Protein AF-A0A5E3WQF9-F1 (afdb_monomer_lite)

Structure (mmCIF, N/CA/C/O backbone):
data_AF-A0A5E3WQF9-F1
#
_entry.id   AF-A0A5E3WQF9-F1
#
loop_
_atom_site.group_PDB
_atom_site.id
_atom_site.type_symbol
_atom_site.label_atom_id
_atom_site.label_alt_id
_atom_site.label_comp_id
_atom_site.label_asym_id
_atom_site.label_entity_id
_atom_site.label_seq_id
_atom_site.pdbx_PDB_ins_code
_atom_site.Cartn_x
_atom_site.Cartn_y
_atom_site.Cartn_z
_atom_site.occupancy
_atom_site.B_iso_or_equiv
_atom_site.auth_seq_id
_atom_site.auth_comp_id
_atom_site.auth_asym_id
_atom_site.auth_atom_id
_atom_site.pdbx_PDB_model_num
ATOM 1 N N . MET A 1 1 ? -38.379 -6.901 38.394 1.00 52.19 1 MET A N 1
ATOM 2 C CA . MET A 1 1 ? -38.326 -6.573 36.955 1.00 52.19 1 MET A CA 1
ATOM 3 C C . MET A 1 1 ? -39.159 -5.332 36.624 1.00 52.19 1 MET A C 1
ATOM 5 O O . MET A 1 1 ? -38.559 -4.317 36.303 1.00 52.19 1 MET A O 1
ATOM 9 N N . GLU A 1 2 ? -40.485 -5.310 36.839 1.00 59.50 2 GLU A N 1
ATOM 10 C CA . GLU A 1 2 ? -41.347 -4.126 36.574 1.00 59.50 2 GLU A CA 1
ATOM 11 C C . GLU A 1 2 ? -40.825 -2.812 37.202 1.00 59.50 2 GLU A C 1
ATOM 13 O O . GLU A 1 2 ? -40.710 -1.784 36.540 1.00 59.50 2 GLU A O 1
ATOM 18 N N . SER A 1 3 ? -40.409 -2.859 38.475 1.00 68.38 3 SER A N 1
ATOM 19 C CA . SER A 1 3 ? -39.876 -1.688 39.191 1.00 68.38 3 SER A CA 1
ATOM 20 C C . SER A 1 3 ? -38.555 -1.158 38.607 1.00 68.38 3 SER A C 1
ATOM 22 O O . SER A 1 3 ? -38.308 0.046 38.654 1.00 68.38 3 SER A O 1
ATOM 24 N N . GLN A 1 4 ? -37.710 -2.023 38.035 1.00 62.78 4 GLN A N 1
ATOM 25 C CA . GLN A 1 4 ? -36.460 -1.601 37.390 1.00 62.78 4 GLN A CA 1
ATOM 26 C C . GLN A 1 4 ? -36.728 -1.010 36.002 1.00 62.78 4 GLN A C 1
ATOM 28 O O . GLN A 1 4 ? -36.152 0.023 35.669 1.00 62.78 4 GLN A O 1
ATOM 33 N N . ARG A 1 5 ? -37.681 -1.577 35.251 1.00 65.69 5 ARG A N 1
ATOM 34 C CA . ARG A 1 5 ? -38.127 -1.050 33.953 1.00 65.69 5 ARG A CA 1
ATOM 35 C C . ARG A 1 5 ? -38.778 0.335 34.063 1.00 65.69 5 ARG A C 1
ATOM 37 O O . ARG A 1 5 ? -38.495 1.204 33.245 1.00 65.69 5 ARG A O 1
ATOM 44 N N . ILE A 1 6 ? -39.602 0.567 35.088 1.00 69.50 6 ILE A N 1
ATOM 45 C CA . ILE A 1 6 ? -40.222 1.881 35.346 1.00 69.50 6 ILE A CA 1
ATOM 46 C C . ILE A 1 6 ? -39.157 2.919 35.717 1.00 69.50 6 ILE A C 1
ATOM 48 O O . ILE A 1 6 ? -39.090 3.975 35.090 1.00 69.50 6 ILE A O 1
ATOM 52 N N . LYS A 1 7 ? -38.255 2.587 36.654 1.00 70.81 7 LYS A N 1
ATOM 53 C CA . LYS A 1 7 ? -37.113 3.453 37.000 1.00 70.81 7 LYS A CA 1
ATOM 54 C C . LYS A 1 7 ? -36.252 3.778 35.785 1.00 70.81 7 LYS A C 1
ATOM 56 O O . LYS A 1 7 ? -35.681 4.860 35.722 1.00 70.81 7 LYS A O 1
ATOM 61 N N . PHE A 1 8 ? -36.164 2.854 34.832 1.00 68.62 8 PHE A N 1
ATOM 62 C CA . PHE A 1 8 ? -35.401 3.013 33.607 1.00 68.62 8 PHE A CA 1
ATOM 63 C C . PHE A 1 8 ? -36.053 3.959 32.588 1.00 68.62 8 PHE A C 1
ATOM 65 O O . PHE A 1 8 ? -35.362 4.829 32.068 1.00 68.62 8 PHE A O 1
ATOM 72 N N . LEU A 1 9 ? -37.363 3.865 32.337 1.00 72.56 9 LEU A N 1
ATOM 73 C CA . LEU A 1 9 ? -38.059 4.831 31.470 1.00 72.56 9 LEU A CA 1
ATOM 74 C C . LEU A 1 9 ? -38.013 6.251 32.052 1.00 72.56 9 LEU A C 1
ATOM 76 O O . LEU A 1 9 ? -37.791 7.218 31.323 1.00 72.56 9 LEU A O 1
ATOM 80 N N . GLU A 1 10 ? -38.137 6.375 33.375 1.00 77.19 10 GLU A N 1
ATOM 81 C CA . GLU A 1 10 ? -37.924 7.646 34.074 1.00 77.19 10 GLU A CA 1
ATOM 82 C C . GLU A 1 10 ? -36.481 8.149 33.929 1.00 77.19 10 GLU A C 1
ATOM 84 O O . GLU A 1 10 ? -36.254 9.343 33.734 1.00 77.19 10 GLU A O 1
ATOM 89 N N . LEU A 1 11 ? -35.502 7.242 33.993 1.00 70.75 11 LEU A N 1
ATOM 90 C CA . LEU A 1 11 ? -34.086 7.522 33.745 1.00 70.75 11 LEU A CA 1
ATOM 91 C C . LEU A 1 11 ? -33.877 8.084 32.346 1.00 70.75 11 LEU A C 1
ATOM 93 O O . LEU A 1 11 ? -33.230 9.113 32.209 1.00 70.75 11 LEU A O 1
ATOM 97 N N . LEU A 1 12 ? -34.446 7.424 31.338 1.00 72.31 12 LEU A N 1
ATOM 98 C CA . LEU A 1 12 ? -34.365 7.801 29.933 1.00 72.31 12 LEU A CA 1
ATOM 99 C C . LEU A 1 12 ? -34.889 9.225 29.723 1.00 72.31 12 LEU A C 1
ATOM 101 O O . LEU A 1 12 ? -34.200 10.057 29.137 1.00 72.31 12 LEU A O 1
ATOM 105 N N . GLY A 1 13 ? -36.067 9.524 30.284 1.00 79.31 13 GLY A N 1
ATOM 106 C CA . GLY A 1 13 ? -36.662 10.858 30.230 1.00 79.31 13 GLY A CA 1
ATOM 107 C C . GLY A 1 13 ? -35.808 11.908 30.945 1.00 79.31 13 GLY A C 1
ATOM 108 O O . GLY A 1 13 ? -35.573 12.989 30.411 1.00 79.31 13 GLY A O 1
ATOM 109 N N . ARG A 1 14 ? -35.256 11.582 32.121 1.00 74.88 14 ARG A N 1
ATOM 110 C CA . ARG A 1 14 ? -34.312 12.472 32.823 1.00 74.88 14 ARG A CA 1
ATOM 111 C C . ARG A 1 14 ? -33.025 12.680 32.036 1.00 74.88 14 ARG A C 1
ATOM 113 O O . ARG A 1 14 ? -32.436 13.753 32.121 1.00 74.88 14 ARG A O 1
ATOM 120 N N . TRP A 1 15 ? -32.592 11.682 31.276 1.00 75.31 15 TRP A N 1
ATOM 121 C CA . TRP A 1 15 ? -31.349 11.747 30.526 1.00 75.31 15 TRP A CA 1
ATOM 122 C C . TRP A 1 15 ? -31.463 12.595 29.271 1.00 75.31 15 TRP A C 1
ATOM 124 O O . TRP A 1 15 ? -30.577 13.407 29.017 1.00 75.31 15 TRP A O 1
ATOM 134 N N . GLN A 1 16 ? -32.588 12.478 28.561 1.00 74.62 16 GLN A N 1
ATOM 135 C CA . GLN A 1 16 ? -32.954 13.388 27.475 1.00 74.62 16 GLN A CA 1
ATOM 136 C C . GLN A 1 16 ? -32.958 14.851 27.940 1.00 74.62 16 GLN A C 1
ATOM 138 O O . GLN A 1 16 ? -32.571 15.736 27.182 1.00 74.62 16 GLN A O 1
ATOM 143 N N . MET A 1 17 ? -33.354 15.108 29.192 1.00 81.38 17 MET A N 1
ATOM 144 C CA . MET A 1 17 ? -33.343 16.456 29.766 1.00 81.38 17 MET A CA 1
ATOM 145 C C . MET A 1 17 ? -31.965 16.890 30.288 1.00 81.38 17 MET A C 1
ATOM 147 O O . MET A 1 17 ? -31.638 18.074 30.218 1.00 81.38 17 MET A O 1
ATOM 151 N N . ASN A 1 18 ? -31.169 15.975 30.855 1.00 84.00 18 ASN A N 1
ATOM 152 C CA . ASN A 1 18 ? -29.871 16.294 31.450 1.00 84.00 18 ASN A CA 1
ATOM 153 C C . ASN A 1 18 ? -28.896 15.092 31.447 1.00 84.00 18 ASN A C 1
ATOM 155 O O . ASN A 1 18 ? -28.915 14.267 32.372 1.00 84.00 18 ASN A O 1
ATOM 159 N N . PRO A 1 19 ? -27.967 15.027 30.473 1.00 78.75 19 PRO A N 1
ATOM 160 C CA . PRO A 1 19 ? -26.936 13.988 30.378 1.00 78.75 19 PRO A CA 1
ATOM 161 C C . PRO A 1 19 ? -26.103 13.790 31.649 1.00 78.75 19 PRO A C 1
ATOM 163 O O . PRO A 1 19 ? -25.701 12.660 31.952 1.00 78.75 19 PRO A O 1
ATOM 166 N N . ARG A 1 20 ? -25.899 14.864 32.429 1.00 84.19 20 ARG A N 1
ATOM 167 C CA . ARG A 1 20 ? -25.084 14.864 33.655 1.00 84.19 20 ARG A CA 1
ATOM 168 C C . ARG A 1 20 ? -25.601 13.927 34.733 1.00 84.19 20 ARG A C 1
ATOM 170 O O . ARG A 1 20 ? -24.829 13.445 35.554 1.00 84.19 20 ARG A O 1
ATOM 177 N N . LEU A 1 21 ? -26.903 13.651 34.743 1.00 83.12 21 LEU A N 1
ATOM 178 C CA . LEU A 1 21 ? -27.499 12.800 35.770 1.00 83.12 21 LEU A CA 1
ATOM 179 C C . LEU A 1 21 ? -27.386 11.311 35.449 1.00 83.12 21 LEU A C 1
ATOM 181 O O . LEU A 1 21 ? -27.270 10.501 36.368 1.00 83.12 21 LEU A O 1
ATOM 185 N N . GLY A 1 22 ? -27.408 10.923 34.175 1.00 80.88 22 GLY A N 1
ATOM 186 C CA . GLY A 1 22 ? -27.486 9.499 33.849 1.00 80.88 22 GLY A CA 1
ATOM 187 C C . GLY A 1 22 ? -26.141 8.811 33.619 1.00 80.88 22 GLY A C 1
ATOM 188 O O . GLY A 1 22 ? -26.082 7.606 33.836 1.00 80.88 22 GLY A O 1
ATOM 189 N N . VAL A 1 23 ? -25.038 9.505 33.289 1.00 86.12 23 VAL A N 1
ATOM 190 C CA . VAL A 1 23 ? -23.716 8.832 33.215 1.00 86.12 23 VAL A CA 1
ATOM 191 C C . VAL A 1 23 ? -23.281 8.284 34.587 1.00 86.12 23 VAL A C 1
ATOM 193 O O . VAL A 1 23 ? -22.883 7.116 34.655 1.00 86.12 23 VAL A O 1
ATOM 196 N N . PRO A 1 24 ? -23.414 9.031 35.706 1.00 87.62 24 PRO A N 1
ATOM 197 C CA . PRO A 1 24 ? -23.173 8.485 37.045 1.00 87.62 24 PRO A CA 1
ATOM 198 C C . PRO A 1 24 ? -24.073 7.291 37.385 1.00 87.62 24 PRO A C 1
ATOM 200 O O . PRO A 1 24 ? -23.620 6.319 37.989 1.00 87.62 24 PRO A O 1
ATOM 203 N N . LEU A 1 25 ? -25.336 7.336 36.963 1.00 81.94 25 LEU A N 1
ATOM 204 C CA . LEU A 1 25 ? -26.304 6.278 37.236 1.00 81.94 25 LEU A CA 1
ATOM 205 C C . LEU A 1 25 ? -26.014 5.013 36.423 1.00 81.94 25 LEU A C 1
ATOM 207 O O . LEU A 1 25 ? -26.030 3.911 36.967 1.00 81.94 25 LEU A O 1
ATOM 211 N N . LEU A 1 26 ? -25.635 5.163 35.153 1.00 83.25 26 LEU A N 1
ATOM 212 C CA . LEU A 1 26 ? -25.138 4.061 34.337 1.00 83.25 26 LEU A CA 1
ATOM 213 C C . LEU A 1 26 ? -23.897 3.426 34.965 1.00 83.25 26 LEU A C 1
ATOM 215 O O . LEU A 1 26 ? -23.774 2.205 34.994 1.00 83.25 26 LEU A O 1
ATOM 219 N N . ARG A 1 27 ? -22.988 4.242 35.509 1.00 88.69 27 ARG A N 1
ATOM 220 C CA . ARG A 1 27 ? -21.800 3.746 36.211 1.00 88.69 27 ARG A CA 1
ATOM 221 C C . ARG A 1 27 ? -22.180 2.919 37.437 1.00 88.69 27 ARG A C 1
ATOM 223 O O . ARG A 1 27 ? -21.577 1.872 37.666 1.00 88.69 27 ARG A O 1
ATOM 230 N N . GLN A 1 28 ? -23.183 3.355 38.199 1.00 88.25 28 GLN A N 1
ATOM 231 C CA . GLN A 1 28 ? -23.715 2.590 39.327 1.00 88.25 28 GLN A CA 1
ATOM 232 C C . GLN A 1 28 ? -24.306 1.252 38.865 1.00 88.25 28 GLN A C 1
ATOM 234 O O . GLN A 1 28 ? -23.988 0.223 39.454 1.00 88.25 28 GLN A O 1
ATOM 239 N N . LEU A 1 29 ? -25.096 1.247 37.788 1.00 83.19 29 LEU A N 1
ATOM 240 C CA . LEU A 1 29 ? -25.691 0.027 37.234 1.00 83.19 29 LEU A CA 1
ATOM 241 C C . LEU A 1 29 ? -24.633 -0.946 36.700 1.00 83.19 29 LEU A C 1
ATOM 243 O O . LEU A 1 29 ? -24.679 -2.132 37.017 1.00 83.19 29 LEU A O 1
ATOM 247 N N . ALA A 1 30 ? -23.641 -0.451 35.955 1.00 86.69 30 ALA A N 1
ATOM 248 C CA . ALA A 1 30 ? -22.523 -1.254 35.467 1.00 86.69 30 ALA A CA 1
ATOM 249 C C . ALA A 1 30 ? -21.711 -1.859 36.623 1.00 86.69 30 ALA A C 1
ATOM 251 O O . ALA A 1 30 ? -21.303 -3.018 36.554 1.00 86.69 30 ALA A O 1
ATOM 252 N N . LYS A 1 31 ? -21.517 -1.100 37.711 1.00 89.06 31 LYS A N 1
ATOM 253 C CA . LYS A 1 31 ? -20.885 -1.601 38.935 1.00 89.06 31 LYS A CA 1
ATOM 254 C C . LYS A 1 31 ? -21.727 -2.698 39.591 1.00 89.06 31 LYS A C 1
ATOM 256 O O . LYS A 1 31 ? -21.193 -3.762 39.867 1.00 89.06 31 LYS A O 1
ATOM 261 N N . SER A 1 32 ? -23.030 -2.485 39.775 1.00 86.69 32 SER A N 1
ATOM 262 C CA . SER A 1 32 ? -23.925 -3.499 40.347 1.00 86.69 32 SER A CA 1
ATOM 263 C C . SER A 1 32 ? -23.969 -4.780 39.512 1.00 86.69 32 SER A C 1
ATOM 265 O O . SER A 1 32 ? -23.942 -5.869 40.076 1.00 86.69 32 SER A O 1
ATOM 267 N N . HIS A 1 33 ? -23.981 -4.667 38.179 1.00 84.19 33 HIS A N 1
ATOM 268 C CA . HIS A 1 33 ? -23.903 -5.822 37.284 1.00 84.19 33 HIS A CA 1
ATOM 269 C C . HIS A 1 33 ? -22.576 -6.573 37.458 1.00 84.19 33 HIS A C 1
ATOM 271 O O . HIS A 1 33 ? -22.575 -7.791 37.618 1.00 84.19 33 HIS A O 1
ATOM 277 N N . LYS A 1 34 ? -21.448 -5.850 37.495 1.00 86.38 34 LYS A N 1
ATOM 278 C CA . LYS A 1 34 ? -20.120 -6.429 37.742 1.00 86.38 34 LYS A CA 1
ATOM 279 C C . LYS A 1 34 ? -20.054 -7.166 39.081 1.00 86.38 34 LYS A C 1
ATOM 281 O O . LYS A 1 34 ? -19.549 -8.285 39.126 1.00 86.38 34 LYS A O 1
ATOM 286 N N . ASP A 1 35 ? -20.553 -6.547 40.147 1.00 89.19 35 ASP A N 1
ATOM 287 C CA . ASP A 1 35 ? -20.533 -7.112 41.498 1.00 89.19 35 ASP A CA 1
ATOM 288 C C . ASP A 1 35 ? -21.383 -8.394 41.566 1.00 89.19 35 ASP A C 1
ATOM 290 O O . ASP A 1 35 ? -20.948 -9.390 42.139 1.00 89.19 35 ASP A O 1
ATOM 294 N N . ALA A 1 36 ? -22.543 -8.408 40.903 1.00 86.50 36 ALA A N 1
ATOM 295 C CA . ALA A 1 36 ? -23.420 -9.574 40.856 1.00 86.50 36 ALA A CA 1
ATOM 296 C C . ALA A 1 36 ? -22.849 -10.732 40.010 1.00 86.50 36 ALA A C 1
ATOM 298 O O . ALA A 1 36 ? -22.935 -11.890 40.416 1.00 86.50 36 ALA A O 1
ATOM 299 N N . VAL A 1 37 ? -22.188 -10.436 38.882 1.00 84.00 37 VAL A N 1
ATOM 300 C CA . VAL A 1 37 ? -21.449 -11.450 38.104 1.00 84.00 37 VAL A CA 1
ATOM 301 C C . VAL A 1 37 ? -20.299 -12.034 38.930 1.00 84.00 37 VAL A C 1
ATOM 303 O O . VAL A 1 37 ? -20.079 -13.244 38.912 1.00 84.00 37 VAL A O 1
ATOM 306 N N . ALA A 1 38 ? -19.579 -11.199 39.686 1.00 87.81 38 ALA A N 1
ATOM 307 C CA . ALA A 1 38 ? -18.484 -11.649 40.542 1.00 87.81 38 ALA A CA 1
ATOM 308 C C . ALA A 1 38 ? -18.957 -12.532 41.711 1.00 87.81 38 ALA A C 1
ATOM 310 O O . ALA A 1 38 ? -18.225 -13.433 42.116 1.00 87.81 38 ALA A O 1
ATOM 311 N N . SER A 1 39 ? -20.171 -12.315 42.230 1.00 91.31 39 SER A N 1
ATOM 312 C CA . SER A 1 39 ? -20.764 -13.151 43.283 1.00 91.31 39 SER A CA 1
ATOM 313 C C . SER A 1 39 ? -21.442 -14.424 42.766 1.00 91.31 39 SER A C 1
ATOM 315 O O . SER A 1 39 ? -21.980 -15.183 43.569 1.00 91.31 39 SER A O 1
ATOM 317 N N . GLY A 1 40 ? -21.447 -14.665 41.449 1.00 88.31 40 GLY A N 1
ATOM 318 C CA . GLY A 1 40 ? -22.170 -15.786 40.840 1.00 88.31 40 GLY A CA 1
ATOM 319 C C . GLY A 1 40 ? -23.694 -15.644 40.909 1.00 88.31 40 GLY A C 1
ATOM 320 O O . GLY A 1 40 ? -24.408 -16.620 40.692 1.00 88.31 40 GLY A O 1
ATOM 321 N N . THR A 1 41 ? -24.198 -14.445 41.214 1.00 89.56 41 THR A N 1
ATOM 322 C CA . THR A 1 41 ? -25.633 -14.165 41.201 1.00 89.56 41 THR A CA 1
ATOM 323 C C . THR A 1 41 ? -26.098 -14.140 39.753 1.00 89.56 41 THR A C 1
ATOM 325 O O . THR A 1 41 ? -25.509 -13.445 38.924 1.00 89.56 41 THR A O 1
ATOM 328 N N . GLU A 1 42 ? -27.157 -14.883 39.437 1.00 81.75 42 GLU A N 1
ATOM 329 C CA . GLU A 1 42 ? -27.756 -14.849 38.107 1.00 81.75 42 GLU A CA 1
ATOM 330 C C . GLU A 1 42 ? -28.327 -13.448 37.858 1.00 81.75 42 GLU A C 1
ATOM 332 O O . GLU A 1 42 ? -29.316 -13.033 38.462 1.00 81.75 42 GLU A O 1
ATOM 337 N N . VAL A 1 43 ? -27.638 -12.675 37.018 1.00 76.19 43 VAL A N 1
ATOM 338 C CA . VAL A 1 43 ? -28.110 -11.358 36.595 1.00 76.19 43 VAL A CA 1
ATOM 339 C C . VAL A 1 43 ? -28.905 -11.536 35.320 1.00 76.19 43 VAL A C 1
ATOM 341 O O . VAL A 1 43 ? -28.393 -12.107 34.354 1.00 76.19 43 VAL A O 1
ATOM 344 N N . ASP A 1 44 ? -30.124 -11.004 35.297 1.00 78.56 44 ASP A N 1
ATOM 345 C CA . ASP A 1 44 ? -30.909 -10.947 34.072 1.00 78.56 44 ASP A CA 1
ATOM 346 C C . ASP A 1 44 ? -30.144 -10.128 33.016 1.00 78.56 44 ASP A C 1
ATOM 348 O O . ASP A 1 44 ? -29.974 -8.909 33.120 1.00 78.56 44 ASP A O 1
ATOM 352 N N . LYS A 1 45 ? -29.624 -10.823 31.999 1.00 76.44 45 LYS A N 1
ATOM 353 C CA . LYS A 1 45 ? -28.866 -10.217 30.897 1.00 76.44 45 LYS A CA 1
ATOM 354 C C . LYS A 1 45 ? -29.741 -9.284 30.057 1.00 76.44 45 LYS A C 1
ATOM 356 O O . LYS A 1 45 ? -29.205 -8.381 29.411 1.00 76.44 45 LYS A O 1
ATOM 361 N N . SER A 1 46 ? -31.062 -9.487 30.063 1.00 79.50 46 SER A N 1
ATOM 362 C CA . SER A 1 46 ? -32.000 -8.731 29.234 1.00 79.50 46 SER A CA 1
ATOM 363 C C . SER A 1 46 ? -32.080 -7.261 29.654 1.00 79.50 46 SER A C 1
ATOM 365 O O . SER A 1 46 ? -32.055 -6.389 28.785 1.00 79.50 46 SER A O 1
ATOM 367 N N . ASP A 1 47 ? -32.035 -6.970 30.958 1.00 76.56 47 ASP A N 1
ATOM 368 C CA . ASP A 1 47 ? -32.087 -5.602 31.484 1.00 76.56 47 ASP A CA 1
ATOM 369 C C . ASP A 1 47 ? -30.831 -4.798 31.120 1.00 76.56 47 ASP A C 1
ATOM 371 O O . ASP A 1 47 ? -30.926 -3.670 30.628 1.00 76.56 47 ASP A O 1
ATOM 375 N N . PHE A 1 48 ? -29.640 -5.384 31.295 1.00 81.00 48 PHE A N 1
ATOM 376 C CA . PHE A 1 48 ? -28.389 -4.728 30.903 1.00 81.00 48 PHE A CA 1
ATOM 377 C C . PHE A 1 48 ? -28.314 -4.534 29.382 1.00 81.00 48 PHE A C 1
ATOM 379 O O . PHE A 1 48 ? -27.970 -3.448 28.917 1.00 81.00 48 PHE A O 1
ATOM 386 N N . SER A 1 49 ? -28.698 -5.553 28.603 1.00 82.38 49 SER A N 1
ATOM 387 C CA . SER A 1 49 ? -28.745 -5.469 27.140 1.00 82.38 49 SER A CA 1
ATOM 388 C C . SER A 1 49 ? -29.673 -4.363 26.655 1.00 82.38 49 SER A C 1
ATOM 390 O O . SER A 1 49 ? -29.289 -3.577 25.789 1.00 82.38 49 SER A O 1
ATOM 392 N N . LEU A 1 50 ? -30.897 -4.306 27.186 1.00 83.44 50 LEU A N 1
ATOM 393 C CA . LEU A 1 50 ? -31.898 -3.311 26.812 1.00 83.44 50 LEU A CA 1
ATOM 394 C C . LEU A 1 50 ? -31.380 -1.901 27.091 1.00 83.44 50 LEU A C 1
ATOM 396 O O . LEU A 1 50 ? -31.507 -1.013 26.251 1.00 83.44 50 LEU A O 1
ATOM 400 N N . LEU A 1 51 ? -30.750 -1.716 28.247 1.00 79.44 51 LEU A N 1
ATOM 401 C CA . LEU A 1 51 ? -30.220 -0.434 28.676 1.00 79.44 51 LEU A CA 1
ATOM 402 C C . LEU A 1 51 ? -29.054 0.045 27.807 1.00 79.44 51 LEU A C 1
ATOM 404 O O . LEU A 1 51 ? -29.054 1.198 27.376 1.00 79.44 51 LEU A O 1
ATOM 408 N N . VAL A 1 52 ? -28.105 -0.836 27.485 1.00 83.44 52 VAL A N 1
ATOM 409 C CA . VAL A 1 52 ? -27.028 -0.507 26.543 1.00 83.44 52 VAL A CA 1
ATOM 410 C C . VAL A 1 52 ? -27.604 -0.200 25.156 1.00 83.44 52 VAL A C 1
ATOM 412 O O . VAL A 1 52 ? -27.223 0.805 24.562 1.00 83.44 52 VAL A O 1
ATOM 415 N N . THR A 1 53 ? -28.553 -1.006 24.670 1.00 85.12 53 THR A N 1
ATOM 416 C CA . THR A 1 53 ? -29.180 -0.823 23.346 1.00 85.12 53 THR A CA 1
ATOM 417 C C . THR A 1 53 ? -29.873 0.533 23.240 1.00 85.12 53 THR A C 1
ATOM 419 O O . THR A 1 53 ? -29.656 1.270 22.285 1.00 85.12 53 THR A O 1
ATOM 422 N N . GLN A 1 54 ? -30.696 0.902 24.225 1.00 82.94 54 GLN A N 1
ATOM 423 C CA . GLN A 1 54 ? -31.409 2.179 24.182 1.00 82.94 54 GLN A CA 1
ATOM 424 C C . GLN A 1 54 ? -30.459 3.368 24.257 1.00 82.94 54 GLN A C 1
ATOM 426 O O . GLN A 1 54 ? -30.648 4.349 23.546 1.00 82.94 54 GLN A O 1
ATOM 431 N N . LEU A 1 55 ? -29.418 3.275 25.082 1.00 79.50 55 LEU A N 1
ATOM 432 C CA . LEU A 1 55 ? -28.410 4.319 25.183 1.00 79.50 55 LEU A CA 1
ATOM 433 C C . LEU A 1 55 ? -27.669 4.511 23.856 1.00 79.50 55 LEU A C 1
ATOM 435 O O . LEU A 1 55 ? -27.503 5.643 23.407 1.00 79.50 55 LEU A O 1
ATOM 439 N N . CYS A 1 56 ? -27.256 3.419 23.212 1.00 84.25 56 CYS A N 1
ATOM 440 C CA . CYS A 1 56 ? -26.619 3.496 21.901 1.00 84.25 56 CYS A CA 1
ATOM 441 C C . CYS A 1 56 ? -27.592 4.073 20.873 1.00 84.25 56 CYS A C 1
ATOM 443 O O . CYS A 1 56 ? -27.214 4.973 20.132 1.00 84.25 56 CYS A O 1
ATOM 445 N N . GLY A 1 57 ? -28.865 3.669 20.930 1.00 84.38 57 GLY A N 1
ATOM 446 C CA . GLY A 1 57 ? -29.952 4.285 20.173 1.00 84.38 57 GLY A CA 1
ATOM 447 C C . GLY A 1 57 ? -29.989 5.808 20.318 1.00 84.38 57 GLY A C 1
ATOM 448 O O . GLY A 1 57 ? -30.022 6.493 19.307 1.00 84.38 57 GLY A O 1
ATOM 449 N N . PHE A 1 58 ? -29.880 6.354 21.534 1.00 80.50 58 PHE A N 1
ATOM 450 C CA . PHE A 1 58 ? -29.845 7.811 21.747 1.00 80.50 58 PHE A CA 1
ATOM 451 C C . PHE A 1 58 ? -28.602 8.505 21.205 1.00 80.50 58 PHE A C 1
ATOM 453 O O . PHE A 1 58 ? -28.696 9.642 20.755 1.00 80.50 58 PHE A O 1
ATOM 460 N N . LEU A 1 59 ? -27.438 7.858 21.271 1.00 81.12 59 LEU A N 1
ATOM 461 C CA . LEU A 1 59 ? -26.211 8.420 20.700 1.00 81.12 59 LEU A CA 1
ATOM 462 C C . LEU A 1 59 ? -26.237 8.428 19.166 1.00 81.12 59 LEU A C 1
ATOM 464 O O . LEU A 1 59 ? -25.545 9.240 18.554 1.00 81.12 59 LEU A O 1
ATOM 468 N N . ILE A 1 60 ? -26.994 7.508 18.566 1.00 81.56 60 ILE A N 1
ATOM 469 C CA . ILE A 1 60 ? -27.115 7.333 17.115 1.00 81.56 60 ILE A CA 1
ATOM 470 C C . ILE A 1 60 ? -28.268 8.169 16.544 1.00 81.56 60 ILE A C 1
ATOM 472 O O . ILE A 1 60 ? -28.190 8.607 15.396 1.00 81.56 60 ILE A O 1
ATOM 476 N N . ASP A 1 61 ? -29.338 8.377 17.315 1.00 81.00 61 ASP A N 1
ATOM 477 C CA . ASP A 1 61 ? -30.558 9.029 16.848 1.00 81.00 61 ASP A CA 1
ATOM 478 C C . ASP A 1 61 ? -30.282 10.457 16.352 1.00 81.00 61 ASP A C 1
ATOM 480 O O . ASP A 1 61 ? -29.834 11.335 17.093 1.00 81.00 61 ASP A O 1
ATOM 484 N N . ALA A 1 62 ? -30.610 10.698 15.081 1.00 61.06 62 ALA A N 1
ATOM 485 C CA . ALA A 1 62 ? -30.495 11.998 14.432 1.00 61.06 62 ALA A CA 1
ATOM 486 C C . ALA A 1 62 ? -31.393 13.072 15.077 1.00 61.06 62 ALA A C 1
ATOM 488 O O . ALA A 1 62 ? -31.191 14.261 14.830 1.00 61.06 62 ALA A O 1
ATOM 489 N N . GLY A 1 63 ? -32.378 12.668 15.888 1.00 72.38 63 GLY A N 1
ATOM 490 C CA . GLY A 1 63 ? -33.218 13.565 16.678 1.00 72.38 63 GLY A CA 1
ATOM 491 C C . GLY A 1 63 ? -32.565 14.110 17.955 1.00 72.38 63 GLY A C 1
ATOM 492 O O . GLY A 1 63 ? -33.122 15.023 18.569 1.00 72.38 63 GLY A O 1
ATOM 493 N N . ALA A 1 64 ? -31.406 13.589 18.378 1.00 74.31 64 ALA A N 1
ATOM 494 C CA . ALA A 1 64 ? -30.721 14.090 19.565 1.00 74.31 64 ALA A CA 1
ATOM 495 C C . ALA A 1 64 ? -30.203 15.531 19.351 1.00 74.31 64 ALA A C 1
ATOM 497 O O . ALA A 1 64 ? -29.720 15.867 18.265 1.00 74.31 64 ALA A O 1
ATOM 498 N N . PRO A 1 65 ? -30.243 16.407 20.377 1.00 79.62 65 PRO A N 1
ATOM 499 C CA . PRO A 1 65 ? -29.644 17.734 20.280 1.00 79.62 65 PRO A CA 1
ATOM 500 C C . PRO A 1 65 ? -28.157 17.635 19.891 1.00 79.62 65 PRO A C 1
ATOM 502 O O . PRO A 1 65 ? -27.445 16.826 20.486 1.00 79.62 65 PRO A O 1
ATOM 505 N N . PRO A 1 66 ? -27.630 18.486 18.988 1.00 81.38 66 PRO A N 1
ATOM 506 C CA . PRO A 1 66 ? -26.236 18.397 18.536 1.00 81.38 66 PRO A CA 1
ATOM 507 C C . PRO A 1 66 ? -25.185 18.428 19.659 1.00 81.38 66 PRO A C 1
ATOM 509 O O . PRO A 1 66 ? -24.108 17.866 19.510 1.00 81.38 66 PRO A O 1
ATOM 512 N N . ALA A 1 67 ? -25.498 19.060 20.797 1.00 85.75 67 ALA A N 1
ATOM 513 C CA . ALA A 1 67 ? -24.616 19.144 21.964 1.00 85.75 67 ALA A CA 1
ATOM 514 C C . ALA A 1 67 ? -24.681 17.916 22.896 1.00 85.75 67 ALA A C 1
ATOM 516 O O . ALA A 1 67 ? -23.899 17.822 23.842 1.00 85.75 67 ALA A O 1
ATOM 517 N N . PHE A 1 68 ? -25.625 16.996 22.683 1.00 85.31 68 PHE A N 1
ATOM 518 C CA . PHE A 1 68 ? -25.856 15.861 23.575 1.00 85.31 68 PHE A CA 1
ATOM 519 C C . PHE A 1 68 ? -24.651 14.902 23.640 1.00 85.31 68 PHE A C 1
ATOM 521 O O . PHE A 1 68 ? -24.197 14.623 24.755 1.00 85.31 68 PHE A O 1
ATOM 528 N N . PRO A 1 69 ? -24.048 14.465 22.511 1.00 86.31 69 PRO A N 1
ATOM 529 C CA . PRO A 1 69 ? -22.855 13.618 22.553 1.00 86.31 69 PRO A CA 1
ATOM 530 C C . PRO A 1 69 ? -21.686 14.274 23.300 1.00 86.31 69 PRO A C 1
ATOM 532 O O . PRO A 1 69 ? -21.030 13.618 24.112 1.00 86.31 69 PRO A O 1
ATOM 535 N N . ASP A 1 70 ? -21.475 15.579 23.102 1.00 87.50 70 ASP A N 1
ATOM 536 C CA . ASP A 1 70 ? -20.417 16.339 23.776 1.00 87.50 70 ASP A CA 1
ATOM 537 C C . ASP A 1 70 ? -20.614 16.355 25.296 1.00 87.50 70 ASP A C 1
ATOM 539 O O . ASP A 1 70 ? -19.660 16.152 26.050 1.00 87.50 70 ASP A O 1
ATOM 543 N N . GLN A 1 71 ? -21.851 16.547 25.764 1.00 89.88 71 GLN A N 1
ATOM 544 C CA . GLN A 1 71 ? -22.173 16.507 27.191 1.00 89.88 71 GLN A CA 1
ATOM 545 C C . GLN A 1 71 ? -21.943 15.110 27.777 1.00 89.88 71 GLN A C 1
ATOM 547 O O . GLN A 1 71 ? -21.294 14.979 28.811 1.00 89.88 71 GLN A O 1
ATOM 552 N N . CYS A 1 72 ? -22.392 14.047 27.104 1.00 89.81 72 CYS A N 1
ATOM 553 C CA . CYS A 1 72 ? -22.125 12.672 27.535 1.00 89.81 72 CYS A CA 1
ATOM 554 C C . CYS A 1 72 ? -20.619 12.369 27.627 1.00 89.81 72 CYS A C 1
ATOM 556 O O . CYS A 1 72 ? -20.161 11.711 28.566 1.00 89.81 72 CYS A O 1
ATOM 558 N N . VAL A 1 73 ? -19.832 12.863 26.668 1.00 92.56 73 VAL A N 1
ATOM 559 C CA . VAL A 1 73 ? -18.372 12.736 26.667 1.00 92.56 73 VAL A CA 1
ATOM 560 C C . VAL A 1 73 ? -17.746 13.490 27.840 1.00 92.56 73 VAL A C 1
ATOM 562 O O . VAL A 1 73 ? -16.884 12.920 28.511 1.00 92.56 73 VAL A O 1
ATOM 565 N N . GLN A 1 74 ? -18.181 14.723 28.118 1.00 90.94 74 GLN A N 1
ATOM 566 C CA . GLN A 1 74 ? -17.700 15.528 29.251 1.00 90.94 74 GLN A CA 1
ATOM 567 C C . GLN A 1 74 ? -17.939 14.837 30.599 1.00 90.94 74 GLN A C 1
ATOM 569 O O . GLN A 1 74 ? -17.089 14.906 31.485 1.00 90.94 74 GLN A O 1
ATOM 574 N N . GLU A 1 75 ? -19.048 14.113 30.718 1.00 92.94 75 GLU A N 1
ATOM 575 C CA . GLU A 1 75 ? -19.422 13.351 31.915 1.00 92.94 75 GLU A CA 1
ATOM 576 C C . GLU A 1 75 ? -18.727 11.974 31.999 1.00 92.94 75 GLU A C 1
ATOM 578 O O . GLU A 1 75 ? -18.915 11.219 32.955 1.00 92.94 75 GLU A O 1
ATOM 583 N N . GLY A 1 76 ? -17.880 11.630 31.021 1.00 94.00 76 GLY A N 1
ATOM 584 C CA . GLY A 1 76 ? -17.062 10.416 31.042 1.00 94.00 76 GLY A CA 1
ATOM 585 C C . GLY A 1 76 ? -17.793 9.154 30.579 1.00 94.00 76 GLY A C 1
ATOM 586 O O . GLY A 1 76 ? -17.487 8.059 31.055 1.00 94.00 76 GLY A O 1
ATOM 587 N N . LEU A 1 77 ? -18.758 9.270 29.659 1.00 93.75 77 LEU A N 1
ATOM 588 C CA . LEU A 1 77 ? -19.440 8.099 29.095 1.00 93.75 77 LEU A CA 1
ATOM 589 C C . LEU A 1 77 ? -18.472 7.171 28.336 1.00 93.75 77 LEU A C 1
ATOM 591 O O . LEU A 1 77 ? -18.519 5.954 28.496 1.00 93.75 77 LEU A O 1
ATOM 595 N N . HIS A 1 78 ? -17.531 7.737 27.576 1.00 95.56 78 HIS A N 1
ATOM 596 C CA . HIS A 1 78 ? -16.480 6.978 26.888 1.00 95.56 78 HIS A CA 1
ATOM 597 C C . HIS A 1 78 ? -15.615 6.158 27.860 1.00 95.56 78 HIS A C 1
ATOM 599 O O . HIS A 1 78 ? -15.345 4.981 27.624 1.00 95.56 78 HIS A O 1
ATOM 605 N N . THR A 1 79 ? -15.232 6.765 28.987 1.00 96.06 79 THR A N 1
ATOM 606 C CA . THR A 1 79 ? -14.482 6.130 30.076 1.00 96.06 79 THR A CA 1
ATOM 607 C C . THR A 1 79 ? -15.229 4.900 30.598 1.00 96.06 79 THR A C 1
ATOM 609 O O . THR A 1 79 ? -14.611 3.854 30.796 1.00 96.06 79 THR A O 1
ATOM 612 N N . LEU A 1 80 ? -16.550 5.012 30.760 1.00 94.56 80 LEU A N 1
ATOM 613 C CA . LEU A 1 80 ? -17.416 3.944 31.248 1.00 94.56 80 LEU A CA 1
ATOM 614 C C . LEU A 1 80 ? -17.570 2.797 30.241 1.00 94.56 80 LEU A C 1
ATOM 616 O O . LEU A 1 80 ? -17.485 1.637 30.634 1.00 94.56 80 LEU A O 1
ATOM 620 N N . TYR A 1 81 ? -17.726 3.090 28.948 1.00 95.12 81 TYR A N 1
ATOM 621 C CA . TYR A 1 81 ? -17.705 2.052 27.913 1.00 95.12 81 TYR A CA 1
ATOM 622 C C . TYR A 1 81 ? -16.398 1.258 27.924 1.00 95.12 81 TYR A C 1
ATOM 624 O O . TYR A 1 81 ? -16.423 0.028 27.906 1.00 95.12 81 TYR A O 1
ATOM 632 N N . ILE A 1 82 ? -15.257 1.951 28.008 1.00 96.06 82 ILE A N 1
ATOM 633 C CA . ILE A 1 82 ? -13.943 1.305 28.107 1.00 96.06 82 ILE A CA 1
ATOM 634 C C . ILE A 1 82 ? -13.863 0.449 29.381 1.00 96.06 82 ILE A C 1
ATOM 636 O O . ILE A 1 82 ? -13.419 -0.694 29.311 1.00 96.06 82 ILE A O 1
ATOM 640 N N . ASP A 1 83 ? -14.337 0.952 30.527 1.00 94.88 83 ASP A N 1
ATOM 641 C CA . ASP A 1 83 ? -14.372 0.201 31.792 1.00 94.88 83 ASP A CA 1
ATOM 642 C C . ASP A 1 83 ? -15.204 -1.079 31.710 1.00 94.88 83 ASP A C 1
ATOM 644 O O . ASP A 1 83 ? -14.826 -2.091 32.299 1.00 94.88 83 ASP A O 1
ATOM 648 N N . ILE A 1 84 ? -16.338 -1.046 31.009 1.00 92.44 84 ILE A N 1
ATOM 649 C CA . ILE A 1 84 ? -17.186 -2.224 30.799 1.00 92.44 84 ILE A CA 1
ATOM 650 C C . ILE A 1 84 ? -16.460 -3.225 29.895 1.00 92.44 84 ILE A C 1
ATOM 652 O O . ILE A 1 84 ? -16.329 -4.393 30.256 1.00 92.44 84 ILE A O 1
ATOM 656 N N . LEU A 1 85 ? -15.922 -2.769 28.760 1.00 93.19 85 LEU A N 1
ATOM 657 C CA . LEU A 1 85 ? -15.248 -3.629 27.782 1.00 93.19 85 LEU A CA 1
ATOM 658 C C . LEU A 1 85 ? -13.944 -4.252 28.310 1.00 93.19 85 LEU A C 1
ATOM 660 O O . LEU A 1 85 ? -13.562 -5.334 27.863 1.00 93.19 85 LEU A O 1
ATOM 664 N N . LEU A 1 86 ? -13.264 -3.597 29.256 1.00 94.25 86 LEU A N 1
ATOM 665 C CA . LEU A 1 86 ? -12.052 -4.108 29.906 1.00 94.25 86 LEU A CA 1
ATOM 666 C C . LEU A 1 86 ? -12.319 -5.209 30.942 1.00 94.25 86 LEU A C 1
ATOM 668 O O . LEU A 1 86 ? -11.375 -5.840 31.422 1.00 94.25 86 LEU A O 1
ATOM 672 N N . GLN A 1 87 ? -13.573 -5.466 31.312 1.00 90.62 87 GLN A N 1
ATOM 673 C CA . GLN A 1 87 ? -13.890 -6.550 32.238 1.00 90.62 87 GLN A CA 1
ATOM 674 C C . GLN A 1 87 ? -13.721 -7.896 31.525 1.00 90.62 87 GLN A C 1
ATOM 676 O O . GLN A 1 87 ? -14.471 -8.232 30.616 1.00 90.62 87 GLN A O 1
ATOM 681 N N . ASN A 1 88 ? -12.739 -8.700 31.947 1.00 73.25 88 ASN A N 1
ATOM 682 C CA . ASN A 1 88 ? -12.438 -9.997 31.318 1.00 73.25 88 ASN A CA 1
ATOM 683 C C . ASN A 1 88 ? -13.646 -10.954 31.284 1.00 73.25 88 ASN A C 1
ATOM 685 O O . ASN A 1 88 ? -13.796 -11.713 30.328 1.00 73.25 88 ASN A O 1
ATOM 689 N N . THR A 1 89 ? -14.517 -10.896 32.298 1.00 78.50 89 THR A N 1
ATOM 690 C CA . THR A 1 89 ? -15.765 -11.678 32.370 1.00 78.50 89 THR A CA 1
ATOM 691 C C . THR A 1 89 ? -16.734 -11.340 31.243 1.00 78.50 89 THR A C 1
ATOM 693 O O . THR A 1 89 ? -17.512 -12.193 30.823 1.00 78.50 89 THR A O 1
ATOM 696 N N . PHE A 1 90 ? -16.660 -10.118 30.710 1.00 78.38 90 PHE A N 1
ATOM 697 C CA . PHE A 1 90 ? -17.512 -9.680 29.618 1.00 78.38 90 PHE A CA 1
ATOM 698 C C . PHE A 1 90 ? -17.244 -10.496 28.352 1.00 78.38 90 PHE A C 1
ATOM 700 O O . PHE A 1 90 ? -18.166 -10.912 27.663 1.00 78.38 90 PHE A O 1
ATOM 707 N N . TRP A 1 91 ? -15.983 -10.820 28.076 1.00 81.38 91 TRP A N 1
ATOM 708 C CA . TRP A 1 91 ? -15.642 -11.587 26.887 1.00 81.38 91 TRP A CA 1
ATOM 709 C C . TRP A 1 91 ? -16.117 -13.034 27.017 1.00 81.38 91 TRP A C 1
ATOM 711 O O . TRP A 1 91 ? -16.734 -13.546 26.090 1.00 81.38 91 TRP A O 1
ATOM 721 N N . SER A 1 92 ? -15.890 -13.718 28.131 1.00 79.88 92 SER A N 1
ATOM 722 C CA . SER A 1 92 ? -16.157 -15.161 28.219 1.00 79.88 92 SER A CA 1
ATOM 723 C C . SER A 1 92 ? -17.641 -15.562 28.224 1.00 79.88 92 SER A C 1
ATOM 725 O O . SER A 1 92 ? -17.926 -16.723 27.941 1.00 79.88 92 SER A O 1
ATOM 727 N N . GLN A 1 93 ? -18.580 -14.657 28.535 1.00 69.38 93 GLN A N 1
ATOM 728 C CA . GLN A 1 93 ? -19.960 -15.040 28.895 1.00 69.38 93 GLN A CA 1
ATOM 729 C C . GLN A 1 93 ? -21.094 -14.266 28.190 1.00 69.38 93 GLN A C 1
ATOM 731 O O . GLN A 1 93 ? -22.273 -14.548 28.450 1.00 69.38 93 GLN A O 1
ATOM 736 N N . GLN A 1 94 ? -20.784 -13.277 27.348 1.00 65.50 94 GLN A N 1
ATOM 737 C CA . GLN A 1 94 ? -21.783 -12.319 26.851 1.00 65.50 94 GLN A CA 1
ATOM 738 C C . GLN A 1 94 ? -22.295 -12.607 25.438 1.00 65.50 94 GLN A C 1
ATOM 740 O O . GLN A 1 94 ? -21.607 -13.188 24.599 1.00 65.50 94 GLN A O 1
ATOM 745 N N . ASP A 1 95 ? -23.522 -12.134 25.212 1.00 79.81 95 ASP A N 1
ATOM 746 C CA . ASP A 1 95 ? -24.185 -12.031 23.916 1.00 79.81 95 ASP A CA 1
ATOM 747 C C . ASP A 1 95 ? -23.422 -11.032 23.026 1.00 79.81 95 ASP A C 1
ATOM 749 O O . ASP A 1 95 ? -23.172 -9.888 23.425 1.00 79.81 95 ASP A O 1
ATOM 753 N N . ASN A 1 96 ? -23.059 -11.454 21.809 1.00 83.94 96 ASN A N 1
ATOM 754 C CA . ASN A 1 96 ? -22.389 -10.605 20.820 1.00 83.94 96 ASN A CA 1
ATOM 755 C C . ASN A 1 96 ? -23.176 -9.320 20.539 1.00 83.94 96 ASN A C 1
ATOM 757 O O . ASN A 1 96 ? -22.575 -8.299 20.212 1.00 83.94 96 ASN A O 1
ATOM 761 N N . ARG A 1 97 ? -24.504 -9.341 20.703 1.00 83.25 97 ARG A N 1
ATOM 762 C CA . ARG A 1 97 ? -25.349 -8.160 20.550 1.00 83.25 97 ARG A CA 1
ATOM 763 C C . ARG A 1 97 ? -24.951 -7.049 21.516 1.00 83.25 97 ARG A C 1
ATOM 765 O O . ARG A 1 97 ? -24.746 -5.924 21.081 1.00 83.25 97 ARG A O 1
ATOM 772 N N . ILE A 1 98 ? -24.779 -7.354 22.802 1.00 86.12 98 ILE A N 1
ATOM 773 C CA . ILE A 1 98 ? -24.414 -6.344 23.810 1.00 86.12 98 ILE A CA 1
ATOM 774 C C . ILE A 1 98 ? -23.028 -5.780 23.498 1.00 86.12 98 ILE A C 1
ATOM 776 O O . ILE A 1 98 ? -22.814 -4.574 23.599 1.00 86.12 98 ILE A O 1
ATOM 780 N N . LEU A 1 99 ? -22.094 -6.636 23.073 1.00 88.31 99 LEU A N 1
ATOM 781 C CA . LEU A 1 99 ? -20.771 -6.191 22.645 1.00 88.31 99 LEU A CA 1
ATOM 782 C C . LEU A 1 99 ? -20.861 -5.237 21.442 1.00 88.31 99 LEU A C 1
ATOM 784 O O . LEU A 1 99 ? -20.223 -4.190 21.475 1.00 88.31 99 LEU A O 1
ATOM 788 N N . CYS A 1 100 ? -21.676 -5.542 20.427 1.00 87.12 100 CYS A N 1
ATOM 789 C CA . CYS A 1 100 ? -21.930 -4.635 19.302 1.00 87.12 100 CYS A CA 1
ATOM 790 C C . CYS A 1 100 ? -22.437 -3.271 19.759 1.00 87.12 100 CYS A C 1
ATOM 792 O O . CYS A 1 100 ? -21.882 -2.256 19.348 1.00 87.12 100 CYS A O 1
ATOM 794 N N . GLU A 1 101 ? -23.451 -3.246 20.623 1.00 88.81 101 GLU A N 1
ATOM 795 C CA . GLU A 1 101 ? -24.016 -1.992 21.120 1.00 88.81 101 GLU A CA 1
ATOM 796 C C . GLU A 1 101 ? -22.950 -1.189 21.882 1.00 88.81 101 GLU A C 1
ATOM 798 O O . GLU A 1 101 ? -22.717 -0.025 21.572 1.00 88.81 101 GLU A O 1
ATOM 803 N N . LEU A 1 102 ? -22.197 -1.813 22.799 1.00 91.94 102 LEU A N 1
ATOM 804 C CA . LEU A 1 102 ? -21.112 -1.131 23.521 1.00 91.94 102 LEU A CA 1
ATOM 805 C C . LEU A 1 102 ? -20.044 -0.552 22.580 1.00 91.94 102 LEU A C 1
ATOM 807 O O . LEU A 1 102 ? -19.588 0.572 22.792 1.00 91.94 102 LEU A O 1
ATOM 811 N N . LEU A 1 103 ? -19.633 -1.307 21.555 1.00 93.19 103 LEU A N 1
ATOM 812 C CA . LEU A 1 103 ? -18.663 -0.842 20.561 1.00 93.19 103 LEU A CA 1
ATOM 813 C C . LEU A 1 103 ? -19.224 0.321 19.738 1.00 93.19 103 LEU A C 1
ATOM 815 O O . LEU A 1 103 ? -18.514 1.305 19.518 1.00 93.19 103 LEU A O 1
ATOM 819 N N . SER A 1 104 ? -20.491 0.243 19.331 1.00 91.44 104 SER A N 1
ATOM 820 C CA . SER A 1 104 ? -21.154 1.302 18.573 1.00 91.44 104 SER A CA 1
ATOM 821 C C . SER A 1 104 ? -21.279 2.574 19.405 1.00 91.44 104 SER A C 1
ATOM 823 O O . SER A 1 104 ? -20.852 3.647 18.980 1.00 91.44 104 SER A O 1
ATOM 825 N N . GLY A 1 105 ? -21.759 2.463 20.642 1.00 92.88 105 GLY A N 1
ATOM 826 C CA . GLY A 1 105 ? -21.865 3.586 21.566 1.00 92.88 105 GLY A CA 1
ATOM 827 C C . GLY A 1 105 ? -20.517 4.245 21.870 1.00 92.88 105 GLY A C 1
ATOM 828 O O . GLY A 1 105 ? -20.399 5.473 21.824 1.00 92.88 105 GLY A O 1
ATOM 829 N N . LEU A 1 106 ? -19.464 3.444 22.085 1.00 95.62 106 LEU A N 1
ATOM 830 C CA . LEU A 1 106 ? -18.102 3.959 22.242 1.00 95.62 106 LEU A CA 1
ATOM 831 C C . LEU A 1 106 ? -17.611 4.676 20.976 1.00 95.62 106 LEU A C 1
ATOM 833 O O . LEU A 1 106 ? -17.025 5.753 21.078 1.00 95.62 106 LEU A O 1
ATOM 837 N N . THR A 1 107 ? -17.877 4.122 19.792 1.00 94.81 107 THR A N 1
ATOM 838 C CA . THR A 1 107 ? -17.533 4.746 18.504 1.00 94.81 107 THR A CA 1
ATOM 839 C C . THR A 1 107 ? -18.182 6.124 18.365 1.00 94.81 107 THR A C 1
ATOM 841 O O . THR A 1 107 ? -17.505 7.089 18.010 1.00 94.81 107 THR A O 1
ATOM 844 N N . HIS A 1 108 ? -19.466 6.250 18.715 1.00 92.88 108 HIS A N 1
ATOM 845 C CA . HIS A 1 108 ? -20.191 7.524 18.670 1.00 92.88 108 HIS A CA 1
ATOM 846 C C . HIS A 1 108 ? -19.649 8.536 19.685 1.00 92.88 108 HIS A C 1
ATOM 848 O O . HIS A 1 108 ? -19.459 9.703 19.344 1.00 92.88 108 HIS A O 1
ATOM 854 N N . CYS A 1 109 ? -19.310 8.089 20.899 1.00 94.06 109 CYS A N 1
ATOM 855 C CA . CYS A 1 109 ? -18.623 8.935 21.875 1.00 94.06 109 CYS A CA 1
ATOM 856 C C . CYS A 1 109 ? -17.286 9.456 21.335 1.00 94.06 109 CYS A C 1
ATOM 858 O O . CYS A 1 109 ? -16.994 10.639 21.459 1.00 94.06 109 CYS A O 1
ATOM 860 N N . ILE A 1 110 ? -16.476 8.594 20.720 1.00 95.38 110 ILE A N 1
ATOM 861 C CA . ILE A 1 110 ? -15.168 8.971 20.172 1.00 95.38 110 ILE A CA 1
ATOM 862 C C . ILE A 1 110 ? -15.328 9.968 19.024 1.00 95.38 110 ILE A C 1
ATOM 864 O O . ILE A 1 110 ? -14.630 10.976 18.998 1.00 95.38 110 ILE A O 1
ATOM 868 N N . ARG A 1 111 ? -16.299 9.775 18.132 1.00 93.81 111 ARG A N 1
ATOM 869 C CA . ARG A 1 111 ? -16.569 10.725 17.044 1.00 93.81 111 ARG A CA 1
ATOM 870 C C . ARG A 1 111 ? -16.918 12.136 17.538 1.00 93.81 111 ARG A C 1
ATOM 872 O O . ARG A 1 111 ? -16.577 13.108 16.867 1.00 93.81 111 ARG A O 1
ATOM 879 N N . ALA A 1 112 ? -17.567 12.251 18.697 1.00 92.56 112 ALA A N 1
ATOM 880 C CA . ALA A 1 112 ? -17.893 13.534 19.322 1.00 92.56 112 ALA A CA 1
ATOM 881 C C . ALA A 1 112 ? -16.690 14.201 20.023 1.00 92.56 112 ALA A C 1
ATOM 883 O O . ALA A 1 112 ? -16.687 15.404 20.271 1.00 92.56 112 ALA A O 1
ATOM 884 N N . ILE A 1 113 ? -15.627 13.453 20.336 1.00 93.75 113 ILE A N 1
ATOM 885 C CA . ILE A 1 113 ? -14.462 14.009 21.029 1.00 93.75 113 ILE A CA 1
ATOM 886 C C . ILE A 1 113 ? -13.671 14.938 20.102 1.00 93.75 113 ILE A C 1
ATOM 888 O O . ILE A 1 113 ? -13.101 14.529 19.089 1.00 93.75 113 ILE A O 1
ATOM 892 N N . GLN A 1 114 ? -13.534 16.196 20.523 1.00 91.62 114 GLN A N 1
ATOM 893 C CA . GLN A 1 114 ? -12.642 17.149 19.869 1.00 91.62 114 GLN A CA 1
ATOM 894 C C . GLN A 1 114 ? -11.161 16.809 20.143 1.00 91.62 114 GLN A C 1
ATOM 896 O O . GLN A 1 114 ? -10.810 16.467 21.282 1.00 91.62 114 GLN A O 1
ATOM 901 N N . PRO A 1 115 ? -10.261 16.935 19.147 1.00 92.00 115 PRO A N 1
ATOM 902 C CA . PRO A 1 115 ? -8.826 16.725 19.341 1.00 92.00 115 PRO A CA 1
ATOM 903 C C . PRO A 1 115 ? -8.231 17.643 20.414 1.00 92.00 115 PRO A C 1
ATOM 905 O O . PRO A 1 115 ? -8.706 18.759 20.614 1.00 92.00 115 PRO A O 1
ATOM 908 N N . LYS A 1 116 ? -7.146 17.200 21.066 1.00 88.25 116 LYS A N 1
ATOM 909 C CA . LYS A 1 116 ? -6.404 17.982 22.084 1.00 88.25 116 LYS A CA 1
ATOM 910 C C . LYS A 1 116 ? -7.226 18.379 23.322 1.00 88.25 116 LYS A C 1
ATOM 912 O O . LYS A 1 116 ? -6.841 19.278 24.066 1.00 88.25 116 LYS A O 1
ATOM 917 N N . THR A 1 117 ? -8.337 17.694 23.574 1.00 94.31 117 THR A N 1
ATOM 918 C CA . THR A 1 117 ? -9.123 17.833 24.806 1.00 94.31 117 THR A CA 1
ATOM 919 C C . THR A 1 117 ? -8.700 16.812 25.866 1.00 94.31 117 THR A C 1
ATOM 921 O O . THR A 1 117 ? -8.013 15.830 25.577 1.00 94.31 117 THR A O 1
ATOM 924 N N . LYS A 1 118 ? -9.157 17.001 27.113 1.00 95.44 118 LYS A N 1
ATOM 925 C CA . LYS A 1 118 ? -8.966 16.017 28.193 1.00 95.44 118 LYS A CA 1
ATOM 926 C C . LYS A 1 118 ? -9.532 14.638 27.823 1.00 95.44 118 LYS A C 1
ATOM 928 O O . LYS A 1 118 ? -8.886 13.637 28.108 1.00 95.44 118 LYS A O 1
ATOM 933 N N . ALA A 1 119 ? -10.692 14.592 27.165 1.00 95.19 119 ALA A N 1
ATOM 934 C CA . ALA A 1 119 ? -11.314 13.344 26.723 1.00 95.19 119 ALA A CA 1
ATOM 935 C C . ALA A 1 119 ? -10.484 12.636 25.638 1.00 95.19 119 ALA A C 1
ATOM 937 O O . ALA A 1 119 ? -10.290 11.427 25.712 1.00 95.19 119 ALA A O 1
ATOM 938 N N . ALA A 1 120 ? -9.916 13.378 24.678 1.00 96.06 120 ALA A N 1
ATOM 939 C CA . ALA A 1 120 ? -9.006 12.803 23.683 1.00 96.06 120 ALA A CA 1
ATOM 940 C C . ALA A 1 120 ? -7.775 12.154 24.339 1.00 96.06 120 ALA A C 1
ATOM 942 O O . ALA A 1 120 ? -7.402 11.034 23.987 1.00 96.06 120 ALA A O 1
ATOM 943 N N . ASN A 1 121 ? -7.183 12.824 25.332 1.00 96.19 121 ASN A N 1
ATOM 944 C CA . ASN A 1 121 ? -6.060 12.274 26.091 1.00 96.19 121 ASN A CA 1
ATOM 945 C C . ASN A 1 121 ? -6.463 11.032 26.905 1.00 96.19 121 ASN A C 1
ATOM 947 O O . ASN A 1 121 ? -5.691 10.076 26.954 1.00 96.19 121 ASN A O 1
ATOM 951 N N . ASP A 1 122 ? -7.667 11.014 27.493 1.00 96.56 122 ASP A N 1
ATOM 952 C CA . ASP A 1 122 ? -8.198 9.836 28.198 1.00 96.56 122 ASP A CA 1
ATOM 953 C C . ASP A 1 122 ? -8.341 8.639 27.247 1.00 96.56 122 ASP A C 1
ATOM 955 O O . ASP A 1 122 ? -7.832 7.558 27.533 1.00 96.56 122 ASP A O 1
ATOM 959 N N . ILE A 1 123 ? -8.931 8.836 26.062 1.00 96.81 123 ILE A N 1
ATOM 960 C CA . ILE A 1 123 ? -9.028 7.793 25.028 1.00 96.81 123 ILE A CA 1
ATOM 961 C C . ILE A 1 123 ? -7.645 7.251 24.661 1.00 96.81 123 ILE A C 1
ATOM 963 O O . ILE A 1 123 ? -7.440 6.037 24.660 1.00 96.81 123 ILE A O 1
ATOM 967 N N . ILE A 1 124 ? -6.676 8.120 24.375 1.00 97.19 124 ILE A N 1
ATOM 968 C CA . ILE A 1 124 ? -5.331 7.696 23.957 1.00 97.19 124 ILE A CA 1
ATOM 969 C C . ILE A 1 124 ? -4.622 6.911 25.065 1.00 97.19 124 ILE A C 1
ATOM 971 O O . ILE A 1 124 ? -3.956 5.917 24.778 1.00 97.19 124 ILE A O 1
ATOM 975 N N . LEU A 1 125 ? -4.791 7.314 26.326 1.00 97.19 125 LEU A N 1
ATOM 976 C CA . LEU A 1 125 ? -4.183 6.634 27.468 1.00 97.19 125 LEU A CA 1
ATOM 977 C C . LEU A 1 125 ? -4.836 5.275 27.756 1.00 97.19 125 LEU A C 1
ATOM 979 O O . LEU A 1 125 ? -4.156 4.334 28.165 1.00 97.19 125 LEU A O 1
ATOM 983 N N . ARG A 1 126 ? -6.153 5.166 27.563 1.00 96.94 126 ARG A N 1
ATOM 984 C CA . ARG A 1 126 ? -6.946 4.020 28.032 1.00 96.94 126 ARG A CA 1
ATOM 985 C C . ARG A 1 126 ? -7.291 2.996 26.958 1.00 96.94 126 ARG A C 1
ATOM 987 O O . ARG A 1 126 ? -7.646 1.867 27.293 1.00 96.94 126 ARG A O 1
ATOM 994 N N . THR A 1 127 ? -7.175 3.348 25.682 1.00 96.81 127 THR A N 1
ATOM 995 C CA . THR A 1 127 ? -7.427 2.412 24.577 1.00 96.81 127 THR A CA 1
ATOM 996 C C . THR A 1 127 ? -6.378 1.309 24.412 1.00 96.81 127 THR A C 1
ATOM 998 O O . THR A 1 127 ? -6.796 0.218 24.039 1.00 96.81 127 THR A O 1
ATOM 1001 N N . PRO A 1 128 ? -5.071 1.459 24.718 1.00 97.94 128 PRO A N 1
ATOM 1002 C CA . PRO A 1 128 ? -4.112 0.378 24.474 1.00 97.94 128 PRO A CA 1
ATOM 1003 C C . PRO A 1 128 ? -4.439 -0.946 25.195 1.00 97.94 128 PRO A C 1
ATOM 1005 O O . PRO A 1 128 ? -4.438 -1.979 24.524 1.00 97.94 128 PRO A O 1
ATOM 1008 N N . PRO A 1 129 ? -4.808 -0.972 26.497 1.00 97.69 129 PRO A N 1
ATOM 1009 C CA . PRO A 1 129 ? -5.269 -2.204 27.146 1.00 97.69 129 PRO A CA 1
ATOM 1010 C C . PRO A 1 129 ? -6.527 -2.802 26.495 1.00 97.69 129 PRO A C 1
ATOM 1012 O O . PRO A 1 129 ? -6.645 -4.022 26.382 1.00 97.69 129 PRO A O 1
ATOM 1015 N N . LEU A 1 130 ? -7.448 -1.952 26.028 1.00 96.75 130 LEU A N 1
ATOM 1016 C CA . LEU A 1 130 ? -8.676 -2.381 25.355 1.00 96.75 130 LEU A CA 1
ATOM 1017 C C . LEU A 1 130 ? -8.372 -3.007 23.987 1.00 96.75 130 LEU A C 1
ATOM 1019 O O . LEU A 1 130 ? -8.841 -4.100 23.678 1.00 96.75 130 LEU A O 1
ATOM 1023 N N . LEU A 1 131 ? -7.532 -2.357 23.186 1.00 97.38 131 LEU A N 1
ATOM 1024 C CA . LEU A 1 131 ? -7.109 -2.846 21.875 1.00 97.38 131 LEU A CA 1
ATOM 1025 C C . LEU A 1 131 ? -6.257 -4.119 21.998 1.00 97.38 131 LEU A C 1
ATOM 1027 O O . LEU A 1 131 ? -6.384 -5.029 21.179 1.00 97.38 131 LEU A O 1
ATOM 1031 N N . GLN A 1 132 ? -5.450 -4.243 23.055 1.00 97.31 132 GLN A N 1
ATOM 1032 C CA . GLN A 1 132 ? -4.768 -5.494 23.388 1.00 97.31 132 GLN A CA 1
ATOM 1033 C C . GLN A 1 132 ? -5.768 -6.617 23.690 1.00 97.31 132 GLN A C 1
ATOM 1035 O O . GLN A 1 132 ? -5.568 -7.756 23.261 1.00 97.31 132 GLN A O 1
ATOM 1040 N N . LEU A 1 133 ? -6.841 -6.319 24.425 1.00 95.69 133 LEU A N 1
ATOM 1041 C CA . LEU A 1 133 ? -7.892 -7.286 24.731 1.00 95.69 133 LEU A CA 1
ATOM 1042 C C . LEU A 1 133 ? -8.646 -7.720 23.465 1.00 95.69 133 LEU A C 1
ATOM 1044 O O . LEU A 1 133 ? -8.868 -8.920 23.283 1.00 95.69 133 LEU A O 1
ATOM 1048 N N . PHE A 1 134 ? -8.945 -6.788 22.554 1.00 95.25 134 PHE A N 1
ATOM 1049 C CA . PHE A 1 134 ? -9.490 -7.104 21.230 1.00 95.25 134 PHE A CA 1
ATOM 1050 C C . PHE A 1 134 ? -8.542 -8.004 20.437 1.00 95.25 134 PHE A C 1
ATOM 1052 O O . PHE A 1 134 ? -8.966 -9.023 19.901 1.00 95.25 134 PHE A O 1
ATOM 1059 N N . TRP A 1 135 ? -7.245 -7.691 20.416 1.00 96.00 135 TRP A N 1
ATOM 1060 C CA . TRP A 1 135 ? -6.248 -8.514 19.733 1.00 96.00 135 TRP A CA 1
ATOM 1061 C C . TRP A 1 135 ? -6.176 -9.938 20.305 1.00 96.00 135 TRP A C 1
ATOM 1063 O O . TRP A 1 135 ? -6.114 -10.910 19.548 1.00 96.00 135 TRP A O 1
ATOM 1073 N N . LYS A 1 136 ? -6.229 -10.096 21.634 1.00 95.38 136 LYS A N 1
ATOM 1074 C CA . LYS A 1 136 ? -6.263 -11.416 22.293 1.00 95.38 136 LYS A CA 1
ATOM 1075 C C . LYS A 1 136 ? -7.505 -12.227 21.918 1.00 95.38 136 LYS A C 1
ATOM 1077 O O . LYS A 1 136 ? -7.405 -13.439 21.777 1.00 95.38 136 LYS A O 1
ATOM 1082 N N . ASN A 1 137 ? -8.641 -11.562 21.720 1.00 92.81 137 ASN A N 1
ATOM 1083 C CA . ASN A 1 137 ? -9.919 -12.185 21.368 1.00 92.81 137 ASN A CA 1
ATOM 1084 C C . ASN A 1 137 ? -10.214 -12.175 19.858 1.00 92.81 137 ASN A C 1
ATOM 1086 O O . ASN A 1 137 ? -11.328 -12.506 19.463 1.00 92.81 137 ASN A O 1
ATOM 1090 N N . ARG A 1 138 ? -9.241 -11.815 19.009 1.00 92.50 138 ARG A N 1
ATOM 1091 C CA . ARG A 1 138 ? -9.476 -11.506 17.589 1.00 92.50 138 ARG A CA 1
ATOM 1092 C C . ARG A 1 138 ? -10.189 -12.605 16.802 1.00 92.50 138 ARG A C 1
ATOM 1094 O O . ARG A 1 138 ? -11.048 -12.302 15.993 1.00 92.50 138 ARG A O 1
ATOM 1101 N N . THR A 1 139 ? -9.905 -13.873 17.093 1.00 88.19 139 THR A N 1
ATOM 1102 C CA . THR A 1 139 ? -10.512 -15.034 16.418 1.00 88.19 139 THR A CA 1
ATOM 1103 C C . THR A 1 139 ? -12.013 -15.184 16.664 1.00 88.19 139 THR A C 1
ATOM 1105 O O . THR A 1 139 ? -12.666 -15.965 15.981 1.00 88.19 139 THR A O 1
ATOM 1108 N N . ARG A 1 140 ? -12.570 -14.458 17.639 1.00 85.25 140 ARG A N 1
ATOM 1109 C CA . ARG A 1 140 ? -14.012 -14.420 17.902 1.00 85.25 140 ARG A CA 1
ATOM 1110 C C . ARG A 1 140 ? -14.754 -13.475 16.972 1.00 85.25 140 ARG A C 1
ATOM 1112 O O . ARG A 1 140 ? -15.967 -13.601 16.835 1.00 85.25 140 ARG A O 1
ATOM 1119 N N . PHE A 1 141 ? -14.041 -12.546 16.342 1.00 83.00 141 PHE A N 1
ATOM 1120 C CA . PHE A 1 141 ? -14.577 -11.769 15.240 1.00 83.00 141 PHE A CA 1
ATOM 1121 C C . PHE A 1 141 ? -14.575 -12.701 14.026 1.00 83.00 141 PHE A C 1
ATOM 1123 O O . PHE A 1 141 ? -13.523 -13.013 13.472 1.00 83.00 141 PHE A O 1
ATOM 1130 N N . ARG A 1 142 ? -15.742 -13.243 13.673 1.00 68.81 142 ARG A N 1
ATOM 1131 C CA . ARG A 1 142 ? -15.900 -13.992 12.426 1.00 68.81 142 ARG A CA 1
ATOM 1132 C C . ARG A 1 142 ? -15.909 -12.984 11.289 1.00 68.81 142 ARG A C 1
ATOM 1134 O O . ARG A 1 142 ? -16.808 -12.160 11.249 1.00 68.81 142 ARG A O 1
ATOM 1141 N N . LEU A 1 143 ? -14.865 -13.027 10.459 1.00 69.19 143 LEU A N 1
ATOM 1142 C CA . LEU A 1 143 ? -14.610 -12.056 9.386 1.00 69.19 143 LEU A CA 1
ATOM 1143 C C . LEU A 1 143 ? -15.077 -12.523 7.998 1.00 69.19 143 LEU A C 1
ATOM 1145 O O . LEU A 1 143 ? -14.739 -11.938 6.970 1.00 69.19 143 LEU A O 1
ATOM 1149 N N . ASP A 1 144 ? -15.793 -13.645 7.972 1.00 64.19 144 ASP A N 1
ATOM 1150 C CA . ASP A 1 144 ? -16.314 -14.305 6.782 1.00 64.19 144 ASP A CA 1
ATOM 1151 C C . ASP A 1 144 ? -17.772 -13.930 6.476 1.00 64.19 144 ASP A C 1
ATOM 1153 O O . ASP A 1 144 ? -18.340 -14.437 5.511 1.00 64.19 144 ASP A O 1
ATOM 1157 N N . THR A 1 145 ? -18.380 -13.043 7.273 1.00 58.66 145 THR A N 1
ATOM 1158 C CA . THR A 1 145 ? -19.818 -12.724 7.188 1.00 58.66 145 THR A CA 1
ATOM 1159 C C . THR A 1 145 ? -20.157 -11.588 6.226 1.00 58.66 145 THR A C 1
ATOM 1161 O O . THR A 1 145 ? -21.322 -11.417 5.864 1.00 58.66 145 THR A O 1
ATOM 1164 N N . ILE A 1 146 ? -19.149 -10.837 5.777 1.00 55.72 146 ILE A N 1
ATOM 1165 C CA . ILE A 1 146 ? -19.304 -9.783 4.776 1.00 55.72 146 ILE A CA 1
ATOM 1166 C C . ILE A 1 146 ? -18.986 -10.372 3.402 1.00 55.72 146 ILE A C 1
ATOM 1168 O O . ILE A 1 146 ? -17.824 -10.627 3.068 1.00 55.72 146 ILE A O 1
ATOM 1172 N N . ASP A 1 147 ? -20.021 -10.598 2.594 1.00 57.06 147 ASP A N 1
ATOM 1173 C CA . ASP A 1 147 ? -19.821 -11.041 1.221 1.00 57.06 147 ASP A CA 1
ATOM 1174 C C . ASP A 1 147 ? -19.142 -9.946 0.367 1.00 57.06 147 ASP A C 1
ATOM 1176 O O . ASP A 1 147 ? -19.015 -8.780 0.753 1.00 57.06 147 ASP A O 1
ATOM 1180 N N . VAL A 1 148 ? -18.688 -10.307 -0.836 1.00 53.34 148 VAL A N 1
ATOM 1181 C CA . VAL A 1 148 ? -17.990 -9.376 -1.749 1.00 53.34 148 VAL A CA 1
ATOM 1182 C C . VAL A 1 148 ? -18.880 -8.188 -2.165 1.00 53.34 148 VAL A C 1
ATOM 1184 O O . VAL A 1 148 ? -18.362 -7.182 -2.655 1.00 53.34 148 VAL A O 1
ATOM 1187 N N . SER A 1 149 ? -20.201 -8.293 -1.977 1.00 53.69 149 SER A N 1
ATOM 1188 C CA . SER A 1 149 ? -21.183 -7.243 -2.255 1.00 53.69 149 SER A CA 1
ATOM 1189 C C . SER A 1 149 ? -21.436 -6.310 -1.063 1.00 53.69 149 SER A C 1
ATOM 1191 O O . SER A 1 149 ? -22.093 -5.283 -1.227 1.00 53.69 149 SER A O 1
ATOM 1193 N N . GLY A 1 150 ? -20.860 -6.607 0.108 1.00 55.28 150 GLY A N 1
ATOM 1194 C CA . GLY A 1 150 ? -21.071 -5.842 1.334 1.00 55.28 150 GLY A CA 1
ATOM 1195 C C . GLY A 1 150 ? -22.453 -6.058 1.951 1.00 55.28 150 GLY A C 1
ATOM 1196 O O . GLY A 1 150 ? -22.842 -5.285 2.827 1.00 55.28 150 GLY A O 1
ATOM 1197 N N . LEU A 1 151 ? -23.196 -7.072 1.496 1.00 52.62 151 LEU A N 1
ATOM 1198 C CA . LEU A 1 151 ? -24.470 -7.456 2.085 1.00 52.62 151 LEU A CA 1
ATOM 1199 C C . LEU A 1 151 ? -24.194 -8.440 3.222 1.00 52.62 151 LEU A C 1
ATOM 1201 O O . LEU A 1 151 ? -23.564 -9.481 3.038 1.00 52.62 151 LEU A O 1
ATOM 1205 N N . GLU A 1 152 ? -24.633 -8.067 4.422 1.00 53.69 152 GLU A N 1
ATOM 1206 C CA . GLU A 1 152 ? -24.554 -8.932 5.594 1.00 53.69 152 GLU A CA 1
ATOM 1207 C C . GLU A 1 152 ? -25.439 -10.160 5.357 1.00 53.69 152 GLU A C 1
ATOM 1209 O O . GLU A 1 152 ? -26.610 -10.027 4.986 1.00 53.69 152 GLU A O 1
ATOM 1214 N N . SER A 1 153 ? -24.903 -11.361 5.594 1.00 54.00 153 SER A N 1
ATOM 1215 C CA . SER A 1 153 ? -25.773 -12.520 5.798 1.00 54.00 153 SER A CA 1
ATOM 1216 C C . SER A 1 153 ? -26.692 -12.207 6.990 1.00 54.00 153 SER A C 1
ATOM 1218 O O . SER A 1 153 ? -26.179 -11.893 8.067 1.00 54.00 153 SER A O 1
ATOM 1220 N N . PRO A 1 154 ? -28.028 -12.266 6.847 1.00 51.53 154 PRO A N 1
ATOM 1221 C CA . PRO A 1 154 ? -28.984 -11.838 7.872 1.00 51.53 154 PRO A CA 1
ATOM 1222 C C . PRO A 1 154 ? -29.059 -12.768 9.099 1.00 51.53 154 PRO A C 1
ATOM 1224 O O . PRO A 1 154 ? -30.035 -12.718 9.849 1.00 51.53 154 PRO A O 1
ATOM 1227 N N . GLU A 1 155 ? -28.062 -13.623 9.339 1.00 57.84 155 GLU A N 1
ATOM 1228 C CA . GLU A 1 155 ? -28.034 -14.497 10.511 1.00 57.84 155 GLU A CA 1
ATOM 1229 C C . GLU A 1 155 ? -27.855 -13.670 11.800 1.00 57.84 155 GLU A C 1
ATOM 1231 O O . GLU A 1 155 ? -26.770 -13.219 12.174 1.00 57.84 155 GLU A O 1
ATOM 1236 N N . SER A 1 156 ? -28.985 -13.438 12.475 1.00 52.50 156 SER A N 1
ATOM 1237 C CA . SER A 1 156 ? -29.123 -12.595 13.659 1.00 52.50 156 SER A CA 1
ATOM 1238 C C . SER A 1 156 ? -28.372 -13.183 14.858 1.00 52.50 156 SER A C 1
ATOM 1240 O O . SER A 1 156 ? -28.798 -14.183 15.434 1.00 52.50 156 SER A O 1
ATOM 1242 N N . GLY A 1 157 ? -27.274 -12.547 15.266 1.00 55.31 157 GLY A N 1
ATOM 1243 C CA . GLY A 1 157 ? -26.557 -12.893 16.504 1.00 55.31 157 GLY A CA 1
ATOM 1244 C C . GLY A 1 157 ? -25.035 -12.767 16.441 1.00 55.31 157 GLY A C 1
ATOM 1245 O O . GLY A 1 157 ? -24.359 -13.001 17.444 1.00 55.31 157 GLY A O 1
ATOM 1246 N N . MET A 1 158 ? -24.464 -12.410 15.290 1.00 60.03 158 MET A N 1
ATOM 1247 C CA . MET A 1 158 ? -23.016 -12.235 15.148 1.00 60.03 158 MET A CA 1
ATOM 1248 C C . MET A 1 158 ? -22.569 -10.793 15.397 1.00 60.03 158 MET A C 1
ATOM 1250 O O . MET A 1 158 ? -23.313 -9.840 15.158 1.00 60.03 158 MET A O 1
ATOM 1254 N N . LEU A 1 159 ? -21.340 -10.639 15.904 1.00 63.12 159 LEU A N 1
ATOM 1255 C CA . LEU A 1 159 ? -20.744 -9.322 16.080 1.00 63.12 159 LEU A CA 1
ATOM 1256 C C . LEU A 1 159 ? -20.490 -8.701 14.703 1.00 63.12 159 LEU A C 1
ATOM 1258 O O . LEU A 1 159 ? -19.689 -9.233 13.938 1.00 63.12 159 LEU A O 1
ATOM 1262 N N . ARG A 1 160 ? -21.119 -7.563 14.409 1.00 73.44 160 ARG A N 1
ATOM 1263 C CA . ARG A 1 160 ? -20.867 -6.824 13.170 1.00 73.44 160 ARG A CA 1
ATOM 1264 C C . ARG A 1 160 ? -19.430 -6.318 13.170 1.00 73.44 160 ARG A C 1
ATOM 1266 O O . ARG A 1 160 ? -19.068 -5.430 13.942 1.00 73.44 160 ARG A O 1
ATOM 1273 N N . GLU A 1 161 ? -18.623 -6.872 12.275 1.00 77.19 161 GLU A N 1
ATOM 1274 C CA . GLU A 1 161 ? -17.214 -6.516 12.060 1.00 77.19 161 GLU A CA 1
ATOM 1275 C C . GLU A 1 161 ? -17.041 -5.004 11.841 1.00 77.19 161 GLU A C 1
ATOM 1277 O O . GLU A 1 161 ? -16.038 -4.407 12.238 1.00 77.19 161 GLU A O 1
ATOM 1282 N N . GLN A 1 162 ? -18.070 -4.385 11.253 1.00 82.19 162 GLN A N 1
ATOM 1283 C CA . GLN A 1 162 ? -18.158 -2.957 10.996 1.00 82.19 162 GLN A CA 1
ATOM 1284 C C . GLN A 1 162 ? -17.982 -2.132 12.276 1.00 82.19 162 GLN A C 1
ATOM 1286 O O . GLN A 1 162 ? -17.185 -1.205 12.269 1.00 82.19 162 GLN A O 1
ATOM 1291 N N . GLU A 1 163 ? -18.623 -2.481 13.393 1.00 87.19 163 GLU A N 1
ATOM 1292 C CA . GLU A 1 163 ? -18.562 -1.649 14.606 1.00 87.19 163 GLU A CA 1
ATOM 1293 C C . GLU A 1 163 ? -17.141 -1.574 15.173 1.00 87.19 163 GLU A C 1
ATOM 1295 O O . GLU A 1 163 ? -16.651 -0.503 15.531 1.00 87.19 163 GLU A O 1
ATOM 1300 N N . LEU A 1 164 ? -16.435 -2.707 15.196 1.00 91.06 164 LEU A N 1
ATOM 1301 C CA . LEU A 1 164 ? -15.057 -2.744 15.674 1.00 91.06 164 LEU A CA 1
ATOM 1302 C C . LEU A 1 164 ? -14.100 -2.042 14.701 1.00 91.06 164 LEU A C 1
ATOM 1304 O O . LEU A 1 164 ? -13.215 -1.299 15.129 1.00 91.06 164 LEU A O 1
ATOM 1308 N N . LEU A 1 165 ? -14.291 -2.242 13.397 1.00 91.75 165 LEU A N 1
ATOM 1309 C CA . LEU A 1 165 ? -13.534 -1.537 12.369 1.00 91.75 165 LEU A CA 1
ATOM 1310 C C . LEU A 1 165 ? -13.689 -0.016 12.513 1.00 91.75 165 LEU A C 1
ATOM 1312 O O . LEU A 1 165 ? -12.697 0.713 12.485 1.00 91.75 165 LEU A O 1
ATOM 1316 N N . TRP A 1 166 ? -14.918 0.463 12.698 1.00 92.19 166 TRP A N 1
ATOM 1317 C CA . TRP A 1 166 ? -15.205 1.883 12.867 1.00 92.19 166 TRP A CA 1
ATOM 1318 C C . TRP A 1 166 ? -14.559 2.414 14.135 1.00 92.19 166 TRP A C 1
ATOM 1320 O O . TRP A 1 166 ? -13.840 3.408 14.067 1.00 92.19 166 TRP A O 1
ATOM 1330 N N . LEU A 1 167 ? -14.719 1.708 15.254 1.00 95.25 167 LEU A N 1
ATOM 1331 C CA . LEU A 1 167 ? -14.088 2.070 16.514 1.00 95.25 167 LEU A CA 1
ATOM 1332 C C . LEU A 1 167 ? -12.576 2.282 16.354 1.00 95.25 167 LEU A C 1
ATOM 1334 O O . LEU A 1 167 ? -12.040 3.306 16.770 1.00 95.25 167 LEU A O 1
ATOM 1338 N N . ILE A 1 168 ? -11.881 1.334 15.722 1.00 96.25 168 ILE A N 1
ATOM 1339 C CA . ILE A 1 168 ? -10.427 1.399 15.522 1.00 96.25 168 ILE A CA 1
ATOM 1340 C C . ILE A 1 168 ? -10.037 2.593 14.647 1.00 96.25 168 ILE A C 1
ATOM 1342 O O . ILE A 1 168 ? -9.057 3.278 14.948 1.00 96.25 168 ILE A O 1
ATOM 1346 N N . LEU A 1 169 ? -10.792 2.860 13.578 1.00 95.31 169 LEU A N 1
ATOM 1347 C CA . LEU A 1 169 ? -10.530 3.995 12.694 1.00 95.31 169 LEU A CA 1
ATOM 1348 C C . LEU A 1 169 ? -10.780 5.336 13.395 1.00 95.31 169 LEU A C 1
ATOM 1350 O O . LEU A 1 169 ? -9.991 6.261 13.205 1.00 95.31 169 LEU A O 1
ATOM 1354 N N . GLU A 1 170 ? -11.810 5.445 14.234 1.00 96.12 170 GLU A N 1
ATOM 1355 C CA . GLU A 1 170 ? -12.076 6.656 15.019 1.00 96.12 170 GLU A CA 1
ATOM 1356 C C . GLU A 1 170 ? -10.993 6.876 16.093 1.00 96.12 170 GLU A C 1
ATOM 1358 O O . GLU A 1 170 ? -10.469 7.986 16.225 1.00 96.12 170 GLU A O 1
ATOM 1363 N N . ILE A 1 171 ? -10.556 5.817 16.793 1.00 97.38 171 ILE A N 1
ATOM 1364 C CA . ILE A 1 171 ? -9.425 5.897 17.739 1.00 97.38 171 ILE A CA 1
ATOM 1365 C C . ILE A 1 171 ? -8.155 6.353 17.009 1.00 97.38 171 ILE A C 1
ATOM 1367 O O . ILE A 1 171 ? -7.442 7.231 17.498 1.00 97.38 171 ILE A O 1
ATOM 1371 N N . TYR A 1 172 ? -7.877 5.805 15.823 1.00 96.75 172 TYR A N 1
ATOM 1372 C CA . TYR A 1 172 ? -6.739 6.223 15.004 1.00 96.75 172 TYR A CA 1
ATOM 1373 C C . TYR A 1 172 ? -6.814 7.697 14.600 1.00 96.75 172 TYR A C 1
ATOM 1375 O O . TYR A 1 172 ? -5.819 8.416 14.710 1.00 96.75 172 TYR A O 1
ATOM 1383 N N . GLN A 1 173 ? -7.986 8.174 14.174 1.00 95.69 173 GLN A N 1
ATOM 1384 C CA . GLN A 1 173 ? -8.170 9.579 13.818 1.00 95.69 173 GLN A CA 1
ATOM 1385 C C . GLN A 1 173 ? -7.929 10.509 15.012 1.00 95.69 173 GLN A C 1
ATOM 1387 O O . GLN A 1 173 ? -7.222 11.509 14.858 1.00 95.69 173 GLN A O 1
ATOM 1392 N N . ILE A 1 174 ? -8.466 10.183 16.195 1.00 96.50 174 ILE A N 1
ATOM 1393 C CA . ILE A 1 174 ? -8.191 10.944 17.423 1.00 96.50 174 ILE A CA 1
ATOM 1394 C C . ILE A 1 174 ? -6.701 10.937 17.743 1.00 96.50 174 ILE A C 1
ATOM 1396 O O . ILE A 1 174 ? -6.143 11.998 18.040 1.00 96.50 174 ILE A O 1
ATOM 1400 N N . TYR A 1 175 ? -6.062 9.766 17.672 1.00 97.19 175 TYR A N 1
ATOM 1401 C CA . TYR A 1 175 ? -4.643 9.612 17.965 1.00 97.19 175 TYR A CA 1
ATOM 1402 C C . TYR A 1 175 ? -3.806 10.528 17.071 1.00 97.19 175 TYR A C 1
ATOM 1404 O O . TYR A 1 175 ? -3.051 11.358 17.575 1.00 97.19 175 TYR A O 1
ATOM 1412 N N . CYS A 1 176 ? -3.987 10.458 15.749 1.00 94.94 176 CYS A N 1
ATOM 1413 C CA . CYS A 1 176 ? -3.225 11.286 14.816 1.00 94.94 176 CYS A CA 1
ATOM 1414 C C . CYS A 1 176 ? -3.472 12.784 15.017 1.00 94.94 176 CYS A C 1
ATOM 1416 O O . CYS A 1 176 ? -2.516 13.551 15.017 1.00 94.94 176 CYS A O 1
ATOM 1418 N N . LYS A 1 177 ? -4.722 13.217 15.228 1.00 95.69 177 LYS A N 1
ATOM 1419 C CA . LYS A 1 177 ? -5.035 14.645 15.429 1.00 95.69 177 LYS A CA 1
ATOM 1420 C C . LYS A 1 177 ? -4.497 15.195 16.757 1.00 95.69 177 LYS A C 1
ATOM 1422 O O . LYS A 1 177 ? -4.222 16.391 16.857 1.00 95.69 177 LYS A O 1
ATOM 1427 N N . THR A 1 178 ? -4.376 14.348 17.778 1.00 96.06 178 THR A N 1
ATOM 1428 C CA . THR A 1 178 ? -3.950 14.761 19.124 1.00 96.06 178 THR A CA 1
ATOM 1429 C C . THR A 1 178 ? -2.437 14.670 19.300 1.00 96.06 178 THR A C 1
ATOM 1431 O O . THR A 1 178 ? -1.840 15.594 19.844 1.00 96.06 178 THR A O 1
ATOM 1434 N N . CYS A 1 179 ? -1.813 13.593 18.816 1.00 95.56 179 CYS A N 1
ATOM 1435 C CA . CYS A 1 179 ? -0.380 13.336 18.969 1.00 95.56 179 CYS A CA 1
ATOM 1436 C C . CYS A 1 179 ? 0.474 13.831 17.793 1.00 95.56 179 CYS A C 1
ATOM 1438 O O . CYS A 1 179 ? 1.694 13.821 17.917 1.00 95.56 179 CYS A O 1
ATOM 1440 N N . ASP A 1 180 ? -0.136 14.205 16.661 1.00 94.69 180 ASP A N 1
ATOM 1441 C CA . ASP A 1 180 ? 0.561 14.554 15.408 1.00 94.69 180 ASP A CA 1
ATOM 1442 C C . ASP A 1 180 ? 1.582 13.479 14.970 1.00 94.69 180 ASP A C 1
ATOM 1444 O O . ASP A 1 180 ? 2.669 13.744 14.457 1.00 94.69 180 ASP A O 1
ATOM 1448 N N . ALA A 1 181 ? 1.241 12.215 15.235 1.00 93.75 181 ALA A N 1
ATOM 1449 C CA . ALA A 1 181 ? 2.114 11.067 15.035 1.00 93.75 181 ALA A CA 1
ATOM 1450 C C . ALA A 1 181 ? 1.325 9.823 14.610 1.00 93.75 181 ALA A C 1
ATOM 1452 O O . ALA A 1 181 ? 0.109 9.725 14.797 1.00 93.75 181 ALA A O 1
ATOM 1453 N N . GLN A 1 182 ? 2.038 8.851 14.037 1.00 93.00 182 GLN A N 1
ATOM 1454 C CA . GLN A 1 182 ? 1.497 7.515 13.801 1.00 93.00 182 GLN A CA 1
ATOM 1455 C C . GLN A 1 182 ? 1.478 6.720 15.114 1.00 93.00 182 GLN A C 1
ATOM 1457 O O . GLN A 1 182 ? 2.421 6.835 15.904 1.00 93.00 182 GLN A O 1
ATOM 1462 N N . PRO A 1 183 ? 0.434 5.912 15.363 1.00 94.56 183 PRO A N 1
ATOM 1463 C CA . PRO A 1 183 ? 0.369 5.106 16.569 1.00 94.56 183 PRO A CA 1
ATOM 1464 C C . PRO A 1 183 ? 1.480 4.044 16.566 1.00 94.56 183 PRO A C 1
ATOM 1466 O O . PRO A 1 183 ? 1.575 3.264 15.616 1.00 94.56 183 PRO A O 1
ATOM 1469 N N . PRO A 1 184 ? 2.329 3.979 17.607 1.00 94.88 184 PRO A N 1
ATOM 1470 C CA . PRO A 1 184 ? 3.340 2.937 17.713 1.00 94.88 184 PRO A CA 1
ATOM 1471 C C . PRO A 1 184 ? 2.690 1.563 17.956 1.00 94.88 184 PRO A C 1
ATOM 1473 O O . PRO A 1 184 ? 1.543 1.491 18.420 1.00 94.88 184 PRO A O 1
ATOM 1476 N N . PRO A 1 185 ? 3.424 0.456 17.734 1.00 95.62 185 PRO A N 1
ATOM 1477 C CA . PRO A 1 185 ? 2.947 -0.904 18.002 1.00 95.62 185 PRO A CA 1
ATOM 1478 C C . PRO A 1 185 ? 2.340 -1.114 19.393 1.00 95.62 185 PRO A C 1
ATOM 1480 O O . PRO A 1 185 ? 1.377 -1.866 19.529 1.00 95.62 185 PRO A O 1
ATOM 1483 N N . THR A 1 186 ? 2.851 -0.421 20.414 1.00 95.44 186 THR A N 1
ATOM 1484 C CA . THR A 1 186 ? 2.384 -0.514 21.809 1.00 95.44 186 THR A CA 1
ATOM 1485 C C . THR A 1 186 ? 0.925 -0.096 22.005 1.00 95.44 186 THR A C 1
ATOM 1487 O O . THR A 1 186 ? 0.310 -0.495 22.990 1.00 95.44 186 THR A O 1
ATOM 1490 N N . THR A 1 187 ? 0.342 0.650 21.063 1.00 96.88 187 THR A N 1
ATOM 1491 C CA . THR A 1 187 ? -1.084 1.017 21.083 1.00 96.88 187 THR A CA 1
ATOM 1492 C C . THR A 1 187 ? -2.015 -0.121 20.668 1.00 96.88 187 THR A C 1
ATOM 1494 O O . THR A 1 187 ? -3.220 0.006 20.836 1.00 96.88 187 THR A O 1
ATOM 1497 N N . TYR A 1 188 ? -1.497 -1.205 20.078 1.00 97.81 188 TYR A N 1
ATOM 1498 C CA . TYR A 1 188 ? -2.274 -2.275 19.434 1.00 97.81 188 TYR A CA 1
ATOM 1499 C C . TYR A 1 188 ? -3.154 -1.849 18.240 1.00 97.81 188 TYR A C 1
ATOM 1501 O O . TYR A 1 188 ? -3.678 -2.722 17.546 1.00 97.81 188 TYR A O 1
ATOM 1509 N N . LEU A 1 189 ? -3.227 -0.556 17.893 1.00 97.25 189 LEU A N 1
ATOM 1510 C CA . LEU A 1 189 ? -3.869 -0.091 16.657 1.00 97.25 189 LEU A CA 1
ATOM 1511 C C . LEU A 1 189 ? -3.252 -0.747 15.409 1.00 97.25 189 LEU A C 1
ATOM 1513 O O . LEU A 1 189 ? -4.011 -1.293 14.605 1.00 97.25 189 LEU A O 1
ATOM 1517 N N . PRO A 1 190 ? -1.911 -0.808 15.245 1.00 97.25 190 PRO A N 1
ATOM 1518 C CA . PRO A 1 190 ? -1.337 -1.476 14.082 1.00 97.25 190 PRO A CA 1
ATOM 1519 C C . PRO A 1 190 ? -1.613 -2.982 14.041 1.00 97.25 190 PRO A C 1
ATOM 1521 O O . PRO A 1 190 ? -1.752 -3.542 12.959 1.00 97.25 190 PRO A O 1
ATOM 1524 N N . HIS A 1 191 ? -1.736 -3.636 15.203 1.00 97.69 191 HIS A N 1
ATOM 1525 C CA . HIS A 1 191 ? -2.008 -5.075 15.288 1.00 97.69 191 HIS A CA 1
ATOM 1526 C C . HIS A 1 191 ? -3.372 -5.398 14.675 1.00 97.69 191 HIS A C 1
ATOM 1528 O O . HIS A 1 191 ? -3.491 -6.238 13.783 1.00 97.69 191 HIS A O 1
ATOM 1534 N N . LEU A 1 192 ? -4.400 -4.674 15.122 1.00 96.62 192 LEU A N 1
ATOM 1535 C CA . LEU A 1 192 ? -5.753 -4.827 14.603 1.00 96.62 192 LEU A CA 1
ATOM 1536 C C . LEU A 1 192 ? -5.856 -4.330 13.155 1.00 96.62 192 LEU A C 1
ATOM 1538 O O . LEU A 1 192 ? -6.562 -4.939 12.362 1.00 96.62 192 LEU A O 1
ATOM 1542 N N . GLY A 1 193 ? -5.103 -3.294 12.773 1.00 96.00 193 GLY A N 1
ATOM 1543 C CA . GLY A 1 193 ? -5.015 -2.845 11.383 1.00 96.00 193 GLY A CA 1
ATOM 1544 C C . GLY A 1 193 ? -4.534 -3.933 10.420 1.00 96.00 193 GLY A C 1
ATOM 1545 O O . GLY A 1 193 ? -5.186 -4.162 9.401 1.00 96.00 193 GLY A O 1
ATOM 1546 N N . VAL A 1 194 ? -3.448 -4.645 10.763 1.00 96.06 194 VAL A N 1
ATOM 1547 C CA . VAL A 1 194 ? -2.979 -5.812 9.987 1.00 96.06 194 VAL A CA 1
ATOM 1548 C C . VAL A 1 194 ? -4.052 -6.893 9.950 1.00 96.06 194 VAL A C 1
ATOM 1550 O O . VAL A 1 194 ? -4.293 -7.442 8.876 1.00 96.06 194 VAL A O 1
ATOM 1553 N N . TYR A 1 195 ? -4.683 -7.186 11.095 1.00 95.69 195 TYR A N 1
ATOM 1554 C CA . TYR A 1 195 ? -5.757 -8.176 11.194 1.00 95.69 195 TYR A CA 1
ATOM 1555 C C . TYR A 1 195 ? -6.852 -7.874 10.180 1.00 95.69 195 TYR A C 1
ATOM 1557 O O . TYR A 1 195 ? -6.930 -8.564 9.171 1.00 95.69 195 TYR A O 1
ATOM 1565 N N . PHE A 1 196 ? -7.590 -6.778 10.370 1.00 93.69 196 PHE A N 1
ATOM 1566 C CA . PHE A 1 196 ? -8.734 -6.421 9.531 1.00 93.69 196 PHE A CA 1
ATOM 1567 C C . PHE A 1 196 ? -8.379 -6.303 8.049 1.00 93.69 196 PHE A C 1
ATOM 1569 O O . PHE A 1 196 ? -9.128 -6.787 7.207 1.00 93.69 196 PHE A O 1
ATOM 1576 N N . TRP A 1 197 ? -7.229 -5.717 7.709 1.00 94.62 197 TRP A N 1
ATOM 1577 C CA . TRP A 1 197 ? -6.824 -5.601 6.307 1.00 94.62 197 TRP A CA 1
ATOM 1578 C C . TRP A 1 197 ? -6.554 -6.958 5.636 1.00 94.62 197 TRP A C 1
ATOM 1580 O O . TRP A 1 197 ? -6.823 -7.116 4.441 1.00 94.62 197 TRP A O 1
ATOM 1590 N N . THR A 1 198 ? -6.023 -7.922 6.394 1.00 93.38 198 THR A N 1
ATOM 1591 C CA . THR A 1 198 ? -5.662 -9.251 5.882 1.00 93.38 198 THR A CA 1
ATOM 1592 C C . THR A 1 198 ? -6.872 -10.173 5.797 1.00 93.38 198 THR A C 1
ATOM 1594 O O . THR A 1 198 ? -6.998 -10.931 4.839 1.00 93.38 198 THR A O 1
ATOM 1597 N N . THR A 1 199 ? -7.753 -10.124 6.794 1.00 90.75 199 THR A N 1
ATOM 1598 C CA . THR A 1 199 ? -8.815 -11.118 6.981 1.00 90.75 199 THR A CA 1
ATOM 1599 C C . THR A 1 199 ? -10.181 -10.673 6.468 1.00 90.75 199 THR A C 1
ATOM 1601 O O . THR A 1 199 ? -10.983 -11.536 6.131 1.00 90.75 199 THR A O 1
ATOM 1604 N N . VAL A 1 200 ? -10.459 -9.367 6.359 1.00 88.19 200 VAL A N 1
ATOM 1605 C CA . VAL A 1 200 ? -11.741 -8.881 5.825 1.00 88.19 200 VAL A CA 1
ATOM 1606 C C . VAL A 1 200 ? -11.669 -8.768 4.306 1.00 88.19 200 VAL A C 1
ATOM 1608 O O . VAL A 1 200 ? -10.920 -7.962 3.747 1.00 88.19 200 VAL A O 1
ATOM 1611 N N . ASN A 1 201 ? -12.510 -9.537 3.612 1.00 82.12 201 ASN A N 1
ATOM 1612 C CA . ASN A 1 201 ? -12.603 -9.521 2.149 1.00 82.12 201 ASN A CA 1
ATOM 1613 C C . ASN A 1 201 ? -13.547 -8.426 1.608 1.00 82.12 201 ASN A C 1
ATOM 1615 O O . ASN A 1 201 ? -14.126 -8.556 0.528 1.00 82.12 201 ASN A O 1
ATOM 1619 N N . LEU A 1 202 ? -13.697 -7.325 2.342 1.00 80.75 202 LEU A N 1
ATOM 1620 C CA . LEU A 1 202 ? -14.509 -6.186 1.931 1.00 80.75 202 LEU A CA 1
ATOM 1621 C C . LEU A 1 202 ? -13.664 -5.196 1.117 1.00 80.75 202 LEU A C 1
ATOM 1623 O O . LEU A 1 202 ? -12.527 -4.864 1.462 1.00 80.75 202 LEU A O 1
ATOM 1627 N N . ARG A 1 203 ? -14.241 -4.706 0.018 1.00 79.56 203 ARG A N 1
ATOM 1628 C CA . ARG A 1 203 ? -13.620 -3.755 -0.921 1.00 79.56 203 ARG A CA 1
ATOM 1629 C C . ARG A 1 203 ? -13.967 -2.313 -0.570 1.00 79.56 203 ARG A C 1
ATOM 1631 O O . ARG A 1 203 ? -14.440 -1.551 -1.406 1.00 79.56 203 ARG A O 1
ATOM 1638 N N . ASP A 1 204 ? -13.764 -1.960 0.689 1.00 84.50 204 ASP A N 1
ATOM 1639 C CA . ASP A 1 204 ? -14.164 -0.667 1.224 1.00 84.50 204 ASP A CA 1
ATOM 1640 C C . ASP A 1 204 ? -12.946 0.207 1.549 1.00 84.50 204 ASP A C 1
ATOM 1642 O O . ASP A 1 204 ? -11.909 -0.281 2.007 1.00 84.50 204 ASP A O 1
ATOM 1646 N N . LEU A 1 205 ? -13.074 1.522 1.341 1.00 86.31 205 LEU A N 1
ATOM 1647 C CA . LEU A 1 205 ? -12.035 2.502 1.676 1.00 86.31 205 LEU A CA 1
ATOM 1648 C C . LEU A 1 205 ? -11.637 2.460 3.161 1.00 86.31 205 LEU A C 1
ATOM 1650 O O . LEU A 1 205 ? -10.510 2.810 3.499 1.00 86.31 205 LEU A O 1
ATOM 1654 N N . ARG A 1 206 ? -12.520 1.991 4.044 1.00 88.00 206 ARG A N 1
ATOM 1655 C CA . ARG A 1 206 ? -12.263 1.730 5.466 1.00 88.00 206 ARG A CA 1
ATOM 1656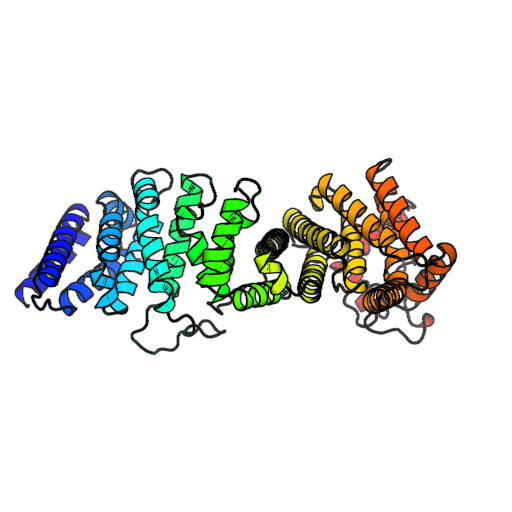 C C . ARG A 1 206 ? -11.257 0.592 5.660 1.00 88.00 206 ARG A C 1
ATOM 1658 O O . ARG A 1 206 ? -10.354 0.723 6.479 1.00 88.00 206 ARG A O 1
ATOM 1665 N N . ILE A 1 207 ? -11.336 -0.478 4.864 1.00 89.44 207 ILE A N 1
ATOM 1666 C CA . ILE A 1 207 ? -10.344 -1.568 4.892 1.00 89.44 207 ILE A CA 1
ATOM 1667 C C . ILE A 1 207 ? -9.004 -1.087 4.337 1.00 89.44 207 ILE A C 1
ATOM 1669 O O . ILE A 1 207 ? -7.953 -1.381 4.905 1.00 89.44 207 ILE A O 1
ATOM 1673 N N . ALA A 1 208 ? -9.022 -0.269 3.282 1.00 88.56 208 ALA A N 1
ATOM 1674 C CA . ALA A 1 208 ? -7.817 0.421 2.826 1.00 88.56 208 ALA A CA 1
ATOM 1675 C C . ALA A 1 208 ? -7.226 1.313 3.937 1.00 88.56 208 ALA A C 1
ATOM 1677 O O . ALA A 1 208 ? -6.011 1.324 4.140 1.00 88.56 208 ALA A O 1
ATOM 1678 N N . ALA A 1 209 ? -8.076 2.004 4.705 1.00 90.94 209 ALA A N 1
ATOM 1679 C CA . ALA A 1 209 ? -7.669 2.834 5.833 1.00 90.94 209 ALA A CA 1
ATOM 1680 C C . ALA A 1 209 ? -7.030 2.025 6.975 1.00 90.94 209 ALA A C 1
ATOM 1682 O O . ALA A 1 209 ? -6.116 2.538 7.617 1.00 90.94 209 ALA A O 1
ATOM 1683 N N . CYS A 1 210 ? -7.393 0.753 7.186 1.00 92.88 210 CYS A N 1
ATOM 1684 C CA . CYS A 1 210 ? -6.684 -0.119 8.135 1.00 92.88 210 CYS A CA 1
ATOM 1685 C C . CYS A 1 210 ? -5.198 -0.250 7.808 1.00 92.88 210 CYS A C 1
ATOM 1687 O O . CYS A 1 210 ? -4.370 -0.295 8.716 1.00 92.88 210 CYS A O 1
ATOM 1689 N N . TYR A 1 211 ? -4.834 -0.232 6.524 1.00 91.44 211 TYR A N 1
ATOM 1690 C CA . TYR A 1 211 ? -3.430 -0.260 6.129 1.00 91.44 211 TYR A CA 1
ATOM 1691 C C . TYR A 1 211 ? -2.682 1.023 6.528 1.00 91.44 211 TYR A C 1
ATOM 1693 O O . TYR A 1 211 ? -1.459 1.034 6.668 1.00 91.44 211 TYR A O 1
ATOM 1701 N N . HIS A 1 212 ? -3.387 2.133 6.773 1.00 90.19 212 HIS A N 1
ATOM 1702 C CA . HIS A 1 212 ? -2.737 3.341 7.277 1.00 90.19 212 HIS A CA 1
ATOM 1703 C C . HIS A 1 212 ? -2.098 3.094 8.652 1.00 90.19 212 HIS A C 1
ATOM 1705 O O . HIS A 1 212 ? -1.023 3.630 8.917 1.00 90.19 212 HIS A O 1
ATOM 1711 N N . LEU A 1 213 ? -2.684 2.200 9.453 1.00 90.75 213 LEU A N 1
ATOM 1712 C CA . LEU A 1 213 ? -2.210 1.824 10.786 1.00 90.75 213 LEU A CA 1
ATOM 1713 C C . LEU A 1 213 ? -0.864 1.097 10.766 1.00 90.75 213 LEU A C 1
ATOM 1715 O O . LEU A 1 213 ? -0.186 1.057 11.786 1.00 90.75 213 LEU A O 1
ATOM 1719 N N . VAL A 1 214 ? -0.454 0.539 9.623 1.00 89.81 214 VAL A N 1
ATOM 1720 C CA . VAL A 1 214 ? 0.796 -0.230 9.502 1.00 89.81 214 VAL A CA 1
ATOM 1721 C C . VAL A 1 214 ? 1.910 0.558 8.828 1.00 89.81 214 VAL A C 1
ATOM 1723 O O . VAL A 1 214 ? 3.011 0.048 8.644 1.00 89.81 214 VAL A O 1
ATOM 1726 N N . THR A 1 215 ? 1.666 1.829 8.496 1.00 87.94 215 THR A N 1
ATOM 1727 C CA . THR A 1 215 ? 2.670 2.673 7.831 1.00 87.94 215 THR A CA 1
ATOM 1728 C C . THR A 1 215 ? 3.912 2.943 8.664 1.00 87.94 215 THR A C 1
ATOM 1730 O O . THR A 1 215 ? 4.949 3.299 8.105 1.00 87.94 215 THR A O 1
ATOM 1733 N N . PHE A 1 216 ? 3.851 2.704 9.974 1.00 89.38 216 PHE A N 1
ATOM 1734 C CA . PHE A 1 216 ? 5.024 2.726 10.835 1.00 89.38 216 PHE A CA 1
ATOM 1735 C C . PHE A 1 216 ? 6.109 1.728 10.363 1.00 89.38 216 PHE A C 1
ATOM 1737 O O . PHE A 1 216 ? 7.286 2.054 10.470 1.00 89.38 216 PHE A O 1
ATOM 1744 N N . LEU A 1 217 ? 5.740 0.597 9.734 1.00 87.75 217 LEU A N 1
ATOM 1745 C CA . LEU A 1 217 ? 6.683 -0.371 9.140 1.00 87.75 217 LEU A CA 1
ATOM 1746 C C . LEU A 1 217 ? 7.526 0.219 8.004 1.00 87.75 217 LEU A C 1
ATOM 1748 O O . LEU A 1 217 ? 8.606 -0.278 7.697 1.00 87.75 217 LEU A O 1
ATOM 1752 N N . SER A 1 218 ? 7.021 1.263 7.354 1.00 84.81 218 SER A N 1
ATOM 1753 C CA . SER A 1 218 ? 7.715 1.968 6.276 1.00 84.81 218 SER A CA 1
ATOM 1754 C C . SER A 1 218 ? 8.445 3.217 6.769 1.00 84.81 218 SER A C 1
ATOM 1756 O O . SER A 1 218 ? 9.201 3.824 6.011 1.00 84.81 218 SER A O 1
ATOM 1758 N N . SER A 1 219 ? 8.213 3.628 8.017 1.00 86.12 219 SER A N 1
ATOM 1759 C CA . SER A 1 219 ? 8.772 4.852 8.573 1.00 86.12 219 SER A CA 1
ATOM 1760 C C . SER A 1 219 ? 10.182 4.599 9.113 1.00 86.12 219 SER A C 1
ATOM 1762 O O . SER A 1 219 ? 10.351 3.758 9.994 1.00 86.12 219 SER A O 1
ATOM 1764 N N . PRO A 1 220 ? 11.192 5.380 8.687 1.00 81.81 220 PRO A N 1
ATOM 1765 C CA . PRO A 1 220 ? 12.555 5.258 9.204 1.00 81.81 220 PRO A CA 1
ATOM 1766 C C . PRO A 1 220 ? 12.681 5.681 10.677 1.00 81.81 220 PRO A C 1
ATOM 1768 O O . PRO A 1 220 ? 13.740 5.508 11.267 1.00 81.81 220 PRO A O 1
ATOM 1771 N N . LYS A 1 221 ? 11.629 6.272 11.270 1.00 85.19 221 LYS A N 1
ATOM 1772 C CA . LYS A 1 221 ? 11.628 6.708 12.675 1.00 85.19 221 LYS A CA 1
ATOM 1773 C C . LYS A 1 221 ? 11.532 5.550 13.671 1.00 85.19 221 LYS A C 1
ATOM 1775 O O . LYS A 1 221 ? 11.862 5.752 14.834 1.00 85.19 221 LYS A O 1
ATOM 1780 N N . TYR A 1 222 ? 11.038 4.388 13.250 1.00 82.94 222 TYR A N 1
ATOM 1781 C CA . TYR A 1 222 ? 10.907 3.230 14.132 1.00 82.94 222 TYR A CA 1
ATOM 1782 C C . TYR A 1 222 ? 12.164 2.379 14.050 1.00 82.94 222 TYR A C 1
ATOM 1784 O O . TYR A 1 222 ? 12.734 2.208 12.971 1.00 82.94 222 TYR A O 1
ATOM 1792 N N . GLN A 1 223 ? 12.608 1.865 15.196 1.00 80.00 223 GLN A N 1
ATOM 1793 C CA . GLN A 1 223 ? 13.798 1.026 15.234 1.00 80.00 223 GLN A CA 1
ATOM 1794 C C . GLN A 1 223 ? 13.533 -0.264 14.457 1.00 80.00 223 GLN A C 1
ATOM 1796 O O . GLN A 1 223 ? 12.473 -0.876 14.595 1.00 80.00 223 GLN A O 1
ATOM 1801 N N . GLU A 1 224 ? 14.516 -0.702 13.672 1.00 85.25 224 GLU A N 1
ATOM 1802 C CA . GLU A 1 224 ? 14.431 -1.932 12.877 1.00 85.25 224 GLU A CA 1
ATOM 1803 C C . GLU A 1 224 ? 14.025 -3.139 13.741 1.00 85.25 224 GLU A C 1
ATOM 1805 O O . GLU A 1 224 ? 13.143 -3.905 13.360 1.00 85.25 224 GLU A O 1
ATOM 1810 N N . ALA A 1 225 ? 14.551 -3.215 14.969 1.00 88.56 225 ALA A N 1
ATOM 1811 C CA . ALA A 1 225 ? 14.208 -4.244 15.949 1.00 88.56 225 ALA A CA 1
ATOM 1812 C C . ALA A 1 225 ? 12.724 -4.233 16.376 1.00 88.56 225 ALA A C 1
ATOM 1814 O O . ALA A 1 225 ? 12.132 -5.293 16.584 1.00 88.56 225 ALA A O 1
ATOM 1815 N N . GLU A 1 226 ? 12.093 -3.059 16.497 1.00 91.25 226 GLU A N 1
ATOM 1816 C CA . GLU A 1 226 ? 10.661 -2.960 16.820 1.00 91.25 226 GLU A CA 1
ATOM 1817 C C . GLU A 1 226 ? 9.796 -3.421 15.645 1.00 91.25 226 GLU A C 1
ATOM 1819 O O . GLU A 1 226 ? 8.808 -4.133 15.843 1.00 91.25 226 GLU A O 1
ATOM 1824 N N . GLY A 1 227 ? 10.186 -3.046 14.421 1.00 91.50 227 GLY A N 1
ATOM 1825 C CA . GLY A 1 227 ? 9.529 -3.492 13.195 1.00 91.50 227 GLY A CA 1
ATOM 1826 C C . GLY A 1 227 ? 9.624 -5.006 13.012 1.00 91.50 227 GLY A C 1
ATOM 1827 O O . GLY A 1 227 ? 8.618 -5.652 12.719 1.00 91.50 227 GLY A O 1
ATOM 1828 N N . GLU A 1 228 ? 10.805 -5.582 13.246 1.00 93.75 228 GLU A N 1
ATOM 1829 C CA . GLU A 1 228 ? 11.039 -7.026 13.163 1.00 93.75 228 GLU A CA 1
ATOM 1830 C C . GLU A 1 228 ? 10.215 -7.790 14.204 1.00 93.75 228 GLU A C 1
ATOM 1832 O O . GLU A 1 228 ? 9.508 -8.745 13.865 1.00 93.75 228 GLU A O 1
ATOM 1837 N N . LYS A 1 229 ? 10.234 -7.328 15.463 1.00 95.31 229 LYS A N 1
ATOM 1838 C CA . LYS A 1 229 ? 9.421 -7.908 16.537 1.00 95.31 229 LYS A CA 1
ATOM 1839 C C . LYS A 1 229 ? 7.935 -7.874 16.185 1.00 95.31 229 LYS A C 1
ATOM 1841 O O . LYS A 1 229 ? 7.261 -8.895 16.292 1.00 95.31 229 LYS A O 1
ATOM 1846 N N . PHE A 1 230 ? 7.430 -6.732 15.717 1.00 96.44 230 PHE A N 1
ATOM 1847 C CA . PHE A 1 230 ? 6.036 -6.616 15.300 1.00 96.44 230 PHE A CA 1
ATOM 1848 C C . PHE A 1 230 ? 5.700 -7.568 14.151 1.00 96.44 230 PHE A C 1
ATOM 1850 O O . PHE A 1 230 ? 4.694 -8.269 14.208 1.00 96.44 230 PHE A O 1
ATOM 1857 N N . ALA A 1 231 ? 6.526 -7.620 13.105 1.00 95.81 231 ALA A N 1
ATOM 1858 C CA . ALA A 1 231 ? 6.277 -8.497 11.969 1.00 95.81 231 ALA A CA 1
ATOM 1859 C C . ALA A 1 231 ? 6.266 -9.976 12.396 1.00 95.81 231 ALA A C 1
ATOM 1861 O O . ALA A 1 231 ? 5.423 -10.745 11.935 1.00 95.81 231 ALA A O 1
ATOM 1862 N N . LYS A 1 232 ? 7.123 -10.375 13.339 1.00 96.00 232 LYS A N 1
ATOM 1863 C CA . LYS A 1 232 ? 7.113 -11.728 13.902 1.00 96.00 232 LYS A CA 1
ATOM 1864 C C . LYS A 1 232 ? 5.846 -12.007 14.719 1.00 96.00 232 LYS A C 1
ATOM 1866 O O . LYS A 1 232 ? 5.171 -13.009 14.491 1.00 96.00 232 LYS A O 1
ATOM 1871 N N . ASP A 1 233 ? 5.492 -11.117 15.639 1.00 96.50 233 ASP A N 1
ATOM 1872 C CA . ASP A 1 233 ? 4.373 -11.328 16.564 1.00 96.50 233 ASP A CA 1
ATOM 1873 C C . ASP A 1 233 ? 3.007 -11.219 15.868 1.00 96.50 233 ASP A C 1
ATOM 1875 O O . ASP A 1 233 ? 2.076 -11.961 16.185 1.00 96.50 233 ASP A O 1
ATOM 1879 N N . VAL A 1 234 ? 2.883 -10.315 14.895 1.00 97.19 234 VAL A N 1
ATOM 1880 C CA . VAL A 1 234 ? 1.607 -9.954 14.265 1.00 97.19 234 VAL A CA 1
ATOM 1881 C C . VAL A 1 234 ? 1.455 -10.568 12.885 1.00 97.19 234 VAL A C 1
ATOM 1883 O O . VAL A 1 234 ? 0.429 -11.187 12.621 1.00 97.19 234 VAL A O 1
ATOM 1886 N N . ILE A 1 235 ? 2.444 -10.422 11.999 1.00 96.31 235 ILE A N 1
ATOM 1887 C CA . ILE A 1 235 ? 2.327 -10.915 10.618 1.00 96.31 235 ILE A CA 1
ATOM 1888 C C . ILE A 1 235 ? 2.533 -12.429 10.590 1.00 96.31 235 ILE A C 1
ATOM 1890 O O . ILE A 1 235 ? 1.667 -13.154 10.110 1.00 96.31 235 ILE A O 1
ATOM 1894 N N . LEU A 1 236 ? 3.642 -12.919 11.150 1.00 95.75 236 LEU A N 1
ATOM 1895 C CA . LEU A 1 236 ? 3.956 -14.348 11.137 1.00 95.75 236 LEU A CA 1
ATOM 1896 C C . LEU A 1 236 ? 3.044 -15.146 12.080 1.00 95.75 236 LEU A C 1
ATOM 1898 O O . LEU A 1 236 ? 2.379 -16.074 11.629 1.00 95.75 236 LEU A O 1
ATOM 1902 N N . ASN A 1 237 ? 3.001 -14.780 13.364 1.00 95.94 237 ASN A N 1
ATOM 1903 C CA . ASN A 1 237 ? 2.275 -15.547 14.386 1.00 95.94 237 ASN A CA 1
ATOM 1904 C C . ASN A 1 237 ? 0.801 -15.132 14.546 1.00 95.94 237 ASN A C 1
ATOM 1906 O O . ASN A 1 237 ? 0.004 -15.878 15.114 1.00 95.94 237 ASN A O 1
ATOM 1910 N N . GLY A 1 238 ? 0.441 -13.922 14.111 1.00 95.88 238 GLY A N 1
ATOM 1911 C CA . GLY A 1 238 ? -0.865 -13.325 14.381 1.00 95.88 238 GLY A CA 1
ATOM 1912 C C . GLY A 1 238 ? -1.903 -13.583 13.291 1.00 95.88 238 GLY A C 1
ATOM 1913 O O . GLY A 1 238 ? -2.927 -14.201 13.583 1.00 95.88 238 GLY A O 1
ATOM 1914 N N . VAL A 1 239 ? -1.659 -13.068 12.078 1.00 95.88 239 VAL A N 1
ATOM 1915 C CA . VAL A 1 239 ? -2.548 -13.216 10.904 1.00 95.88 239 VAL A CA 1
ATOM 1916 C C . VAL A 1 239 ? -2.152 -14.344 9.964 1.00 95.88 239 VAL A C 1
ATOM 1918 O O . VAL A 1 239 ? -3.003 -14.840 9.236 1.00 95.88 239 VAL A O 1
ATOM 1921 N N . GLY A 1 240 ? -0.882 -14.740 9.981 1.00 96.12 240 GLY A N 1
ATOM 1922 C CA . GLY A 1 240 ? -0.321 -15.651 8.998 1.00 96.12 240 GLY A CA 1
ATOM 1923 C C . GLY A 1 240 ? 0.360 -14.898 7.854 1.00 96.12 240 GLY A C 1
ATOM 1924 O O . GLY A 1 240 ? -0.195 -14.023 7.184 1.00 96.12 240 GLY A O 1
ATOM 1925 N N . ILE A 1 241 ? 1.626 -15.244 7.636 1.00 95.56 241 ILE A N 1
ATOM 1926 C CA . ILE A 1 241 ? 2.480 -14.600 6.639 1.00 95.56 241 ILE A CA 1
ATOM 1927 C C . ILE A 1 241 ? 1.989 -14.808 5.206 1.00 95.56 241 ILE A C 1
ATOM 1929 O O . ILE A 1 241 ? 2.113 -13.911 4.375 1.00 95.56 241 ILE A O 1
ATOM 1933 N N . LYS A 1 242 ? 1.428 -15.983 4.902 1.00 95.00 242 LYS A N 1
ATOM 1934 C CA . LYS A 1 242 ? 0.954 -16.305 3.552 1.00 95.00 242 LYS A CA 1
ATOM 1935 C C . LYS A 1 242 ? -0.273 -15.470 3.219 1.00 95.00 242 LYS A C 1
ATOM 1937 O O . LYS A 1 242 ? -0.353 -14.914 2.132 1.00 95.00 242 LYS A O 1
ATOM 1942 N N . GLU A 1 243 ? -1.190 -15.354 4.167 1.00 94.81 243 GLU A N 1
ATOM 1943 C CA . GLU A 1 243 ? -2.417 -14.575 4.092 1.00 94.81 243 GLU A CA 1
ATOM 1944 C C . GLU A 1 243 ? -2.080 -13.099 3.861 1.00 94.81 243 GLU A C 1
ATOM 1946 O O . GLU A 1 243 ? -2.570 -12.496 2.904 1.00 94.81 243 GLU A O 1
ATOM 1951 N N . PHE A 1 244 ? -1.148 -12.555 4.651 1.00 95.75 244 PHE A N 1
ATOM 1952 C CA . PHE A 1 244 ? -0.666 -11.183 4.499 1.00 95.75 244 PHE A CA 1
ATOM 1953 C C . PHE A 1 244 ? -0.036 -10.928 3.119 1.00 95.75 244 PHE A C 1
ATOM 1955 O O . PHE A 1 244 ? -0.412 -9.979 2.429 1.00 95.75 244 PHE A O 1
ATOM 1962 N N . ILE A 1 245 ? 0.902 -11.779 2.685 1.00 95.19 245 ILE A N 1
ATOM 1963 C CA . ILE A 1 245 ? 1.600 -11.612 1.399 1.00 95.19 245 ILE A CA 1
ATOM 1964 C C . ILE A 1 245 ? 0.642 -11.783 0.216 1.00 95.19 245 ILE A C 1
ATOM 1966 O O . ILE A 1 245 ? 0.670 -10.980 -0.719 1.00 95.19 245 ILE A O 1
ATOM 1970 N N . ASN A 1 246 ? -0.245 -12.778 0.261 1.00 94.69 246 ASN A N 1
ATOM 1971 C CA . ASN A 1 246 ? -1.234 -13.007 -0.789 1.00 94.69 246 ASN A CA 1
ATOM 1972 C C . ASN A 1 246 ? -2.189 -11.819 -0.920 1.00 94.69 246 ASN A C 1
ATOM 1974 O O . ASN A 1 246 ? -2.452 -11.370 -2.039 1.00 94.69 246 ASN A O 1
ATOM 1978 N N . ARG A 1 247 ? -2.658 -11.269 0.209 1.00 94.94 247 ARG A N 1
ATOM 1979 C CA . ARG A 1 247 ? -3.462 -10.045 0.218 1.00 94.94 247 ARG A CA 1
ATOM 1980 C C . ARG A 1 247 ? -2.681 -8.880 -0.383 1.00 94.94 247 ARG A C 1
ATOM 1982 O O . ARG A 1 247 ? -3.187 -8.230 -1.290 1.00 94.94 247 ARG A O 1
ATOM 1989 N N . ALA A 1 248 ? -1.431 -8.668 0.029 1.00 95.56 248 ALA A N 1
ATOM 1990 C CA . ALA A 1 248 ? -0.587 -7.598 -0.501 1.00 95.56 248 ALA A CA 1
ATOM 1991 C C . ALA A 1 248 ? -0.416 -7.688 -2.027 1.00 95.56 248 ALA A C 1
ATOM 1993 O O . ALA A 1 248 ? -0.555 -6.692 -2.736 1.00 95.56 248 ALA A O 1
ATOM 1994 N N . TYR A 1 249 ? -0.168 -8.891 -2.550 1.00 95.69 249 TYR A N 1
ATOM 1995 C CA . TYR A 1 249 ? -0.039 -9.121 -3.989 1.00 95.69 249 TYR A CA 1
ATOM 1996 C C . TYR A 1 249 ? -1.345 -8.877 -4.738 1.00 95.69 249 TYR A C 1
ATOM 1998 O O . TYR A 1 249 ? -1.319 -8.298 -5.826 1.00 95.69 249 TYR A O 1
ATOM 2006 N N . ALA A 1 250 ? -2.474 -9.315 -4.176 1.00 94.00 250 ALA A N 1
ATOM 2007 C CA . ALA A 1 250 ? -3.781 -9.040 -4.751 1.00 94.00 250 ALA A CA 1
ATOM 2008 C C . ALA A 1 250 ? -3.997 -7.525 -4.856 1.00 94.00 250 ALA A C 1
ATOM 2010 O O . ALA A 1 250 ? -4.249 -7.022 -5.947 1.00 94.00 250 ALA A O 1
ATOM 2011 N N . GLU A 1 251 ? -3.784 -6.785 -3.769 1.00 94.75 251 GLU A N 1
ATOM 2012 C CA . GLU A 1 251 ? -3.975 -5.334 -3.723 1.00 94.75 251 GLU A CA 1
ATOM 2013 C C . GLU A 1 251 ? -3.026 -4.560 -4.667 1.00 94.75 251 GLU A C 1
ATOM 2015 O O . GLU A 1 251 ? -3.432 -3.582 -5.294 1.00 94.75 251 GLU A O 1
ATOM 2020 N N . LEU A 1 252 ? -1.777 -4.996 -4.860 1.00 96.31 252 LEU A N 1
ATOM 2021 C CA . LEU A 1 252 ? -0.875 -4.363 -5.838 1.00 96.31 252 LEU A CA 1
ATOM 2022 C C . LEU A 1 252 ? -1.362 -4.529 -7.290 1.00 96.31 252 LEU A C 1
ATOM 2024 O O . LEU A 1 252 ? -1.239 -3.609 -8.112 1.00 96.31 252 LEU A O 1
ATOM 2028 N N . ARG A 1 253 ? -1.944 -5.691 -7.610 1.00 95.19 253 ARG A N 1
ATOM 2029 C CA . ARG A 1 253 ? -2.430 -6.026 -8.959 1.00 95.19 253 ARG A CA 1
ATOM 2030 C C . ARG A 1 253 ? -3.762 -5.366 -9.307 1.00 95.19 253 ARG A C 1
ATOM 2032 O O . ARG A 1 253 ? -4.071 -5.232 -10.486 1.00 95.19 253 ARG A O 1
ATOM 2039 N N . ARG A 1 254 ? -4.532 -4.935 -8.311 1.00 93.00 254 ARG A N 1
ATOM 2040 C CA . ARG A 1 254 ? -5.841 -4.305 -8.511 1.00 93.00 254 ARG A CA 1
ATOM 2041 C C . ARG A 1 254 ? -5.742 -2.912 -9.119 1.00 93.00 254 ARG A C 1
ATOM 2043 O O . ARG A 1 254 ? -4.942 -2.082 -8.689 1.00 93.00 254 ARG A O 1
ATOM 2050 N N . GLU A 1 255 ? -6.598 -2.643 -10.099 1.00 93.12 255 GLU A N 1
ATOM 2051 C CA . GLU A 1 255 ? -6.617 -1.366 -10.821 1.00 93.12 255 GLU A CA 1
ATOM 2052 C C . GLU A 1 255 ? -7.410 -0.267 -10.108 1.00 93.12 255 GLU A C 1
ATOM 2054 O O . GLU A 1 255 ? -7.078 0.914 -10.232 1.00 93.12 255 GLU A O 1
ATOM 2059 N N . ASP A 1 256 ? -8.432 -0.661 -9.348 1.00 92.44 256 ASP A N 1
ATOM 2060 C CA . ASP A 1 256 ? -9.373 0.213 -8.643 1.00 92.44 256 ASP A CA 1
ATOM 2061 C C . ASP A 1 256 ? -8.846 0.732 -7.300 1.00 92.44 256 ASP A C 1
ATOM 2063 O O . ASP A 1 256 ? -9.469 1.592 -6.676 1.00 92.44 256 ASP A O 1
ATOM 2067 N N . ASN A 1 257 ? -7.682 0.251 -6.867 1.00 92.12 257 ASN A N 1
ATOM 2068 C CA . ASN A 1 257 ? -7.138 0.609 -5.571 1.00 92.12 257 ASN A CA 1
ATOM 2069 C C . ASN A 1 257 ? -6.702 2.079 -5.480 1.00 92.12 257 ASN A C 1
ATOM 2071 O O . ASN A 1 257 ? -6.132 2.619 -6.437 1.00 92.12 257 ASN A O 1
ATOM 2075 N N . PRO A 1 258 ? -6.893 2.723 -4.308 1.00 94.06 258 PRO A N 1
ATOM 2076 C CA . PRO A 1 258 ? -6.338 4.042 -4.044 1.00 94.06 258 PRO A CA 1
ATOM 2077 C C . PRO A 1 258 ? -4.820 4.049 -4.236 1.00 94.06 258 PRO A C 1
ATOM 2079 O O . PRO A 1 258 ? -4.109 3.228 -3.658 1.00 94.06 258 PRO A O 1
ATOM 2082 N N . ASP A 1 259 ? -4.315 5.019 -4.998 1.00 94.38 259 ASP A N 1
ATOM 2083 C CA . ASP A 1 259 ? -2.890 5.110 -5.348 1.00 94.38 259 ASP A CA 1
ATOM 2084 C C . ASP A 1 259 ? -2.008 5.170 -4.086 1.00 94.38 259 ASP A C 1
ATOM 2086 O O . ASP A 1 259 ? -0.972 4.512 -3.998 1.00 94.38 259 ASP A O 1
ATOM 2090 N N . VAL A 1 260 ? -2.490 5.870 -3.052 1.00 93.38 260 VAL A N 1
ATOM 2091 C CA . VAL A 1 260 ? -1.836 5.964 -1.740 1.00 93.38 260 VAL A CA 1
ATOM 2092 C C . VAL A 1 260 ? -1.716 4.618 -1.020 1.00 93.38 260 VAL A C 1
ATOM 2094 O O . VAL A 1 260 ? -0.727 4.385 -0.326 1.00 93.38 260 VAL A O 1
ATOM 2097 N N . LEU A 1 261 ? -2.699 3.724 -1.174 1.00 94.00 261 LEU A N 1
ATOM 2098 C CA . LEU A 1 261 ? -2.667 2.388 -0.581 1.00 94.00 261 LEU A CA 1
ATOM 2099 C C . LEU A 1 261 ? -1.605 1.538 -1.282 1.00 94.00 261 LEU A C 1
ATOM 2101 O O . LEU A 1 261 ? -0.762 0.945 -0.616 1.00 94.00 261 LEU A O 1
ATOM 2105 N N . VAL A 1 262 ? -1.614 1.537 -2.618 1.00 95.94 262 VAL A N 1
ATOM 2106 C CA . VAL A 1 262 ? -0.645 0.809 -3.453 1.00 95.94 262 VAL A CA 1
ATOM 2107 C C . VAL A 1 262 ? 0.785 1.212 -3.094 1.00 95.94 262 VAL A C 1
ATOM 2109 O O . VAL A 1 262 ? 1.622 0.350 -2.825 1.00 95.94 262 VAL A O 1
ATOM 2112 N N . MET A 1 263 ? 1.038 2.520 -3.007 1.00 95.50 263 MET A N 1
ATOM 2113 C CA . MET A 1 263 ? 2.332 3.069 -2.607 1.00 95.50 263 MET A CA 1
ATOM 2114 C C . MET A 1 263 ? 2.761 2.580 -1.216 1.00 95.50 263 MET A C 1
ATOM 2116 O O . MET A 1 263 ? 3.906 2.170 -1.025 1.00 95.50 263 MET A O 1
ATOM 2120 N N . ARG A 1 264 ? 1.856 2.598 -0.231 1.00 94.56 264 ARG A N 1
ATOM 2121 C CA . ARG A 1 264 ? 2.156 2.156 1.141 1.00 94.56 264 ARG A CA 1
ATOM 2122 C C . ARG A 1 264 ? 2.451 0.662 1.206 1.00 94.56 264 ARG A C 1
ATOM 2124 O O . ARG A 1 264 ? 3.414 0.277 1.862 1.00 94.56 264 ARG A O 1
ATOM 2131 N N . ILE A 1 265 ? 1.669 -0.160 0.506 1.00 95.75 265 ILE A N 1
ATOM 2132 C CA . ILE A 1 265 ? 1.904 -1.606 0.418 1.00 95.75 265 ILE A CA 1
ATOM 2133 C C . ILE A 1 265 ? 3.286 -1.876 -0.173 1.00 95.75 265 ILE A C 1
ATOM 2135 O O . ILE A 1 265 ? 4.059 -2.641 0.403 1.00 95.75 265 ILE A O 1
ATOM 2139 N N . ALA A 1 266 ? 3.631 -1.198 -1.271 1.00 96.25 266 ALA A N 1
ATOM 2140 C CA . ALA A 1 266 ? 4.935 -1.341 -1.904 1.00 96.25 266 ALA A CA 1
ATOM 2141 C C . ALA A 1 266 ? 6.085 -1.043 -0.928 1.00 96.25 266 ALA A C 1
ATOM 2143 O O . ALA A 1 266 ? 7.001 -1.854 -0.795 1.00 96.25 266 ALA A O 1
ATOM 2144 N N . TRP A 1 267 ? 6.011 0.070 -0.191 1.00 95.44 267 TRP A N 1
ATOM 2145 C CA . TRP A 1 267 ? 7.032 0.441 0.794 1.00 95.44 267 TRP A CA 1
ATOM 2146 C C . TRP A 1 267 ? 7.124 -0.516 1.977 1.00 95.44 267 TRP A C 1
ATOM 2148 O O . TRP A 1 267 ? 8.224 -0.801 2.448 1.00 95.44 267 TRP A O 1
ATOM 2158 N N . SER A 1 268 ? 5.999 -1.012 2.493 1.00 94.31 268 SER A N 1
ATOM 2159 C CA . SER A 1 268 ? 6.049 -1.980 3.589 1.00 94.31 268 SER A CA 1
ATOM 2160 C C . SER A 1 268 ? 6.680 -3.284 3.119 1.00 94.31 268 SER A C 1
ATOM 2162 O O . SER A 1 268 ? 7.564 -3.792 3.795 1.00 94.31 268 SER A O 1
ATOM 2164 N N . LEU A 1 269 ? 6.315 -3.788 1.935 1.00 94.94 269 LEU A N 1
ATOM 2165 C CA . LEU A 1 269 ? 6.940 -4.988 1.375 1.00 94.94 269 LEU A CA 1
ATOM 2166 C C . LEU A 1 269 ? 8.439 -4.783 1.134 1.00 94.94 269 LEU A C 1
ATOM 2168 O O . LEU A 1 269 ? 9.221 -5.661 1.484 1.00 94.94 269 LEU A O 1
ATOM 2172 N N . ALA A 1 270 ? 8.850 -3.618 0.621 1.00 94.38 270 ALA A N 1
ATOM 2173 C CA . ALA A 1 270 ? 10.260 -3.286 0.419 1.00 94.38 270 ALA A CA 1
ATOM 2174 C C . ALA A 1 270 ? 11.086 -3.346 1.714 1.00 94.38 270 ALA A C 1
ATOM 2176 O O . ALA A 1 270 ? 12.248 -3.744 1.666 1.00 94.38 270 ALA A O 1
ATOM 2177 N N . ARG A 1 271 ? 10.494 -3.000 2.863 1.00 92.88 271 ARG A N 1
ATOM 2178 C CA . ARG A 1 271 ? 11.131 -3.123 4.186 1.00 92.88 271 ARG A CA 1
ATOM 2179 C C . ARG A 1 271 ? 11.076 -4.541 4.737 1.00 92.88 271 ARG A C 1
ATOM 2181 O O . ARG A 1 271 ? 12.074 -5.058 5.221 1.00 92.88 271 ARG A O 1
ATOM 2188 N N . LEU A 1 272 ? 9.922 -5.189 4.627 1.00 92.25 272 LEU A N 1
ATOM 2189 C CA . LEU A 1 272 ? 9.704 -6.531 5.156 1.00 92.25 272 LEU A CA 1
ATOM 2190 C C . LEU A 1 272 ? 10.644 -7.570 4.516 1.00 92.25 272 LEU A C 1
ATOM 2192 O O . LEU A 1 272 ? 11.093 -8.483 5.197 1.00 92.25 272 LEU A O 1
ATOM 2196 N N . ILE A 1 273 ? 11.029 -7.419 3.245 1.00 92.94 273 ILE A N 1
ATOM 2197 C CA . ILE A 1 273 ? 11.964 -8.360 2.597 1.00 92.94 273 ILE A CA 1
ATOM 2198 C C . ILE A 1 273 ? 13.397 -8.353 3.160 1.00 92.94 273 ILE A C 1
ATOM 2200 O O . ILE A 1 273 ? 14.184 -9.248 2.826 1.00 92.94 273 ILE A O 1
ATOM 2204 N N . ASP A 1 274 ? 13.760 -7.371 3.987 1.00 91.81 274 ASP A N 1
ATOM 2205 C CA . ASP A 1 274 ? 15.043 -7.381 4.697 1.00 91.81 274 ASP A CA 1
ATOM 2206 C C . ASP A 1 274 ? 15.026 -8.345 5.885 1.00 91.81 274 ASP A C 1
ATOM 2208 O O . ASP A 1 274 ? 16.060 -8.918 6.224 1.00 91.81 274 ASP A O 1
ATOM 2212 N N . MET A 1 275 ? 13.848 -8.625 6.444 1.00 93.38 275 MET A N 1
ATOM 2213 C CA . MET A 1 275 ? 13.696 -9.499 7.603 1.00 93.38 275 MET A CA 1
ATOM 2214 C C . MET A 1 275 ? 13.933 -10.956 7.209 1.00 93.38 275 MET A C 1
ATOM 2216 O O . MET A 1 275 ? 13.186 -11.528 6.413 1.00 93.38 275 MET A O 1
ATOM 2220 N N . SER A 1 276 ? 14.961 -11.571 7.795 1.00 91.81 276 SER A N 1
ATOM 2221 C CA . SER A 1 276 ? 15.432 -12.923 7.456 1.00 91.81 276 SER A CA 1
ATOM 2222 C C . SER A 1 276 ? 14.322 -13.981 7.469 1.00 91.81 276 SER A C 1
ATOM 2224 O O . SER A 1 276 ? 14.216 -14.781 6.541 1.00 91.81 276 SER A O 1
ATOM 2226 N N . PHE A 1 277 ? 13.433 -13.944 8.466 1.00 92.31 277 PHE A N 1
ATOM 2227 C CA . PHE A 1 277 ? 12.339 -14.908 8.591 1.00 92.31 277 PHE A CA 1
ATOM 2228 C C . PHE A 1 277 ? 11.249 -14.749 7.519 1.00 92.31 277 PHE A C 1
ATOM 2230 O O . PHE A 1 277 ? 10.530 -15.707 7.253 1.00 92.31 277 PHE A O 1
ATOM 2237 N N . LEU A 1 278 ? 11.119 -13.578 6.882 1.00 90.12 278 LEU A N 1
ATOM 2238 C CA . LEU A 1 278 ? 10.144 -13.349 5.807 1.00 90.12 278 LEU A CA 1
ATOM 2239 C C . LEU A 1 278 ? 10.658 -13.833 4.446 1.00 90.12 278 LEU A C 1
ATOM 2241 O O . LEU A 1 278 ? 9.856 -14.192 3.583 1.00 90.12 278 LEU A O 1
ATOM 2245 N N . GLN A 1 279 ? 11.979 -13.904 4.259 1.00 90.44 279 GLN A N 1
ATOM 2246 C CA . GLN A 1 279 ? 12.601 -14.254 2.975 1.00 90.44 279 GLN A CA 1
ATOM 2247 C C . GLN A 1 279 ? 12.173 -15.643 2.479 1.00 90.44 279 GLN A C 1
ATOM 2249 O O . GLN A 1 279 ? 11.965 -15.836 1.285 1.00 90.44 279 GLN A O 1
ATOM 2254 N N . ALA A 1 280 ? 11.948 -16.596 3.390 1.00 90.94 280 ALA A N 1
ATOM 2255 C CA . ALA A 1 280 ? 11.489 -17.945 3.049 1.00 90.94 280 ALA A CA 1
ATOM 2256 C C . ALA A 1 280 ? 10.046 -18.002 2.508 1.00 90.94 280 ALA A C 1
ATOM 2258 O O . ALA A 1 280 ? 9.646 -19.003 1.913 1.00 90.94 280 ALA A O 1
ATOM 2259 N N . HIS A 1 281 ? 9.254 -16.949 2.720 1.00 91.38 281 HIS A N 1
ATOM 2260 C CA . HIS A 1 281 ? 7.830 -16.914 2.385 1.00 91.38 281 HIS A CA 1
ATOM 2261 C C . HIS A 1 281 ? 7.496 -15.952 1.244 1.00 91.38 281 HIS A C 1
ATOM 2263 O O . HIS 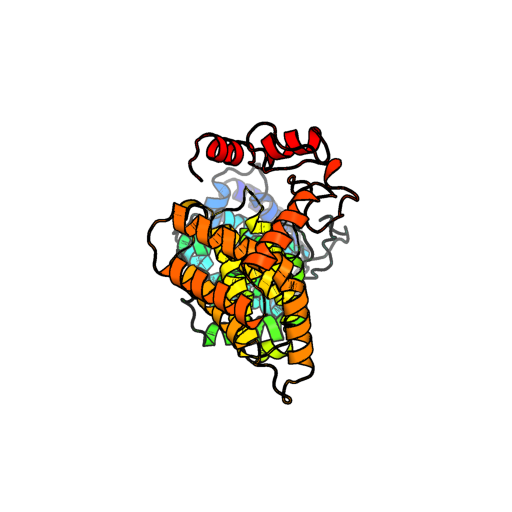A 1 281 ? 6.392 -16.008 0.703 1.00 91.38 281 HIS A O 1
ATOM 2269 N N . VAL A 1 282 ? 8.429 -15.076 0.867 1.00 91.81 282 VAL A N 1
ATOM 2270 C CA . VAL A 1 282 ? 8.241 -14.115 -0.218 1.00 91.81 282 VAL A CA 1
ATOM 2271 C C . VAL A 1 282 ? 8.779 -14.702 -1.518 1.00 91.81 282 VAL A C 1
ATOM 2273 O O . VAL A 1 282 ? 9.970 -14.955 -1.673 1.00 91.81 282 VAL A O 1
ATOM 2276 N N . SER A 1 283 ? 7.897 -14.859 -2.504 1.00 93.88 283 SER A N 1
ATOM 2277 C CA . SER A 1 283 ? 8.324 -15.101 -3.879 1.00 93.88 283 SER A CA 1
ATOM 2278 C C . SER A 1 283 ? 8.756 -13.772 -4.490 1.00 93.88 283 SER A C 1
ATOM 2280 O O . SER A 1 283 ? 7.927 -12.988 -4.950 1.00 93.88 283 SER A O 1
ATOM 2282 N N . TYR A 1 284 ? 10.061 -13.499 -4.499 1.00 90.44 284 TYR A N 1
ATOM 2283 C CA . TYR A 1 284 ? 10.613 -12.265 -5.074 1.00 90.44 284 TYR A CA 1
ATOM 2284 C C . TYR A 1 284 ? 10.192 -12.031 -6.522 1.00 90.44 284 TYR A C 1
ATOM 2286 O O . TYR A 1 284 ? 9.941 -10.894 -6.917 1.00 90.44 284 TYR A O 1
ATOM 2294 N N . LYS A 1 285 ? 10.041 -13.116 -7.286 1.00 91.06 285 LYS A N 1
ATOM 2295 C CA . LYS A 1 285 ? 9.473 -13.092 -8.631 1.00 91.06 285 LYS A CA 1
ATOM 2296 C C . LYS A 1 285 ? 8.071 -12.481 -8.639 1.00 91.06 285 LYS A C 1
ATOM 2298 O O . LYS A 1 285 ? 7.810 -11.538 -9.380 1.00 91.06 285 LYS A O 1
ATOM 2303 N N . ASP A 1 286 ? 7.173 -13.028 -7.824 1.00 94.50 286 ASP A N 1
ATOM 2304 C CA . ASP A 1 286 ? 5.761 -12.643 -7.839 1.00 94.50 286 ASP A CA 1
ATOM 2305 C C . ASP A 1 286 ? 5.548 -11.265 -7.206 1.00 94.50 286 ASP A C 1
ATOM 2307 O O . ASP A 1 286 ? 4.694 -10.508 -7.677 1.00 94.50 286 ASP A O 1
ATOM 2311 N N . LEU A 1 287 ? 6.362 -10.923 -6.197 1.00 95.00 287 LEU A N 1
ATOM 2312 C CA . LEU A 1 287 ? 6.430 -9.592 -5.600 1.00 95.00 287 LEU A CA 1
ATOM 2313 C C . LEU A 1 287 ? 6.852 -8.549 -6.632 1.00 95.00 287 LEU A C 1
ATOM 2315 O O . LEU A 1 287 ? 6.142 -7.563 -6.820 1.00 95.00 287 LEU A O 1
ATOM 2319 N N . LEU A 1 288 ? 7.993 -8.757 -7.299 1.00 95.12 288 LEU A N 1
ATOM 2320 C CA . LEU A 1 288 ? 8.505 -7.798 -8.273 1.00 95.12 288 LEU A CA 1
ATOM 2321 C C . LEU A 1 288 ? 7.503 -7.616 -9.414 1.00 95.12 288 LEU A C 1
ATOM 2323 O O . LEU A 1 288 ? 7.173 -6.482 -9.738 1.00 95.12 288 LEU A O 1
ATOM 2327 N N . SER A 1 289 ? 6.944 -8.704 -9.946 1.00 95.81 289 SER A N 1
ATOM 2328 C CA . SER A 1 289 ? 5.919 -8.641 -10.993 1.00 95.81 289 SER A CA 1
ATOM 2329 C C . SER A 1 289 ? 4.685 -7.831 -10.558 1.00 95.81 289 SER A C 1
ATOM 2331 O O . SER A 1 289 ? 4.206 -6.965 -11.295 1.00 95.81 289 SER A O 1
ATOM 2333 N N . ALA A 1 290 ? 4.197 -8.029 -9.325 1.00 96.81 290 ALA A N 1
ATOM 2334 C CA . ALA A 1 290 ? 3.087 -7.244 -8.779 1.00 96.81 290 ALA A CA 1
ATOM 2335 C C . ALA A 1 290 ? 3.440 -5.751 -8.629 1.00 96.81 290 ALA A C 1
ATOM 2337 O O . ALA A 1 290 ? 2.619 -4.887 -8.946 1.00 96.81 290 ALA A O 1
ATOM 2338 N N . LEU A 1 291 ? 4.665 -5.440 -8.197 1.00 96.81 291 LEU A N 1
ATOM 2339 C CA . LEU A 1 291 ? 5.166 -4.070 -8.081 1.00 96.81 291 LEU A CA 1
ATOM 2340 C C . LEU A 1 291 ? 5.350 -3.397 -9.445 1.00 96.81 291 LEU A C 1
ATOM 2342 O O . LEU A 1 291 ? 5.001 -2.229 -9.588 1.00 96.81 291 LEU A O 1
ATOM 2346 N N . VAL A 1 292 ? 5.836 -4.118 -10.457 1.00 95.88 292 VAL A N 1
ATOM 2347 C CA . VAL A 1 292 ? 5.970 -3.610 -11.832 1.00 95.88 292 VAL A CA 1
ATOM 2348 C C . VAL A 1 292 ? 4.601 -3.274 -12.411 1.00 95.88 292 VAL A C 1
ATOM 2350 O O . VAL A 1 292 ? 4.431 -2.199 -12.991 1.00 95.88 292 VAL A O 1
ATOM 2353 N N . ALA A 1 293 ? 3.604 -4.141 -12.211 1.00 95.50 293 ALA A N 1
ATOM 2354 C CA . ALA A 1 293 ? 2.232 -3.879 -12.638 1.00 95.50 293 ALA A CA 1
ATOM 2355 C C . ALA A 1 293 ? 1.655 -2.624 -11.955 1.00 95.50 293 ALA A C 1
ATOM 2357 O O . ALA A 1 293 ? 1.101 -1.747 -12.625 1.00 95.50 293 ALA A O 1
ATOM 2358 N N . ALA A 1 294 ? 1.844 -2.496 -10.638 1.00 96.69 294 ALA A N 1
ATOM 2359 C CA . ALA A 1 294 ? 1.430 -1.327 -9.865 1.00 96.69 294 ALA A CA 1
ATOM 2360 C C . ALA A 1 294 ? 2.118 -0.031 -10.332 1.00 96.69 294 ALA A C 1
ATOM 2362 O O . ALA A 1 294 ? 1.449 0.964 -10.619 1.00 96.69 294 ALA A O 1
ATOM 2363 N N . ALA A 1 295 ? 3.445 -0.054 -10.465 1.00 95.75 295 ALA A N 1
ATOM 2364 C CA . ALA A 1 295 ? 4.254 1.070 -10.925 1.00 95.75 295 ALA A CA 1
ATOM 2365 C C . ALA A 1 295 ? 3.865 1.515 -12.342 1.00 95.75 295 ALA A C 1
ATOM 2367 O O . ALA A 1 295 ? 3.673 2.705 -12.588 1.00 95.75 295 ALA A O 1
ATOM 2368 N N . SER A 1 296 ? 3.682 0.566 -13.264 1.00 93.06 296 SER A N 1
ATOM 2369 C CA . SER A 1 296 ? 3.286 0.843 -14.651 1.00 93.06 296 SER A CA 1
ATOM 2370 C C . SER A 1 296 ? 1.906 1.496 -14.732 1.00 93.06 296 SER A C 1
ATOM 2372 O O . SER A 1 296 ? 1.708 2.470 -15.467 1.00 93.06 296 SER A O 1
ATOM 2374 N N . ARG A 1 297 ? 0.950 1.006 -13.933 1.00 93.62 297 ARG A N 1
ATOM 2375 C CA . ARG A 1 297 ? -0.392 1.590 -13.829 1.00 93.62 297 ARG A CA 1
ATOM 2376 C C . ARG A 1 297 ? -0.334 3.025 -13.302 1.00 93.62 297 ARG A C 1
ATOM 2378 O O . ARG A 1 297 ? -0.917 3.922 -13.904 1.00 93.62 297 ARG A O 1
ATOM 2385 N N . LEU A 1 298 ? 0.399 3.274 -12.218 1.00 92.75 298 LEU A N 1
ATOM 2386 C CA . LEU A 1 298 ? 0.499 4.615 -11.630 1.00 92.75 298 LEU A CA 1
ATOM 2387 C C . LEU A 1 298 ? 1.251 5.607 -12.523 1.00 92.75 298 LEU A C 1
ATOM 2389 O O . LEU A 1 298 ? 0.838 6.764 -12.629 1.00 92.75 298 LEU A O 1
ATOM 2393 N N . ALA A 1 299 ? 2.302 5.156 -13.211 1.00 89.12 299 ALA A N 1
ATOM 2394 C CA . ALA A 1 299 ? 3.062 5.982 -14.146 1.00 89.12 299 ALA A CA 1
ATOM 2395 C C . ALA A 1 299 ? 2.207 6.477 -15.326 1.00 89.12 299 ALA A C 1
ATOM 2397 O O . ALA A 1 299 ? 2.449 7.558 -15.858 1.00 89.12 299 ALA A O 1
ATOM 2398 N N . THR A 1 300 ? 1.188 5.710 -15.725 1.00 86.12 300 THR A N 1
ATOM 2399 C CA . THR A 1 300 ? 0.297 6.055 -16.846 1.00 86.12 300 THR A CA 1
ATOM 2400 C C . THR A 1 300 ? -1.002 6.740 -16.414 1.00 86.12 300 THR A C 1
ATOM 2402 O O . THR A 1 300 ? -1.643 7.414 -17.223 1.00 86.12 300 THR A O 1
ATOM 2405 N N . LYS A 1 301 ? -1.393 6.632 -15.139 1.00 88.88 301 LYS A N 1
ATOM 2406 C CA . LYS A 1 301 ? -2.625 7.221 -14.601 1.00 88.88 301 LYS A CA 1
ATOM 2407 C C . LYS A 1 301 ? -2.488 8.733 -14.432 1.00 88.88 301 LYS A C 1
ATOM 2409 O O . LYS A 1 301 ? -1.906 9.200 -13.457 1.00 88.88 301 LYS A O 1
ATOM 2414 N N . ALA A 1 302 ? -3.102 9.514 -15.324 1.00 86.00 302 ALA A N 1
ATOM 2415 C CA . ALA A 1 302 ? -3.020 10.983 -15.333 1.00 86.00 302 ALA A CA 1
ATOM 2416 C C . ALA A 1 302 ? -3.403 11.656 -13.997 1.00 86.00 302 ALA A C 1
ATOM 2418 O O . ALA A 1 302 ? -2.794 12.653 -13.619 1.00 86.00 302 ALA A O 1
ATOM 2419 N N . LYS A 1 303 ? -4.367 11.084 -13.259 1.00 90.75 303 LYS A N 1
ATOM 2420 C CA . LYS A 1 303 ? -4.862 11.617 -11.975 1.00 90.75 303 LYS A CA 1
ATOM 2421 C C . LYS A 1 303 ? -4.045 11.203 -10.742 1.00 90.75 303 LYS A C 1
ATOM 2423 O O . LYS A 1 303 ? -4.336 11.696 -9.657 1.00 90.75 303 LYS A O 1
ATOM 2428 N N . ALA A 1 304 ? -3.073 10.299 -10.879 1.00 91.44 304 ALA A N 1
ATOM 2429 C CA . ALA A 1 304 ? -2.255 9.878 -9.743 1.00 91.44 304 ALA A CA 1
ATOM 2430 C C . ALA A 1 304 ? -1.398 11.043 -9.230 1.00 91.44 304 ALA A C 1
ATOM 2432 O O . ALA A 1 304 ? -0.826 11.799 -10.021 1.00 91.44 304 ALA A O 1
ATOM 2433 N N . ARG A 1 305 ? -1.306 11.197 -7.905 1.00 93.44 305 ARG A N 1
ATOM 2434 C CA . ARG A 1 305 ? -0.477 12.245 -7.294 1.00 93.44 305 ARG A CA 1
ATOM 2435 C C . ARG A 1 305 ? 1.000 11.925 -7.511 1.00 93.44 305 ARG A C 1
ATOM 2437 O O . ARG A 1 305 ? 1.386 10.758 -7.483 1.00 93.44 305 ARG A O 1
ATOM 2444 N N . ALA A 1 306 ? 1.819 12.965 -7.662 1.00 91.56 306 ALA A N 1
ATOM 2445 C CA . ALA A 1 306 ? 3.267 12.863 -7.851 1.00 91.56 306 ALA A CA 1
ATOM 2446 C C . ALA A 1 306 ? 3.919 11.891 -6.849 1.00 91.56 306 ALA A C 1
ATOM 2448 O O . ALA A 1 306 ? 4.476 10.874 -7.252 1.00 91.56 306 ALA A O 1
ATOM 2449 N N . GLY A 1 307 ? 3.719 12.133 -5.548 1.00 92.06 307 GLY A N 1
ATOM 2450 C CA . GLY A 1 307 ? 4.300 11.307 -4.483 1.00 92.06 307 GLY A CA 1
ATOM 2451 C C . GLY A 1 307 ? 3.823 9.850 -4.465 1.00 92.06 307 GLY A C 1
ATOM 2452 O O . GLY A 1 307 ? 4.593 8.974 -4.094 1.00 92.06 307 GLY A O 1
ATOM 2453 N N . ASP A 1 308 ? 2.598 9.552 -4.920 1.00 93.75 308 ASP A N 1
ATOM 2454 C CA . ASP A 1 308 ? 2.130 8.159 -4.997 1.00 93.75 308 ASP A CA 1
ATOM 2455 C C . ASP A 1 308 ? 2.847 7.404 -6.138 1.00 93.75 308 ASP A C 1
ATOM 2457 O O . ASP A 1 308 ? 3.208 6.231 -5.986 1.00 93.75 308 ASP A O 1
ATOM 2461 N N . ARG A 1 309 ? 3.101 8.081 -7.274 1.00 92.94 309 ARG A N 1
ATOM 2462 C CA . ARG A 1 309 ? 3.869 7.525 -8.405 1.00 92.94 309 ARG A CA 1
ATOM 2463 C C . ARG A 1 309 ? 5.329 7.294 -8.024 1.00 92.94 309 ARG A C 1
ATOM 2465 O O . ARG A 1 309 ? 5.832 6.185 -8.202 1.00 92.94 309 ARG A O 1
ATOM 2472 N N . ASP A 1 310 ? 5.977 8.332 -7.495 1.00 92.38 310 ASP A N 1
ATOM 2473 C CA . ASP A 1 310 ? 7.361 8.295 -7.014 1.00 92.38 310 ASP A CA 1
ATOM 2474 C C . ASP A 1 310 ? 7.533 7.207 -5.959 1.00 92.38 310 ASP A C 1
ATOM 2476 O O . ASP A 1 310 ? 8.356 6.307 -6.136 1.00 92.38 310 ASP A O 1
ATOM 2480 N N . GLY A 1 311 ? 6.712 7.233 -4.908 1.00 93.62 311 GLY A N 1
ATOM 2481 C CA . GLY A 1 311 ? 6.858 6.309 -3.797 1.00 93.62 311 GLY A CA 1
ATOM 2482 C C . GLY A 1 311 ? 6.731 4.855 -4.247 1.00 93.62 311 GLY A C 1
ATOM 2483 O O . GLY A 1 311 ? 7.527 4.017 -3.831 1.00 93.62 311 GLY A O 1
ATOM 2484 N N . THR A 1 312 ? 5.794 4.555 -5.152 1.00 96.25 312 THR A N 1
ATOM 2485 C CA . THR A 1 312 ? 5.604 3.185 -5.651 1.00 96.25 312 THR A CA 1
ATOM 2486 C C . THR A 1 312 ? 6.784 2.716 -6.499 1.00 96.25 312 THR A C 1
ATOM 2488 O O . THR A 1 312 ? 7.271 1.603 -6.304 1.00 96.25 312 THR A O 1
ATOM 2491 N N . ILE A 1 313 ? 7.274 3.552 -7.421 1.00 95.69 313 ILE A N 1
ATOM 2492 C CA . ILE A 1 313 ? 8.430 3.203 -8.262 1.00 95.69 313 ILE A CA 1
ATOM 2493 C C . ILE A 1 313 ? 9.697 3.059 -7.426 1.00 95.69 313 ILE A C 1
ATOM 2495 O O . ILE A 1 313 ? 10.474 2.135 -7.650 1.00 95.69 313 ILE A O 1
ATOM 2499 N N . THR A 1 314 ? 9.884 3.913 -6.429 1.00 94.88 314 THR A N 1
ATOM 2500 C CA . THR A 1 314 ? 11.048 3.867 -5.540 1.00 94.88 314 THR A CA 1
ATOM 2501 C C . THR A 1 314 ? 11.068 2.597 -4.711 1.00 94.88 314 THR A C 1
ATOM 2503 O O . THR A 1 314 ? 12.084 1.906 -4.691 1.00 94.88 314 THR A O 1
ATOM 2506 N N . ALA A 1 315 ? 9.933 2.232 -4.112 1.00 95.62 315 ALA A N 1
ATOM 2507 C CA . ALA A 1 315 ? 9.804 0.973 -3.391 1.00 95.62 315 ALA A CA 1
ATOM 2508 C C . ALA A 1 315 ? 10.063 -0.236 -4.308 1.00 95.62 315 ALA A C 1
ATOM 2510 O O . ALA A 1 315 ? 10.771 -1.168 -3.930 1.00 95.62 315 ALA A O 1
ATOM 2511 N N . ALA A 1 316 ? 9.552 -0.208 -5.543 1.00 97.06 316 ALA A N 1
ATOM 2512 C CA . ALA A 1 316 ? 9.801 -1.261 -6.524 1.00 97.06 316 ALA A CA 1
ATOM 2513 C C . ALA A 1 316 ? 11.287 -1.369 -6.913 1.00 97.06 316 ALA A C 1
ATOM 2515 O O . ALA A 1 316 ? 11.824 -2.473 -6.998 1.00 97.06 316 ALA A O 1
ATOM 2516 N N . ILE A 1 317 ? 11.970 -0.238 -7.111 1.00 96.69 317 ILE A N 1
ATOM 2517 C CA . ILE A 1 317 ? 13.411 -0.185 -7.402 1.00 96.69 317 ILE A CA 1
ATOM 2518 C C . ILE A 1 317 ? 14.231 -0.689 -6.212 1.00 96.69 317 ILE A C 1
ATOM 2520 O O . ILE A 1 317 ? 15.239 -1.367 -6.404 1.00 96.69 317 ILE A O 1
ATOM 2524 N N . GLU A 1 318 ? 13.817 -0.385 -4.984 1.00 95.19 318 GLU A N 1
ATOM 2525 C CA . GLU A 1 318 ? 14.472 -0.895 -3.782 1.00 95.19 318 GLU A CA 1
ATOM 2526 C C . GLU A 1 318 ? 14.373 -2.424 -3.699 1.00 95.19 318 GLU A C 1
ATOM 2528 O O . GLU A 1 318 ? 15.388 -3.094 -3.495 1.00 95.19 318 GLU A O 1
ATOM 2533 N N . VAL A 1 319 ? 13.187 -2.986 -3.956 1.00 95.56 319 VAL A N 1
ATOM 2534 C CA . VAL A 1 319 ? 12.993 -4.442 -4.054 1.00 95.56 319 VAL A CA 1
ATOM 2535 C C . VAL A 1 319 ? 13.857 -5.036 -5.167 1.00 95.56 319 VAL A C 1
ATOM 2537 O O . VAL A 1 319 ? 14.548 -6.032 -4.944 1.00 95.56 319 VAL A O 1
ATOM 2540 N N . LEU A 1 320 ? 13.890 -4.413 -6.348 1.00 95.56 320 LEU A N 1
ATOM 2541 C CA . LEU A 1 320 ? 14.740 -4.862 -7.450 1.00 95.56 320 LEU A CA 1
ATOM 2542 C C . LEU A 1 320 ? 16.224 -4.881 -7.048 1.00 95.56 320 LEU A C 1
ATOM 2544 O O . LEU A 1 320 ? 16.903 -5.883 -7.248 1.00 95.56 320 LEU A O 1
ATOM 2548 N N . ASN A 1 321 ? 16.734 -3.815 -6.434 1.00 93.88 321 ASN A N 1
ATOM 2549 C CA . ASN A 1 321 ? 18.130 -3.759 -5.999 1.00 93.88 321 ASN A CA 1
ATOM 2550 C C . ASN A 1 321 ? 18.472 -4.877 -5.006 1.00 93.88 321 ASN A C 1
ATOM 2552 O O . ASN A 1 321 ? 19.482 -5.559 -5.175 1.00 93.88 321 ASN A O 1
ATOM 2556 N N . LYS A 1 322 ? 17.609 -5.109 -4.011 1.00 92.00 322 LYS A N 1
ATOM 2557 C CA . LYS A 1 322 ? 17.795 -6.175 -3.015 1.00 92.00 322 LYS A CA 1
ATOM 2558 C C . LYS A 1 322 ? 17.815 -7.561 -3.664 1.00 92.00 322 LYS A C 1
ATOM 2560 O O . LYS A 1 322 ? 18.707 -8.358 -3.380 1.00 92.00 322 LYS A O 1
ATOM 2565 N N . THR A 1 323 ? 16.886 -7.825 -4.581 1.00 90.69 323 THR A N 1
ATOM 2566 C CA . THR A 1 323 ? 16.796 -9.120 -5.285 1.00 90.69 323 THR A CA 1
ATOM 2567 C C . THR A 1 323 ? 17.975 -9.388 -6.219 1.00 90.69 323 THR A C 1
ATOM 2569 O O . THR A 1 323 ? 18.475 -10.513 -6.263 1.00 90.69 323 THR A O 1
ATOM 2572 N N . LEU A 1 324 ? 18.463 -8.363 -6.930 1.00 88.44 324 LEU A N 1
ATOM 2573 C CA . LEU A 1 324 ? 19.632 -8.486 -7.806 1.00 88.44 324 LEU A CA 1
ATOM 2574 C C . LEU A 1 324 ? 20.897 -8.828 -7.011 1.00 88.44 324 LEU A C 1
ATOM 2576 O O . LEU A 1 324 ? 21.644 -9.716 -7.415 1.00 88.44 324 LEU A O 1
ATOM 2580 N N . VAL A 1 325 ? 21.111 -8.183 -5.858 1.00 86.94 325 VAL A N 1
ATOM 2581 C CA . VAL A 1 325 ? 22.259 -8.470 -4.978 1.00 86.94 325 VAL A CA 1
ATOM 2582 C C . VAL A 1 325 ? 22.213 -9.908 -4.455 1.00 86.94 325 VAL A C 1
ATOM 2584 O O . VAL A 1 325 ? 23.239 -10.584 -4.411 1.00 86.94 325 VAL A O 1
ATOM 2587 N N . ARG A 1 326 ? 21.021 -10.414 -4.116 1.00 84.94 326 ARG A N 1
ATOM 2588 C CA . ARG A 1 326 ? 20.833 -11.781 -3.602 1.00 84.94 326 ARG A CA 1
ATOM 2589 C C . ARG A 1 326 ? 20.883 -12.868 -4.681 1.00 84.94 326 ARG A C 1
ATOM 2591 O O . ARG A 1 326 ? 20.829 -14.048 -4.349 1.00 84.94 326 ARG A O 1
ATOM 2598 N N . SER A 1 327 ? 21.015 -12.502 -5.962 1.00 78.19 327 SER A N 1
ATOM 2599 C CA . SER A 1 327 ? 20.953 -13.443 -7.096 1.00 78.19 327 SER A CA 1
ATOM 2600 C C . SER A 1 327 ? 19.679 -14.302 -7.094 1.00 78.19 327 SER A C 1
ATOM 2602 O O . SER A 1 327 ? 19.685 -15.468 -7.503 1.00 78.19 327 SER A O 1
ATOM 2604 N N . GLU A 1 328 ? 18.577 -13.734 -6.606 1.00 77.19 328 GLU A N 1
ATOM 2605 C CA . GLU A 1 328 ? 17.301 -14.429 -6.488 1.00 77.19 328 GLU A CA 1
ATOM 2606 C C . GLU A 1 328 ? 16.586 -14.546 -7.838 1.00 77.19 328 GLU A C 1
ATOM 2608 O O . GLU A 1 328 ? 16.917 -13.896 -8.831 1.00 77.19 328 GLU A O 1
ATOM 2613 N N . LYS A 1 329 ? 15.584 -15.429 -7.891 1.00 84.44 329 LYS A N 1
ATOM 2614 C CA . LYS A 1 329 ? 14.806 -15.699 -9.104 1.00 84.44 329 LYS A CA 1
ATOM 2615 C C . LYS A 1 329 ? 13.884 -14.515 -9.407 1.00 84.44 329 LYS A C 1
ATOM 2617 O O . LYS A 1 329 ? 12.731 -14.524 -8.995 1.00 84.44 329 LYS A O 1
ATOM 2622 N N . VAL A 1 330 ? 14.369 -13.530 -10.150 1.00 89.69 330 VAL A N 1
ATOM 2623 C CA . VAL A 1 330 ? 13.548 -12.462 -10.740 1.00 89.69 330 VAL A CA 1
ATOM 2624 C C . VAL A 1 330 ? 13.427 -12.645 -12.248 1.00 89.69 330 VAL A C 1
ATOM 2626 O O . VAL A 1 330 ? 14.309 -13.223 -12.884 1.00 89.69 330 VAL A O 1
ATOM 2629 N N . HIS A 1 331 ? 12.324 -12.177 -12.829 1.00 93.12 331 HIS A N 1
ATOM 2630 C CA . HIS A 1 331 ? 12.211 -12.060 -14.278 1.00 93.12 331 HIS A CA 1
ATOM 2631 C C . HIS A 1 331 ? 12.995 -10.841 -14.749 1.00 93.12 331 HIS A C 1
ATOM 2633 O O . HIS A 1 331 ? 12.813 -9.729 -14.255 1.00 93.12 331 HIS A O 1
ATOM 2639 N N . ALA A 1 332 ? 13.891 -11.055 -15.705 1.00 92.94 332 ALA A N 1
ATOM 2640 C CA . ALA A 1 332 ? 14.705 -9.981 -16.252 1.00 92.94 332 ALA A CA 1
ATOM 2641 C C . ALA A 1 332 ? 13.856 -8.981 -17.046 1.00 92.94 332 ALA A C 1
ATOM 2643 O O . ALA A 1 332 ? 14.147 -7.785 -17.057 1.00 92.94 332 ALA A O 1
ATOM 2644 N N . SER A 1 333 ? 12.787 -9.474 -17.675 1.00 94.12 333 SER A N 1
ATOM 2645 C CA . SER A 1 333 ? 11.764 -8.665 -18.334 1.00 94.12 333 SER A CA 1
ATOM 2646 C C . SER A 1 333 ? 11.074 -7.702 -17.364 1.00 94.12 333 SER A C 1
ATOM 2648 O O . SER A 1 333 ? 10.976 -6.519 -17.682 1.00 94.12 333 SER A O 1
ATOM 2650 N N . ASP A 1 334 ? 10.689 -8.159 -16.169 1.00 95.31 334 ASP A N 1
ATOM 2651 C CA . ASP A 1 334 ? 10.091 -7.303 -15.133 1.00 95.31 334 ASP A CA 1
ATOM 2652 C C . ASP A 1 334 ? 11.077 -6.222 -14.658 1.00 95.31 334 ASP A C 1
ATOM 2654 O O . ASP A 1 334 ? 10.722 -5.048 -14.569 1.00 95.31 334 ASP A O 1
ATOM 2658 N N . ALA A 1 335 ? 12.341 -6.588 -14.410 1.00 95.69 335 ALA A N 1
ATOM 2659 C CA . ALA A 1 335 ? 13.378 -5.631 -14.017 1.00 95.69 335 ALA A CA 1
ATOM 2660 C C . ALA A 1 335 ? 13.570 -4.520 -15.065 1.00 95.69 335 ALA A C 1
ATOM 2662 O O . ALA A 1 335 ? 13.635 -3.334 -14.736 1.00 95.69 335 ALA A O 1
ATOM 2663 N N . LEU A 1 336 ? 13.634 -4.904 -16.340 1.00 96.06 336 LEU A N 1
ATOM 2664 C CA . LEU A 1 336 ? 13.769 -3.986 -17.464 1.00 96.06 336 LEU A CA 1
ATOM 2665 C C . LEU A 1 336 ? 12.541 -3.093 -17.656 1.00 96.06 336 LEU A C 1
ATOM 2667 O O . LEU A 1 336 ? 12.699 -1.897 -17.903 1.00 96.06 336 LEU A O 1
ATOM 2671 N N . GLU A 1 337 ? 11.339 -3.654 -17.533 1.00 95.12 337 GLU A N 1
ATOM 2672 C CA . GLU A 1 337 ? 10.087 -2.903 -17.621 1.00 95.12 337 GLU A CA 1
ATOM 2673 C C . GLU A 1 337 ? 10.005 -1.865 -16.497 1.00 95.12 337 GLU A C 1
ATOM 2675 O O . GLU A 1 337 ? 9.750 -0.692 -16.763 1.00 95.12 337 GLU A O 1
ATOM 2680 N N . LEU A 1 338 ? 10.317 -2.249 -15.255 1.00 96.62 338 LEU A N 1
ATOM 2681 C CA . LEU A 1 338 ? 10.347 -1.323 -14.125 1.00 96.62 338 LEU A CA 1
ATOM 2682 C C . LEU A 1 338 ? 11.310 -0.154 -14.366 1.00 96.62 338 LEU A C 1
ATOM 2684 O O . LEU A 1 338 ? 10.935 1.005 -14.173 1.00 96.62 338 LEU A O 1
ATOM 2688 N N . LEU A 1 339 ? 12.533 -0.436 -14.822 1.00 96.88 339 LEU A N 1
ATOM 2689 C CA . LEU A 1 339 ? 13.511 0.607 -15.141 1.00 96.88 339 LEU A CA 1
ATOM 2690 C C . LEU A 1 339 ? 13.036 1.496 -16.294 1.00 96.88 339 LEU A C 1
ATOM 2692 O O . LEU A 1 339 ? 13.194 2.714 -16.231 1.00 96.88 339 LEU A O 1
ATOM 2696 N N . ALA A 1 340 ? 12.395 0.925 -17.314 1.00 95.12 340 ALA A N 1
ATOM 2697 C CA . ALA A 1 340 ? 11.816 1.696 -18.407 1.00 95.12 340 ALA A CA 1
ATOM 2698 C C . ALA A 1 340 ? 10.695 2.637 -17.930 1.00 95.12 340 ALA A C 1
ATOM 2700 O O . ALA A 1 340 ? 10.595 3.753 -18.444 1.00 95.12 340 ALA A O 1
ATOM 2701 N N . ARG A 1 341 ? 9.888 2.233 -16.938 1.00 93.88 341 ARG A N 1
ATOM 2702 C CA . ARG A 1 341 ? 8.866 3.092 -16.309 1.00 93.88 341 ARG A CA 1
ATOM 2703 C C . ARG A 1 341 ? 9.461 4.162 -15.410 1.00 93.88 341 ARG A C 1
ATOM 2705 O O . ARG A 1 341 ? 8.980 5.292 -15.412 1.00 93.88 341 ARG A O 1
ATOM 2712 N N . ALA A 1 342 ? 10.529 3.843 -14.690 1.00 94.88 342 ALA A N 1
ATOM 2713 C CA . ALA A 1 342 ? 11.270 4.840 -13.933 1.00 94.88 342 ALA A CA 1
ATOM 2714 C C . ALA A 1 342 ? 11.859 5.916 -14.864 1.00 94.88 342 ALA A C 1
ATOM 2716 O O . ALA A 1 342 ? 11.742 7.103 -14.577 1.00 94.88 342 ALA A O 1
ATOM 2717 N N . ILE A 1 343 ? 12.399 5.509 -16.019 1.00 94.19 343 ILE A N 1
ATOM 2718 C CA . ILE A 1 343 ? 12.877 6.419 -17.072 1.00 94.19 343 ILE A CA 1
ATOM 2719 C C . ILE A 1 343 ? 11.732 7.251 -17.668 1.00 94.19 343 ILE A C 1
ATOM 2721 O O . ILE A 1 343 ? 11.921 8.441 -17.906 1.00 94.19 343 ILE A O 1
ATOM 2725 N N . ASP A 1 344 ? 10.546 6.669 -17.890 1.00 90.25 344 ASP A N 1
ATOM 2726 C CA . ASP A 1 344 ? 9.368 7.424 -18.350 1.00 90.25 344 ASP A CA 1
ATOM 2727 C C . ASP A 1 344 ? 9.030 8.585 -17.409 1.00 90.25 344 ASP A C 1
ATOM 2729 O O . ASP A 1 344 ? 8.683 9.671 -17.872 1.00 90.25 344 ASP A O 1
ATOM 2733 N N . LEU A 1 345 ? 9.160 8.386 -16.095 1.00 89.44 345 LEU A N 1
ATOM 2734 C CA . LEU A 1 345 ? 8.913 9.453 -15.128 1.00 89.44 345 LEU A CA 1
ATOM 2735 C C . LEU A 1 345 ? 9.992 10.539 -15.125 1.00 89.44 345 LEU A C 1
ATOM 2737 O O . LEU A 1 345 ? 9.675 11.674 -14.793 1.00 89.44 345 LEU A O 1
ATOM 2741 N N . LEU A 1 346 ? 11.223 10.250 -15.554 1.00 89.50 346 LEU A N 1
ATOM 2742 C CA . LEU A 1 346 ? 12.267 11.276 -15.689 1.00 89.50 346 LEU A CA 1
ATOM 2743 C C . LEU A 1 346 ? 11.969 12.294 -16.802 1.00 89.50 346 LEU A C 1
ATOM 2745 O O . LEU A 1 346 ? 12.505 13.396 -16.784 1.00 89.50 346 LEU A O 1
ATOM 2749 N N . LEU A 1 347 ? 11.115 11.949 -17.771 1.00 85.88 347 LEU A N 1
ATOM 2750 C CA . LEU A 1 347 ? 10.680 12.882 -18.818 1.00 85.88 347 LEU A CA 1
ATOM 2751 C C . LEU A 1 347 ? 9.655 13.907 -18.336 1.00 85.88 347 LEU A C 1
ATOM 2753 O O . LEU A 1 347 ? 9.440 14.923 -18.998 1.00 85.88 347 LEU A O 1
ATOM 2757 N N . VAL A 1 348 ? 8.963 13.607 -17.241 1.00 84.62 348 VAL A N 1
ATOM 2758 C CA . VAL A 1 348 ? 7.963 14.499 -16.670 1.00 84.62 348 VAL A CA 1
ATOM 2759 C C . VAL A 1 348 ? 8.684 15.488 -15.755 1.00 84.62 348 VAL A C 1
ATOM 2761 O O . VAL A 1 348 ? 9.653 15.141 -15.082 1.00 84.62 348 VAL A O 1
ATOM 2764 N N . GLU A 1 349 ? 8.227 16.740 -15.747 1.00 79.94 349 GLU A N 1
ATOM 2765 C CA . GLU A 1 349 ? 8.817 17.798 -14.928 1.00 79.94 349 GLU A CA 1
ATOM 2766 C C . GLU A 1 349 ? 8.948 17.350 -13.460 1.00 79.94 349 GLU A C 1
ATOM 2768 O O . GLU A 1 349 ? 8.018 16.763 -12.902 1.00 79.94 349 GLU A O 1
ATOM 2773 N N . ALA A 1 350 ? 10.098 17.610 -12.828 1.00 79.81 350 ALA A N 1
ATOM 2774 C CA . ALA A 1 350 ? 10.406 17.097 -11.488 1.00 79.81 350 ALA A CA 1
ATOM 2775 C C . ALA A 1 350 ? 9.357 17.503 -10.432 1.00 79.81 350 ALA A C 1
ATOM 2777 O O . ALA A 1 350 ? 9.032 16.725 -9.534 1.00 79.81 350 ALA A O 1
ATOM 2778 N N . SER A 1 351 ? 8.770 18.693 -10.588 1.00 77.31 351 SER A N 1
ATOM 2779 C CA . SER A 1 351 ? 7.664 19.212 -9.772 1.00 77.31 351 SER A CA 1
ATOM 2780 C C . SER A 1 351 ? 6.404 18.332 -9.835 1.00 77.31 351 SER A C 1
ATOM 2782 O O . SER A 1 351 ? 5.667 18.230 -8.855 1.00 77.31 351 SER A O 1
ATOM 2784 N N . LEU A 1 352 ? 6.171 17.657 -10.963 1.00 76.25 352 LEU A N 1
ATOM 2785 C CA . LEU A 1 352 ? 5.010 16.804 -11.223 1.00 76.25 352 LEU A CA 1
ATOM 2786 C C . LEU A 1 352 ? 5.261 15.324 -10.909 1.00 76.25 352 LEU A C 1
ATOM 2788 O O . LEU A 1 352 ? 4.303 14.558 -10.773 1.00 76.25 352 LEU A O 1
ATOM 2792 N N . THR A 1 353 ? 6.522 14.900 -10.819 1.00 77.19 353 THR A N 1
ATOM 2793 C CA . THR A 1 353 ? 6.885 13.512 -10.486 1.00 77.19 353 THR A CA 1
ATOM 2794 C C . THR A 1 353 ? 7.186 13.314 -9.015 1.00 77.19 353 THR A C 1
ATOM 2796 O O . THR A 1 353 ? 6.985 12.211 -8.523 1.00 77.19 353 THR A O 1
ATOM 2799 N N . GLY A 1 354 ? 7.646 14.354 -8.313 1.00 82.81 354 GLY A N 1
ATOM 2800 C CA . GLY A 1 354 ? 8.127 14.240 -6.935 1.00 82.81 354 GLY A CA 1
ATOM 2801 C C . GLY A 1 354 ? 9.527 13.625 -6.830 1.00 82.81 354 GLY A C 1
ATOM 2802 O O . GLY A 1 354 ? 10.009 13.401 -5.722 1.00 82.81 354 GLY A O 1
ATOM 2803 N N . PHE A 1 355 ? 10.201 13.370 -7.959 1.00 88.31 355 PHE A N 1
ATOM 2804 C CA . PHE A 1 355 ? 11.522 12.746 -7.957 1.00 88.31 355 PHE A CA 1
ATOM 2805 C C . PHE A 1 355 ? 12.565 13.676 -7.331 1.00 88.31 355 PHE A C 1
ATOM 2807 O O . PHE A 1 355 ? 12.811 14.792 -7.786 1.00 88.31 355 PHE A O 1
ATOM 2814 N N . ASN A 1 356 ? 13.234 13.159 -6.313 1.00 89.69 356 ASN A N 1
ATOM 2815 C CA . ASN A 1 356 ? 14.369 13.738 -5.623 1.00 89.69 356 ASN A CA 1
ATOM 2816 C C . ASN A 1 356 ? 15.666 12.969 -5.947 1.00 89.69 356 ASN A C 1
ATOM 2818 O O . ASN A 1 356 ? 15.675 11.948 -6.636 1.00 89.69 356 ASN A O 1
ATOM 2822 N N . LYS A 1 357 ? 16.797 13.457 -5.423 1.00 91.81 357 LYS A N 1
ATOM 2823 C CA . LYS A 1 357 ? 18.138 12.886 -5.645 1.00 91.81 357 LYS A CA 1
ATOM 2824 C C . LYS A 1 357 ? 18.239 11.389 -5.306 1.00 91.81 357 LYS A C 1
ATOM 2826 O O . LYS A 1 357 ? 18.958 10.671 -5.998 1.00 91.81 357 LYS A O 1
ATOM 2831 N N . ALA A 1 358 ? 17.535 10.911 -4.279 1.00 90.25 358 ALA A N 1
ATOM 2832 C CA . ALA A 1 358 ? 17.563 9.502 -3.890 1.00 90.25 358 ALA A CA 1
ATOM 2833 C C . ALA A 1 358 ? 16.934 8.602 -4.964 1.00 90.25 358 ALA A C 1
ATOM 2835 O O . ALA A 1 358 ? 17.451 7.513 -5.209 1.00 90.25 358 ALA A O 1
ATOM 2836 N N . ASN A 1 359 ? 15.898 9.073 -5.669 1.00 92.44 359 ASN A N 1
ATOM 2837 C CA . ASN A 1 359 ? 15.296 8.322 -6.774 1.00 92.44 359 ASN A CA 1
ATOM 2838 C C . ASN A 1 359 ? 16.303 8.123 -7.918 1.00 92.44 359 ASN A C 1
ATOM 2840 O O . ASN A 1 359 ? 16.464 7.005 -8.402 1.00 92.44 359 ASN A O 1
ATOM 2844 N N . TYR A 1 360 ? 17.041 9.175 -8.303 1.00 94.06 360 TYR A N 1
ATOM 2845 C CA . TYR A 1 360 ? 18.094 9.072 -9.325 1.00 94.06 360 TYR A CA 1
ATOM 2846 C C . TYR A 1 360 ? 19.171 8.061 -8.924 1.00 94.06 360 TYR A C 1
ATOM 2848 O O . TYR A 1 360 ? 19.536 7.210 -9.728 1.00 94.06 360 TYR A O 1
ATOM 2856 N N . ILE A 1 361 ? 19.637 8.111 -7.671 1.00 93.50 361 ILE A N 1
ATOM 2857 C CA . ILE A 1 361 ? 20.623 7.155 -7.145 1.00 93.50 361 ILE A CA 1
ATOM 2858 C C . ILE A 1 361 ? 20.069 5.724 -7.203 1.00 93.50 361 ILE A C 1
ATOM 2860 O O . ILE A 1 361 ? 20.764 4.819 -7.660 1.00 93.50 361 ILE A O 1
ATOM 2864 N N . GLY A 1 362 ? 18.814 5.518 -6.795 1.00 92.88 362 GLY A N 1
ATOM 2865 C CA . GLY A 1 362 ? 18.156 4.212 -6.843 1.00 92.88 362 GLY A CA 1
ATOM 2866 C C . GLY A 1 362 ? 18.083 3.636 -8.259 1.00 92.88 362 GLY A C 1
ATOM 2867 O O . GLY A 1 362 ? 18.425 2.468 -8.458 1.00 92.88 362 GLY A O 1
ATOM 2868 N N . ILE A 1 363 ? 17.698 4.461 -9.243 1.00 95.38 363 ILE A N 1
ATOM 2869 C CA . ILE A 1 363 ? 17.654 4.083 -10.665 1.00 95.38 363 ILE A CA 1
ATOM 2870 C C . ILE A 1 363 ? 19.059 3.742 -11.163 1.00 95.38 363 ILE A C 1
ATOM 2872 O O . ILE A 1 363 ? 19.258 2.664 -11.720 1.00 95.38 363 ILE A O 1
ATOM 2876 N N . THR A 1 364 ? 20.041 4.616 -10.931 1.00 96.38 364 THR A N 1
ATOM 2877 C CA . THR A 1 364 ? 21.437 4.395 -11.333 1.00 96.38 364 THR A CA 1
ATOM 2878 C C . THR A 1 364 ? 21.976 3.080 -10.781 1.00 96.38 364 THR A C 1
ATOM 2880 O O . THR A 1 364 ? 22.533 2.282 -11.536 1.00 96.38 364 THR A O 1
ATOM 2883 N N . ASN A 1 365 ? 21.767 2.825 -9.487 1.00 93.88 365 ASN A N 1
ATOM 2884 C CA . ASN A 1 365 ? 22.213 1.602 -8.828 1.00 93.88 365 ASN A CA 1
ATOM 2885 C C . ASN A 1 365 ? 21.531 0.367 -9.419 1.00 93.88 365 ASN A C 1
ATOM 2887 O O . ASN A 1 365 ? 22.207 -0.620 -9.691 1.00 93.88 365 ASN A O 1
ATOM 2891 N N . ALA A 1 366 ? 20.228 0.430 -9.698 1.00 95.38 366 ALA A N 1
ATOM 2892 C CA . ALA A 1 366 ? 19.509 -0.691 -10.295 1.00 95.38 366 ALA A CA 1
ATOM 2893 C C . ALA A 1 366 ? 19.985 -0.995 -11.722 1.00 95.38 366 ALA A C 1
ATOM 2895 O O . ALA A 1 366 ? 20.210 -2.158 -12.055 1.00 95.38 366 ALA A O 1
ATOM 2896 N N . VAL A 1 367 ? 20.222 0.031 -12.548 1.00 96.69 367 VAL A N 1
ATOM 2897 C CA . VAL A 1 367 ? 20.804 -0.146 -13.890 1.00 96.69 367 VAL A CA 1
ATOM 2898 C C . VAL A 1 367 ? 22.218 -0.721 -13.796 1.00 96.69 367 VAL A C 1
ATOM 2900 O O . VAL A 1 367 ? 22.563 -1.631 -14.551 1.00 96.69 367 VAL A O 1
ATOM 2903 N N . HIS A 1 368 ? 23.035 -0.222 -12.866 1.00 95.31 368 HIS A N 1
ATOM 2904 C CA . HIS A 1 368 ? 24.391 -0.715 -12.645 1.00 95.31 368 HIS A CA 1
ATOM 2905 C C . HIS A 1 368 ? 24.402 -2.182 -12.200 1.00 95.31 368 HIS A C 1
ATOM 2907 O O . HIS A 1 368 ? 25.070 -2.998 -12.831 1.00 95.31 368 HIS A O 1
ATOM 2913 N N . ASN A 1 369 ? 23.621 -2.530 -11.176 1.00 93.19 369 ASN A N 1
ATOM 2914 C CA . ASN A 1 369 ? 23.494 -3.892 -10.662 1.00 93.19 369 ASN A CA 1
ATOM 2915 C C . ASN A 1 369 ? 23.009 -4.849 -11.753 1.00 93.19 369 ASN A C 1
ATOM 2917 O O . ASN A 1 369 ? 23.556 -5.941 -11.906 1.00 93.19 369 ASN A O 1
ATOM 2921 N N . LEU A 1 370 ? 22.046 -4.418 -12.575 1.00 94.12 370 LEU A N 1
ATOM 2922 C CA . LEU A 1 370 ? 21.586 -5.207 -13.712 1.00 94.12 370 LEU A CA 1
ATOM 2923 C C . LEU A 1 370 ? 22.710 -5.408 -14.738 1.00 94.12 370 LEU A C 1
ATOM 2925 O O . LEU A 1 370 ? 22.930 -6.535 -15.173 1.00 94.12 370 LEU A O 1
ATOM 2929 N N . ALA A 1 371 ? 23.471 -4.364 -15.076 1.00 94.50 371 ALA A N 1
ATOM 2930 C CA . ALA A 1 371 ? 24.595 -4.456 -16.011 1.00 94.50 371 ALA A CA 1
ATOM 2931 C C . ALA A 1 371 ? 25.730 -5.360 -15.501 1.00 94.50 371 ALA A C 1
ATOM 2933 O O . ALA A 1 371 ? 26.297 -6.115 -16.289 1.00 94.50 371 ALA A O 1
ATOM 2934 N N . VAL A 1 372 ? 26.042 -5.308 -14.203 1.00 91.38 372 VAL A N 1
ATOM 2935 C CA . VAL A 1 372 ? 27.042 -6.175 -13.556 1.00 91.38 372 VAL A CA 1
ATOM 2936 C C . VAL A 1 372 ? 26.555 -7.622 -13.481 1.00 91.38 372 VAL A C 1
ATOM 2938 O O . VAL A 1 372 ? 27.351 -8.543 -13.644 1.00 91.38 372 VAL A O 1
ATOM 2941 N N . SER A 1 373 ? 25.248 -7.839 -13.302 1.00 89.50 373 SER A N 1
ATOM 2942 C CA . SER A 1 373 ? 24.660 -9.183 -13.267 1.00 89.50 373 SER A CA 1
ATOM 2943 C C . SER A 1 373 ? 24.692 -9.908 -14.615 1.00 89.50 373 SER A C 1
ATOM 2945 O O . SER A 1 373 ? 24.526 -11.126 -14.639 1.00 89.50 373 SER A O 1
ATOM 2947 N N . VAL A 1 374 ? 24.911 -9.192 -15.730 1.00 90.94 374 VAL A N 1
ATOM 2948 C CA . VAL A 1 374 ? 25.123 -9.786 -17.057 1.00 90.94 374 VAL A CA 1
ATOM 2949 C C . VAL A 1 374 ? 26.511 -10.424 -17.066 1.00 90.94 374 VAL A C 1
ATOM 2951 O O . VAL A 1 374 ? 27.501 -9.705 -17.228 1.00 90.94 374 VAL A O 1
ATOM 2954 N N . PRO A 1 375 ? 26.624 -11.758 -16.918 1.00 80.12 375 PRO A N 1
ATOM 2955 C CA . PRO A 1 375 ? 27.925 -12.392 -16.849 1.00 80.12 375 PRO A CA 1
ATOM 2956 C C . PRO A 1 375 ? 28.636 -12.178 -18.181 1.00 80.12 375 PRO A C 1
ATOM 2958 O O . PRO A 1 375 ? 28.040 -12.350 -19.253 1.00 80.12 375 PRO A O 1
ATOM 2961 N N . GLU A 1 376 ? 29.933 -11.886 -18.130 1.00 72.12 376 GLU A N 1
ATOM 2962 C CA . GLU A 1 376 ? 30.791 -12.243 -19.253 1.00 72.12 376 GLU A CA 1
ATOM 2963 C C . GLU A 1 376 ? 30.624 -13.748 -19.429 1.00 72.12 376 GLU A C 1
ATOM 2965 O O . GLU A 1 376 ? 30.752 -14.494 -18.463 1.00 72.12 376 GLU A O 1
ATOM 2970 N N . THR A 1 377 ? 30.176 -14.172 -20.609 1.00 54.56 377 THR A N 1
ATOM 2971 C CA . THR A 1 377 ? 29.664 -15.517 -20.905 1.00 54.56 377 THR A CA 1
ATOM 2972 C C . THR A 1 377 ? 30.717 -16.608 -20.677 1.00 54.56 377 THR A C 1
ATOM 2974 O O . THR A 1 377 ? 31.278 -17.148 -21.628 1.00 54.56 377 THR A O 1
ATOM 2977 N N . GLY A 1 378 ? 30.998 -16.918 -19.416 1.00 67.94 378 GLY A N 1
ATOM 2978 C CA . GLY A 1 378 ? 31.905 -17.959 -18.970 1.00 67.94 378 GLY A CA 1
ATOM 2979 C C . GLY A 1 378 ? 31.176 -19.286 -18.793 1.00 67.94 378 GLY A C 1
ATOM 2980 O O . GLY A 1 378 ? 29.959 -19.338 -18.607 1.00 67.94 378 GLY A O 1
ATOM 2981 N N . ARG A 1 379 ? 31.935 -20.386 -18.818 1.00 78.75 379 ARG A N 1
ATOM 2982 C CA . ARG A 1 379 ? 31.411 -21.760 -18.689 1.00 78.75 379 ARG A CA 1
ATOM 2983 C C . ARG A 1 379 ? 30.752 -22.059 -17.329 1.00 78.75 379 ARG A C 1
ATOM 2985 O O . ARG A 1 379 ? 30.072 -23.071 -17.215 1.00 78.75 379 ARG A O 1
ATOM 2992 N N . ASN A 1 380 ? 30.889 -21.173 -16.338 1.00 86.75 380 ASN A N 1
ATOM 2993 C CA . ASN A 1 380 ? 30.495 -21.419 -14.946 1.00 86.75 380 ASN A CA 1
ATOM 2994 C C . ASN A 1 380 ? 29.128 -20.822 -14.544 1.00 86.75 380 ASN A C 1
ATOM 2996 O O . ASN A 1 380 ? 28.809 -20.785 -13.358 1.00 86.75 380 ASN A O 1
ATOM 3000 N N . SER A 1 381 ? 28.305 -20.338 -15.484 1.00 89.75 381 SER A N 1
ATOM 3001 C CA . SER A 1 381 ? 26.984 -19.787 -15.137 1.00 89.75 381 SER A CA 1
ATOM 3002 C C . SER A 1 381 ? 25.987 -20.870 -14.708 1.00 89.75 381 SER A C 1
ATOM 3004 O O . SER A 1 381 ? 25.776 -21.866 -15.408 1.00 89.75 381 SER A O 1
ATOM 3006 N N . THR A 1 382 ? 25.283 -20.632 -13.600 1.00 90.19 382 THR A N 1
ATOM 3007 C CA . THR A 1 382 ? 24.210 -21.520 -13.129 1.00 90.19 382 THR A CA 1
ATOM 3008 C C . THR A 1 382 ? 23.044 -21.569 -14.129 1.00 90.19 382 THR A C 1
ATOM 3010 O O . THR A 1 382 ? 22.878 -20.687 -14.978 1.00 90.19 382 THR A O 1
ATOM 3013 N N . ALA A 1 383 ? 22.195 -22.601 -14.056 1.00 89.94 383 ALA A N 1
ATOM 3014 C CA . ALA A 1 383 ? 21.004 -22.698 -14.913 1.00 89.94 383 ALA A CA 1
ATOM 3015 C C . ALA A 1 383 ? 20.066 -21.483 -14.754 1.00 89.94 383 ALA A C 1
ATOM 3017 O O . ALA A 1 383 ? 19.534 -20.978 -15.743 1.00 89.94 383 ALA A O 1
ATOM 3018 N N . ASN A 1 384 ? 19.931 -20.965 -13.528 1.00 86.94 384 ASN A N 1
ATOM 3019 C CA . ASN A 1 384 ? 19.124 -19.778 -13.244 1.00 86.94 384 ASN A CA 1
ATOM 3020 C C . ASN A 1 384 ? 19.723 -18.518 -13.880 1.00 86.94 384 ASN A C 1
ATOM 3022 O O . ASN A 1 384 ? 18.992 -17.779 -14.530 1.00 86.94 384 ASN A O 1
ATOM 3026 N N . GLN A 1 385 ? 21.041 -18.310 -13.779 1.00 89.19 385 GLN A N 1
ATOM 3027 C CA . GLN A 1 385 ? 21.722 -17.185 -14.435 1.00 89.19 385 GLN A CA 1
ATOM 3028 C C . GLN A 1 385 ? 21.574 -17.238 -15.959 1.00 89.19 385 GLN A C 1
ATOM 3030 O O . GLN A 1 385 ? 21.327 -16.216 -16.593 1.00 89.19 385 GLN A O 1
ATOM 3035 N N . ARG A 1 386 ? 21.668 -18.432 -16.562 1.00 91.25 386 ARG A N 1
ATOM 3036 C CA . ARG A 1 386 ? 21.446 -18.608 -18.007 1.00 91.25 386 ARG A CA 1
ATOM 3037 C C . ARG A 1 386 ? 20.015 -18.266 -18.413 1.00 91.25 386 ARG A C 1
ATOM 3039 O O . ARG A 1 386 ? 19.829 -17.577 -19.412 1.00 91.25 386 ARG A O 1
ATOM 3046 N N . ARG A 1 387 ? 19.018 -18.704 -17.634 1.00 91.19 387 ARG A N 1
ATOM 3047 C CA . ARG A 1 387 ? 17.606 -18.367 -17.870 1.00 91.19 387 ARG A CA 1
ATOM 3048 C C . ARG A 1 387 ? 17.351 -16.869 -17.714 1.00 91.19 387 ARG A C 1
ATOM 3050 O O . ARG A 1 387 ? 16.701 -16.288 -18.574 1.00 91.19 387 ARG A O 1
ATOM 3057 N N . PHE A 1 388 ? 17.892 -16.256 -16.664 1.00 91.19 388 PHE A N 1
ATOM 3058 C CA . PHE A 1 388 ? 17.806 -14.817 -16.430 1.00 91.19 388 PHE A CA 1
ATOM 3059 C C . PHE A 1 388 ? 18.427 -14.026 -17.586 1.00 91.19 388 PHE A C 1
ATOM 3061 O O . PHE A 1 388 ? 17.793 -13.134 -18.132 1.00 91.19 388 PHE A O 1
ATOM 3068 N N . LEU A 1 389 ? 19.628 -14.404 -18.035 1.00 92.94 389 LEU A N 1
ATOM 3069 C CA . LEU A 1 389 ? 20.289 -13.763 -19.172 1.00 92.94 389 LEU A CA 1
ATOM 3070 C C . LEU A 1 389 ? 19.513 -13.943 -20.484 1.00 92.94 389 LEU A C 1
ATOM 3072 O O . LEU 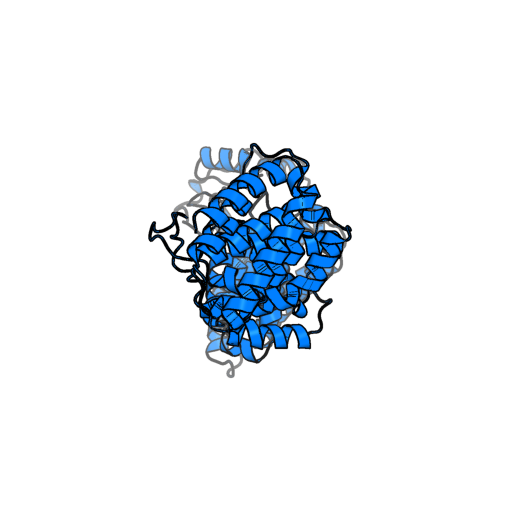A 1 389 ? 19.497 -13.033 -21.309 1.00 92.94 389 LEU A O 1
ATOM 3076 N N . ALA A 1 390 ? 18.906 -15.111 -20.704 1.00 93.62 390 ALA A N 1
ATOM 3077 C CA . ALA A 1 390 ? 18.074 -15.356 -21.878 1.00 93.62 390 ALA A CA 1
ATOM 3078 C C . ALA A 1 390 ? 16.824 -14.461 -21.876 1.00 93.62 390 ALA A C 1
ATOM 3080 O O . ALA A 1 390 ? 16.561 -13.799 -22.875 1.00 93.62 390 ALA A O 1
ATOM 3081 N N . ASP A 1 391 ? 16.121 -14.380 -20.742 1.00 94.31 391 ASP A N 1
ATOM 3082 C CA . ASP A 1 391 ? 14.975 -13.482 -20.531 1.00 94.31 391 ASP A CA 1
ATOM 3083 C C . ASP A 1 391 ? 15.387 -12.010 -20.727 1.00 94.31 391 ASP A C 1
ATOM 3085 O O . ASP A 1 391 ? 14.736 -11.256 -21.449 1.00 94.31 391 ASP A O 1
ATOM 3089 N N . LEU A 1 392 ? 16.551 -11.616 -20.197 1.00 94.56 392 LEU A N 1
ATOM 3090 C CA . LEU A 1 392 ? 17.081 -10.261 -20.340 1.00 94.56 392 LEU A CA 1
ATOM 3091 C C . LEU A 1 392 ? 17.372 -9.916 -21.805 1.00 94.56 392 LEU A C 1
ATOM 3093 O O . LEU A 1 392 ? 17.025 -8.833 -22.266 1.00 94.56 392 LEU A O 1
ATOM 3097 N N . LYS A 1 393 ? 17.990 -10.840 -22.550 1.00 95.56 393 LYS A N 1
ATOM 3098 C CA . LYS A 1 393 ? 18.289 -10.668 -23.980 1.00 95.56 393 LYS A CA 1
ATOM 3099 C C . LYS A 1 393 ? 17.036 -10.627 -24.849 1.00 95.56 393 LYS A C 1
ATOM 3101 O O . LYS A 1 393 ? 17.043 -9.903 -25.838 1.00 95.56 393 LYS A O 1
ATOM 3106 N N . ASP A 1 394 ? 15.993 -11.375 -24.497 1.00 95.12 394 ASP A N 1
ATOM 3107 C CA . ASP A 1 394 ? 14.709 -11.323 -25.203 1.00 95.12 394 ASP A CA 1
ATOM 3108 C C . ASP A 1 394 ? 13.994 -9.983 -24.977 1.00 95.12 394 ASP A C 1
ATOM 3110 O O . ASP A 1 394 ? 13.479 -9.366 -25.911 1.00 95.12 394 ASP A O 1
ATOM 3114 N N . ALA A 1 395 ? 13.992 -9.499 -23.734 1.00 95.25 395 ALA A N 1
ATOM 3115 C CA . ALA A 1 395 ? 13.264 -8.294 -23.361 1.00 95.25 395 ALA A CA 1
ATOM 3116 C C . ALA A 1 395 ? 13.988 -6.991 -23.723 1.00 95.25 395 ALA A C 1
ATOM 3118 O O . ALA A 1 395 ? 13.336 -6.013 -24.101 1.00 95.25 395 ALA A O 1
ATOM 3119 N N . ALA A 1 396 ? 15.319 -6.957 -23.642 1.00 96.81 396 ALA A N 1
ATOM 3120 C CA . ALA A 1 396 ? 16.092 -5.727 -23.787 1.00 96.81 396 ALA A CA 1
ATOM 3121 C C . ALA A 1 396 ? 15.885 -4.981 -25.112 1.00 96.81 396 ALA A C 1
ATOM 3123 O O . ALA A 1 396 ? 15.707 -3.763 -25.044 1.00 96.81 396 ALA A O 1
ATOM 3124 N N . PRO A 1 397 ? 15.819 -5.627 -26.295 1.00 95.75 397 PRO A N 1
ATOM 3125 C CA . PRO A 1 397 ? 15.549 -4.924 -27.546 1.00 95.75 397 PRO A CA 1
ATOM 3126 C C . PRO A 1 397 ? 14.288 -4.047 -27.473 1.00 95.75 397 PRO A C 1
ATOM 3128 O O . PRO A 1 397 ? 14.281 -2.918 -27.974 1.00 95.75 397 PRO A O 1
ATOM 3131 N N . ARG A 1 398 ? 13.230 -4.520 -26.801 1.00 92.62 398 ARG A N 1
ATOM 3132 C CA . ARG A 1 398 ? 11.938 -3.820 -26.707 1.00 92.62 398 ARG A CA 1
ATOM 3133 C C . ARG A 1 398 ? 12.016 -2.524 -25.897 1.00 92.62 398 ARG A C 1
ATOM 3135 O O . ARG A 1 398 ? 11.284 -1.585 -26.194 1.00 92.62 398 ARG A O 1
ATOM 3142 N N . VAL A 1 399 ? 12.901 -2.454 -24.903 1.00 95.19 399 VAL A N 1
ATOM 3143 C CA . VAL A 1 399 ? 12.927 -1.344 -23.934 1.00 95.19 399 VAL A CA 1
ATOM 3144 C C . VAL A 1 399 ? 14.193 -0.494 -23.978 1.00 95.19 399 VAL A C 1
ATOM 3146 O O . VAL A 1 399 ? 14.148 0.682 -23.623 1.00 95.19 399 VAL A O 1
ATOM 3149 N N . TRP A 1 400 ? 15.320 -1.054 -24.423 1.00 97.62 400 TRP A N 1
ATOM 3150 C CA . TRP A 1 400 ? 16.634 -0.444 -24.245 1.00 97.62 400 TRP A CA 1
ATOM 3151 C C . TRP A 1 400 ? 16.799 0.825 -25.077 1.00 97.62 400 TRP A C 1
ATOM 3153 O O . TRP A 1 400 ? 17.068 1.888 -24.519 1.00 97.62 400 TRP A O 1
ATOM 3163 N N . TRP A 1 401 ? 16.599 0.738 -26.396 1.00 97.44 401 TRP A N 1
ATOM 3164 C CA . TRP A 1 401 ? 16.720 1.909 -27.266 1.00 97.44 401 TRP A CA 1
ATOM 3165 C C . TRP A 1 401 ? 15.676 2.987 -26.933 1.00 97.44 401 TRP A C 1
ATOM 3167 O O . TRP A 1 401 ? 16.073 4.140 -26.748 1.00 97.44 401 TRP A O 1
ATOM 3177 N N . PRO A 1 402 ? 14.380 2.651 -26.759 1.00 94.81 402 PRO A N 1
ATOM 3178 C CA . PRO A 1 402 ? 13.390 3.625 -26.307 1.00 94.81 402 PRO A CA 1
ATOM 3179 C C . PRO A 1 402 ? 13.781 4.309 -24.996 1.00 94.81 402 PRO A C 1
ATOM 3181 O O . PRO A 1 402 ? 13.661 5.525 -24.895 1.00 94.81 402 PRO A O 1
ATOM 3184 N N . GLY A 1 403 ? 14.281 3.557 -24.011 1.00 96.06 403 GLY A N 1
ATOM 3185 C CA . GLY A 1 403 ? 14.763 4.112 -22.747 1.00 96.06 403 GLY A CA 1
ATOM 3186 C C . GLY A 1 403 ? 15.956 5.054 -22.932 1.00 96.06 403 GLY A C 1
ATOM 3187 O O . GLY A 1 403 ? 15.959 6.150 -22.378 1.00 96.06 403 GLY A O 1
ATOM 3188 N N . LEU A 1 404 ? 16.934 4.685 -23.768 1.00 97.88 404 LEU A N 1
ATOM 3189 C CA . LEU A 1 404 ? 18.110 5.516 -24.050 1.00 97.88 404 LEU A CA 1
ATOM 3190 C C . LEU A 1 404 ? 17.729 6.836 -24.729 1.00 97.88 404 LEU A C 1
ATOM 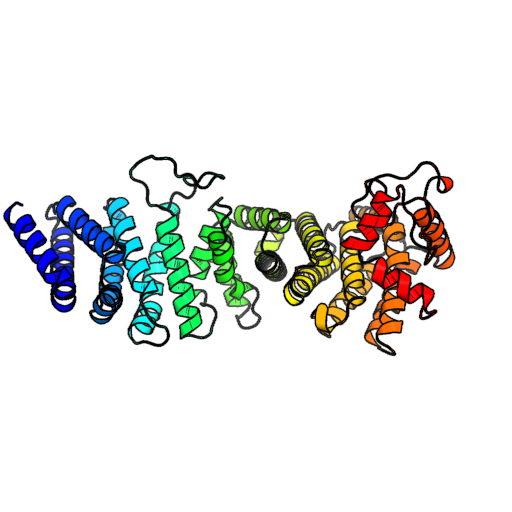3192 O O . LEU A 1 404 ? 18.220 7.899 -24.345 1.00 97.88 404 LEU A O 1
ATOM 3196 N N . TYR A 1 405 ? 16.844 6.771 -25.724 1.00 95.81 405 TYR A N 1
ATOM 3197 C CA . TYR A 1 405 ? 16.319 7.953 -26.399 1.00 95.81 405 TYR A CA 1
ATOM 3198 C C . TYR A 1 405 ? 15.599 8.881 -25.409 1.00 95.81 405 TYR A C 1
ATOM 3200 O O . TYR A 1 405 ? 15.904 10.072 -25.349 1.00 95.81 405 TYR A O 1
ATOM 3208 N N . ARG A 1 406 ? 14.717 8.323 -24.568 1.00 93.88 406 ARG A N 1
ATOM 3209 C CA . ARG A 1 406 ? 13.988 9.069 -23.533 1.00 93.88 406 ARG A CA 1
ATOM 3210 C C . ARG A 1 406 ? 14.922 9.713 -22.503 1.00 93.88 406 ARG A C 1
ATOM 3212 O O . ARG A 1 406 ? 14.735 10.876 -22.175 1.00 93.88 406 ARG A O 1
ATOM 3219 N N . LEU A 1 407 ? 15.966 9.020 -22.051 1.00 95.56 407 LEU A N 1
ATOM 3220 C CA . LEU A 1 407 ? 16.961 9.593 -21.136 1.00 95.56 407 LEU A CA 1
ATOM 3221 C C . LEU A 1 407 ? 17.699 10.793 -21.740 1.00 95.56 407 LEU A C 1
ATOM 3223 O O . LEU A 1 407 ? 17.891 11.804 -21.067 1.00 95.56 407 LEU A O 1
ATOM 3227 N N . ARG A 1 408 ? 18.100 10.702 -23.013 1.00 95.69 408 ARG A N 1
ATOM 3228 C CA . ARG A 1 408 ? 18.765 11.811 -23.716 1.00 95.69 408 ARG A CA 1
ATOM 3229 C C . ARG A 1 408 ? 17.831 13.005 -23.897 1.00 95.69 408 ARG A C 1
ATOM 3231 O O . ARG A 1 408 ? 18.266 14.137 -23.712 1.00 95.69 408 ARG A O 1
ATOM 3238 N N . LEU A 1 409 ? 16.559 12.751 -24.197 1.00 90.38 409 LEU A N 1
ATOM 3239 C CA . LEU A 1 409 ? 15.535 13.790 -24.293 1.00 90.38 409 LEU A CA 1
ATOM 3240 C C . LEU A 1 409 ? 15.270 14.458 -22.932 1.00 90.38 409 LEU A C 1
ATOM 3242 O O . LEU A 1 409 ? 15.224 15.682 -22.848 1.00 90.38 409 LEU A O 1
ATOM 3246 N N . ALA A 1 410 ? 15.166 13.672 -21.857 1.00 90.50 410 ALA A N 1
ATOM 3247 C CA . ALA A 1 410 ? 15.020 14.189 -20.497 1.00 90.50 410 ALA A CA 1
ATOM 3248 C C . ALA A 1 410 ? 16.217 15.067 -20.099 1.00 90.50 410 ALA A C 1
ATOM 3250 O O . ALA A 1 410 ? 16.028 16.177 -19.605 1.00 90.50 410 ALA A O 1
ATOM 3251 N N . LYS A 1 411 ? 17.448 14.621 -20.397 1.00 94.12 411 LYS A N 1
ATOM 3252 C CA . LYS A 1 411 ? 18.667 15.418 -20.200 1.00 94.12 411 LYS A CA 1
ATOM 3253 C C . LYS A 1 411 ? 18.612 16.733 -20.977 1.00 94.12 411 LYS A C 1
ATOM 3255 O O . LYS A 1 411 ? 18.913 17.777 -20.416 1.00 94.12 411 LYS A O 1
ATOM 3260 N N . TYR A 1 412 ? 18.230 16.692 -22.253 1.00 92.00 412 TYR A N 1
ATOM 3261 C CA . TYR A 1 412 ? 18.110 17.897 -23.075 1.00 92.00 412 TYR A CA 1
ATOM 3262 C C . TYR A 1 412 ? 17.166 18.928 -22.436 1.00 92.00 412 TYR A C 1
ATOM 3264 O O . TYR A 1 412 ? 17.523 20.098 -22.335 1.00 92.00 412 TYR A O 1
ATOM 3272 N N . HIS A 1 413 ? 16.012 18.490 -21.920 1.00 88.50 413 HIS A N 1
ATOM 3273 C CA . HIS A 1 413 ? 15.065 19.369 -21.228 1.00 88.50 413 HIS A CA 1
ATOM 3274 C C . HIS A 1 413 ? 15.553 19.859 -19.858 1.00 88.50 413 HIS A C 1
ATOM 3276 O O . HIS A 1 413 ? 15.274 20.995 -19.488 1.00 88.50 413 HIS A O 1
ATOM 3282 N N . ALA A 1 414 ? 16.269 19.023 -19.105 1.00 89.31 414 ALA A N 1
ATOM 3283 C CA . ALA A 1 414 ? 16.779 19.367 -17.778 1.00 89.31 414 ALA A CA 1
ATOM 3284 C C . ALA A 1 414 ? 18.075 20.203 -17.807 1.00 89.31 414 ALA A C 1
ATOM 3286 O O . ALA A 1 414 ? 18.483 20.730 -16.773 1.00 89.31 414 ALA A O 1
ATOM 3287 N N . GLY A 1 415 ? 18.740 20.311 -18.962 1.00 92.62 415 GLY A N 1
ATOM 3288 C CA . GLY A 1 415 ? 20.058 20.928 -19.092 1.00 92.62 415 GLY A CA 1
ATOM 3289 C C . GLY A 1 415 ? 21.203 20.012 -18.638 1.00 92.62 415 GLY A C 1
ATOM 3290 O O . GLY A 1 415 ? 21.083 18.786 -18.577 1.00 92.62 415 GLY A O 1
ATOM 3291 N N . GLN A 1 416 ? 22.368 20.599 -18.347 1.00 90.38 416 GLN A N 1
ATOM 3292 C CA . GLN A 1 416 ? 23.518 19.834 -17.855 1.00 90.38 416 GLN A CA 1
ATO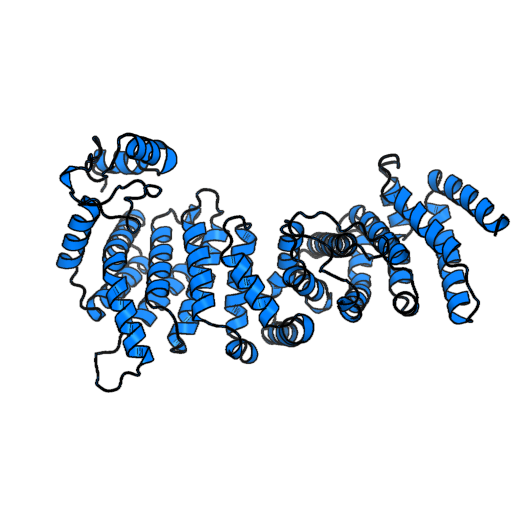M 3293 C C . GLN A 1 416 ? 23.235 19.301 -16.445 1.00 90.38 416 GLN A C 1
ATOM 3295 O O . GLN A 1 416 ? 23.057 20.066 -15.502 1.00 90.38 416 GLN A O 1
ATOM 3300 N N . SER A 1 417 ? 23.205 17.976 -16.298 1.00 93.62 417 SER A N 1
ATOM 3301 C CA . SER A 1 417 ? 22.951 17.311 -15.023 1.00 93.62 417 SER A CA 1
ATOM 3302 C C . SER A 1 417 ? 23.727 16.001 -14.941 1.00 93.62 417 SER A C 1
ATOM 3304 O O . SER A 1 417 ? 23.473 15.059 -15.696 1.00 93.62 417 SER A O 1
ATOM 3306 N N . ALA A 1 418 ? 24.647 15.937 -13.975 1.00 94.69 418 ALA A N 1
ATOM 3307 C CA . ALA A 1 418 ? 25.506 14.777 -13.742 1.00 94.69 418 ALA A CA 1
ATOM 3308 C C . ALA A 1 418 ? 24.708 13.488 -13.472 1.00 94.69 418 ALA A C 1
ATOM 3310 O O . ALA A 1 418 ? 25.142 12.401 -13.845 1.00 94.69 418 ALA A O 1
ATOM 3311 N N . SER A 1 419 ? 23.513 13.598 -12.876 1.00 94.56 419 SER A N 1
ATOM 3312 C CA . SER A 1 419 ? 22.633 12.448 -12.641 1.00 94.56 419 SER A CA 1
ATOM 3313 C C . SER A 1 419 ? 22.166 11.806 -13.949 1.00 94.56 419 SER A C 1
ATOM 3315 O O . SER A 1 419 ? 22.149 10.582 -14.058 1.00 94.56 419 SER A O 1
ATOM 3317 N N . TYR A 1 420 ? 21.807 12.611 -14.956 1.00 95.25 420 TYR A N 1
ATOM 3318 C CA . TYR A 1 420 ? 21.407 12.088 -16.264 1.00 95.25 420 TYR A CA 1
ATOM 3319 C C . TYR A 1 420 ? 22.587 11.485 -17.016 1.00 95.25 420 TYR A C 1
ATOM 3321 O O . TYR A 1 420 ? 22.428 10.436 -17.637 1.00 95.25 420 TYR A O 1
ATOM 3329 N N . ASP A 1 421 ? 23.757 12.120 -16.945 1.00 96.38 421 ASP A N 1
ATOM 3330 C CA . ASP A 1 421 ? 24.977 11.596 -17.561 1.00 96.38 421 ASP A CA 1
ATOM 3331 C C . ASP A 1 421 ? 25.330 10.210 -17.034 1.00 96.38 421 ASP A C 1
ATOM 3333 O O . ASP A 1 421 ? 25.568 9.291 -17.821 1.00 96.38 421 ASP A O 1
ATOM 3337 N N . GLU A 1 422 ? 25.263 10.030 -15.716 1.00 96.75 422 GLU A N 1
ATOM 3338 C CA . GLU A 1 422 ? 25.536 8.741 -15.094 1.00 96.75 422 GLU A CA 1
ATOM 3339 C C . GLU A 1 422 ? 24.495 7.683 -15.496 1.00 96.75 422 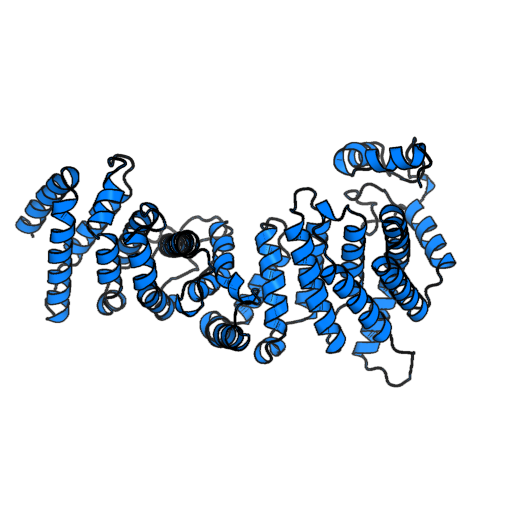GLU A C 1
ATOM 3341 O O . GLU A 1 422 ? 24.867 6.583 -15.911 1.00 96.75 422 GLU A O 1
ATOM 3346 N N . ILE A 1 423 ? 23.191 7.998 -15.463 1.00 96.94 423 ILE A N 1
ATOM 3347 C CA . ILE A 1 423 ? 22.151 7.035 -15.871 1.00 96.94 423 ILE A CA 1
ATOM 3348 C C . ILE A 1 423 ? 22.304 6.660 -17.353 1.00 96.94 423 ILE A C 1
ATOM 3350 O O . ILE A 1 423 ? 22.253 5.476 -17.690 1.00 96.94 423 ILE A O 1
ATOM 3354 N N . ILE A 1 424 ? 22.536 7.633 -18.243 1.00 97.81 424 ILE A N 1
ATOM 3355 C CA . ILE A 1 424 ? 22.768 7.392 -19.678 1.00 97.81 424 ILE A CA 1
ATOM 3356 C C . ILE A 1 424 ? 23.995 6.503 -19.878 1.00 97.81 424 ILE A C 1
ATOM 3358 O O . ILE A 1 424 ? 23.940 5.554 -20.668 1.00 97.81 424 ILE A O 1
ATOM 3362 N N . HIS A 1 425 ? 25.088 6.776 -19.163 1.00 97.69 425 HIS A N 1
ATOM 3363 C CA . HIS A 1 425 ? 26.305 5.977 -19.228 1.00 97.69 425 HIS A CA 1
ATOM 3364 C C . HIS A 1 425 ? 26.037 4.521 -18.821 1.00 97.69 425 HIS A C 1
ATOM 3366 O O . HIS A 1 425 ? 26.337 3.599 -19.585 1.00 97.69 425 HIS A O 1
ATOM 3372 N N . ARG A 1 426 ? 25.391 4.296 -17.669 1.00 97.50 426 ARG A N 1
ATOM 3373 C CA . ARG A 1 426 ? 25.065 2.947 -17.174 1.00 97.50 426 ARG A CA 1
ATOM 3374 C C . ARG A 1 426 ? 24.074 2.212 -18.071 1.00 97.50 426 ARG A C 1
ATOM 3376 O O . ARG A 1 426 ? 24.256 1.023 -18.330 1.00 97.50 426 ARG A O 1
ATOM 3383 N N . TRP A 1 427 ? 23.066 2.905 -18.597 1.00 98.06 427 TRP A N 1
ATOM 3384 C CA . TRP A 1 427 ? 22.092 2.319 -19.519 1.00 98.06 427 TRP A CA 1
ATOM 3385 C C . TRP A 1 427 ? 22.744 1.922 -20.849 1.00 98.06 427 TRP A C 1
ATOM 3387 O O . TRP A 1 427 ? 22.469 0.853 -21.394 1.00 98.06 427 TRP A O 1
ATOM 3397 N N . THR A 1 428 ? 23.678 2.736 -21.347 1.00 98.00 428 THR A N 1
ATOM 3398 C CA . THR A 1 428 ? 24.480 2.415 -22.538 1.00 98.00 428 THR A CA 1
ATOM 3399 C C . THR A 1 428 ? 25.374 1.198 -22.292 1.00 98.00 428 THR A C 1
ATOM 3401 O O . THR A 1 428 ? 25.416 0.287 -23.121 1.00 98.00 428 THR A O 1
ATOM 3404 N N . LEU A 1 429 ? 26.031 1.134 -21.128 1.00 96.75 429 LEU A N 1
ATOM 3405 C CA . LEU A 1 429 ? 26.855 -0.006 -20.721 1.00 96.75 429 LEU A CA 1
ATOM 3406 C C . LEU A 1 429 ? 26.044 -1.309 -20.645 1.00 96.75 429 LEU A C 1
ATOM 3408 O O . LEU A 1 429 ? 26.507 -2.337 -21.140 1.00 96.75 429 LEU A O 1
ATOM 3412 N N . LEU A 1 430 ? 24.829 -1.270 -20.085 1.00 97.00 430 LEU A N 1
ATOM 3413 C CA . LEU A 1 430 ? 23.911 -2.414 -20.067 1.00 97.00 430 LEU A CA 1
ATOM 3414 C C . LEU A 1 430 ? 23.629 -2.925 -21.489 1.00 97.00 430 LEU A C 1
ATOM 3416 O O . LEU A 1 430 ? 23.739 -4.123 -21.751 1.00 97.00 430 LEU A O 1
ATOM 3420 N N . GLY A 1 431 ? 23.333 -2.022 -22.429 1.00 97.69 431 GLY A N 1
ATOM 3421 C CA . GLY A 1 431 ? 23.125 -2.374 -23.836 1.00 97.69 431 GLY A CA 1
ATOM 3422 C C . GLY A 1 431 ? 24.344 -3.041 -24.466 1.00 97.69 431 GLY A C 1
ATOM 3423 O O . GLY A 1 431 ? 24.224 -4.102 -25.079 1.00 97.69 431 GLY A O 1
ATOM 3424 N N . ALA A 1 432 ? 25.533 -2.476 -24.245 1.00 96.81 432 ALA A N 1
ATOM 3425 C CA . ALA A 1 432 ? 26.786 -3.041 -24.740 1.00 96.81 432 ALA A CA 1
ATOM 3426 C C . ALA A 1 432 ? 27.038 -4.460 -24.196 1.00 96.81 432 ALA A C 1
ATOM 3428 O O . ALA A 1 432 ? 27.369 -5.365 -24.965 1.00 96.81 432 ALA A O 1
ATOM 3429 N N . ARG A 1 433 ? 26.804 -4.689 -22.894 1.00 95.31 433 ARG A N 1
ATOM 3430 C CA . ARG A 1 433 ? 26.903 -6.014 -22.247 1.00 95.31 433 ARG A CA 1
ATOM 3431 C C . ARG A 1 433 ? 25.918 -7.025 -22.842 1.00 95.31 433 ARG A C 1
ATOM 3433 O O . ARG A 1 433 ? 26.248 -8.200 -23.002 1.00 95.31 433 ARG A O 1
ATOM 3440 N N . LEU A 1 434 ? 24.737 -6.561 -23.243 1.00 95.88 434 LEU A N 1
ATOM 3441 C CA . LEU A 1 434 ? 23.719 -7.358 -23.932 1.00 95.88 434 LEU A CA 1
ATOM 3442 C C . LEU A 1 434 ? 23.954 -7.493 -25.442 1.00 95.88 434 LEU A C 1
ATOM 3444 O O . LEU A 1 434 ? 23.161 -8.141 -26.124 1.00 95.88 434 LEU A O 1
ATOM 3448 N N . LYS A 1 435 ? 25.064 -6.951 -25.960 1.00 96.38 435 LYS A N 1
ATOM 3449 C CA . LYS A 1 435 ? 25.427 -6.929 -27.387 1.00 96.38 435 LYS A CA 1
ATOM 3450 C C . LYS A 1 435 ? 24.427 -6.160 -28.259 1.00 96.38 435 LYS A C 1
ATOM 3452 O O . LYS A 1 435 ? 24.330 -6.408 -29.461 1.00 96.38 435 LYS A O 1
ATOM 3457 N N . LEU A 1 436 ? 23.721 -5.201 -27.670 1.00 97.25 436 LEU A N 1
ATOM 3458 C CA . LEU A 1 436 ? 22.844 -4.279 -28.376 1.00 97.25 436 LEU A CA 1
ATOM 3459 C C . LEU A 1 436 ? 23.682 -3.153 -28.986 1.00 97.25 436 LEU A C 1
ATOM 3461 O O . LEU A 1 436 ? 24.419 -2.455 -28.290 1.00 97.25 436 LEU A O 1
ATOM 3465 N N . ARG A 1 437 ? 23.590 -2.982 -30.307 1.00 97.81 437 ARG A N 1
ATOM 3466 C CA . ARG A 1 437 ? 24.283 -1.906 -31.026 1.00 97.81 437 ARG A CA 1
ATOM 3467 C C . ARG A 1 437 ? 23.326 -0.751 -31.236 1.00 97.81 437 ARG A C 1
ATOM 3469 O O . ARG A 1 437 ? 22.335 -0.915 -31.938 1.00 97.81 437 ARG A O 1
ATOM 3476 N N . GLU A 1 438 ? 23.677 0.425 -30.724 1.00 97.56 438 GLU A N 1
ATOM 3477 C CA . GLU A 1 438 ? 22.811 1.608 -30.748 1.00 97.56 438 GLU A CA 1
ATOM 3478 C C . GLU A 1 438 ? 22.174 1.872 -32.121 1.00 97.56 438 GLU A C 1
ATOM 3480 O O . GLU A 1 438 ? 20.954 1.939 -32.243 1.00 97.56 438 GLU A O 1
ATOM 3485 N N . ARG A 1 439 ? 22.991 1.927 -33.181 1.00 97.19 439 ARG A N 1
ATOM 3486 C CA . ARG A 1 439 ? 22.511 2.160 -34.551 1.00 97.19 439 ARG A CA 1
ATOM 3487 C C . ARG A 1 439 ? 21.548 1.074 -35.042 1.00 97.19 439 ARG A C 1
ATOM 3489 O O . ARG A 1 439 ? 20.581 1.394 -35.728 1.00 97.19 439 ARG A O 1
ATOM 3496 N N . ALA A 1 440 ? 21.816 -0.190 -34.720 1.00 97.50 440 ALA A N 1
ATOM 3497 C CA . ALA A 1 440 ? 20.982 -1.308 -35.154 1.00 97.50 440 ALA A CA 1
ATOM 3498 C C . ALA A 1 440 ? 19.642 -1.313 -34.411 1.00 97.50 440 ALA A C 1
ATOM 3500 O O . ALA A 1 440 ? 18.597 -1.446 -35.043 1.00 97.50 440 ALA A O 1
ATOM 3501 N N . GLU A 1 441 ? 19.667 -1.090 -33.097 1.00 97.38 441 GLU A N 1
ATOM 3502 C CA . GLU A 1 441 ? 18.463 -1.035 -32.267 1.00 97.38 441 GLU A CA 1
ATOM 3503 C C . GLU A 1 441 ? 17.597 0.178 -32.597 1.00 97.38 441 GLU A C 1
ATOM 3505 O O . GLU A 1 441 ? 16.379 0.048 -32.676 1.00 97.38 441 GLU A O 1
ATOM 3510 N N . ARG A 1 442 ? 18.214 1.329 -32.892 1.00 95.75 442 ARG A N 1
ATOM 3511 C CA . ARG A 1 442 ? 17.516 2.500 -33.428 1.00 95.75 442 ARG A CA 1
ATOM 3512 C C . ARG A 1 442 ? 16.763 2.164 -34.710 1.00 95.75 442 ARG A C 1
ATOM 3514 O O . ARG A 1 442 ? 15.565 2.399 -34.794 1.00 95.75 442 ARG A O 1
ATOM 3521 N N . GLN A 1 443 ? 17.446 1.577 -35.693 1.00 95.19 443 GLN A N 1
ATOM 3522 C CA . GLN A 1 443 ? 16.819 1.183 -36.959 1.00 95.19 443 GLN A CA 1
ATOM 3523 C C . GLN A 1 443 ? 15.735 0.117 -36.758 1.00 95.19 443 GLN A C 1
ATOM 3525 O O . GLN A 1 443 ? 14.710 0.139 -37.438 1.00 95.19 443 GLN A O 1
ATOM 3530 N N . ARG A 1 444 ? 15.950 -0.835 -35.840 1.00 94.38 444 ARG A N 1
ATOM 3531 C CA . ARG A 1 444 ? 14.955 -1.846 -35.468 1.00 94.38 444 ARG A CA 1
ATOM 3532 C C . ARG A 1 444 ? 13.698 -1.177 -34.921 1.00 94.38 444 ARG A C 1
ATOM 3534 O O . ARG A 1 444 ? 12.621 -1.427 -35.451 1.00 94.38 444 ARG A O 1
ATOM 3541 N N . PHE A 1 445 ? 13.862 -0.281 -33.953 1.00 91.06 445 PHE A N 1
ATOM 3542 C CA . PHE A 1 445 ? 12.773 0.468 -33.346 1.00 91.06 445 PHE A CA 1
ATOM 3543 C C . PHE A 1 445 ? 12.042 1.348 -34.364 1.00 91.06 445 PHE A C 1
ATOM 3545 O O . PHE A 1 445 ? 10.830 1.256 -34.463 1.00 91.06 445 PHE A O 1
ATOM 3552 N N . GLU A 1 446 ? 12.751 2.114 -35.197 1.00 89.94 446 GLU A N 1
ATOM 3553 C CA . GLU A 1 446 ? 12.138 2.940 -36.250 1.00 89.94 446 GLU A CA 1
ATOM 3554 C C . GLU A 1 446 ? 11.342 2.098 -37.267 1.00 89.94 446 GLU A C 1
ATOM 3556 O O . GLU A 1 446 ? 10.342 2.559 -37.818 1.00 89.94 446 GLU A O 1
ATOM 3561 N N . ARG A 1 447 ? 11.762 0.855 -37.550 1.00 89.56 447 ARG A N 1
ATOM 3562 C CA . ARG A 1 447 ? 10.987 -0.083 -38.385 1.00 89.56 447 ARG A CA 1
ATOM 3563 C C . ARG A 1 447 ? 9.766 -0.633 -37.650 1.00 89.56 447 ARG A C 1
ATOM 3565 O O . ARG A 1 447 ? 8.704 -0.745 -38.257 1.00 89.56 447 ARG A O 1
ATOM 3572 N N . GLU A 1 448 ? 9.914 -0.984 -36.377 1.00 87.19 448 GLU A N 1
ATOM 3573 C CA . GLU A 1 448 ? 8.824 -1.487 -35.538 1.00 87.19 448 GLU A CA 1
ATOM 3574 C C . GLU A 1 448 ? 7.764 -0.409 -35.300 1.00 87.19 448 GLU A C 1
ATOM 3576 O O . GLU A 1 448 ? 6.584 -0.668 -35.506 1.00 87.19 448 GLU A O 1
ATOM 3581 N N . GLU A 1 449 ? 8.154 0.814 -34.951 1.00 83.06 449 GLU A N 1
ATOM 3582 C CA . GLU A 1 449 ? 7.260 1.954 -34.717 1.00 83.06 449 GLU A CA 1
ATOM 3583 C C . GLU A 1 449 ? 6.405 2.267 -35.952 1.00 83.06 449 GLU A C 1
ATOM 3585 O O . GLU A 1 449 ? 5.207 2.520 -35.839 1.00 83.06 449 GLU A O 1
ATOM 3590 N N . LYS A 1 450 ? 6.972 2.117 -37.158 1.00 85.75 450 LYS A N 1
ATOM 3591 C CA . LYS A 1 450 ? 6.230 2.258 -38.421 1.00 85.75 450 LYS A CA 1
ATOM 3592 C C . LYS A 1 450 ? 5.107 1.235 -38.609 1.00 85.75 450 LYS A C 1
ATOM 3594 O O . LYS A 1 450 ? 4.284 1.461 -39.491 1.00 85.75 450 LYS A O 1
ATOM 3599 N N . CYS A 1 451 ? 5.089 0.145 -37.838 1.00 87.06 451 CYS A N 1
ATOM 3600 C CA . CYS A 1 451 ? 4.102 -0.940 -37.905 1.00 87.06 451 CYS A CA 1
ATOM 3601 C C . CYS A 1 451 ? 3.036 -0.883 -36.793 1.00 87.06 451 CYS A C 1
ATOM 3603 O O . CYS A 1 451 ? 2.198 -1.785 -36.734 1.00 87.06 451 CYS A O 1
ATOM 3605 N N . HIS A 1 452 ? 3.071 0.111 -35.898 1.00 88.50 452 HIS A N 1
ATOM 3606 C CA . HIS A 1 452 ? 2.162 0.186 -34.752 1.00 88.50 452 HIS A CA 1
ATOM 3607 C C . HIS A 1 452 ? 1.348 1.479 -34.735 1.00 88.50 452 HIS A C 1
ATOM 3609 O O . HIS A 1 452 ? 1.763 2.523 -35.238 1.00 88.50 452 HIS A O 1
ATOM 3615 N N . CYS A 1 453 ? 0.176 1.408 -34.110 1.00 92.06 453 CYS A N 1
ATOM 3616 C CA . CYS A 1 453 ? -0.617 2.588 -33.816 1.00 92.06 453 CYS A CA 1
ATOM 3617 C C . CYS A 1 453 ? -0.045 3.321 -32.590 1.00 92.06 453 CYS A C 1
ATOM 3619 O O . CYS A 1 453 ? 0.180 2.714 -31.545 1.00 92.06 453 CYS A O 1
ATOM 3621 N N . SER A 1 454 ? 0.135 4.638 -32.695 1.00 91.38 454 SER A N 1
ATOM 3622 C CA . SER A 1 454 ? 0.601 5.509 -31.611 1.00 91.38 454 SER A CA 1
ATOM 3623 C C . SER A 1 454 ? -0.421 5.673 -30.481 1.00 91.38 454 SER A C 1
ATOM 3625 O O . SER A 1 454 ? -0.040 6.017 -29.365 1.00 91.38 454 SER A O 1
ATOM 3627 N N . TRP A 1 455 ? -1.706 5.383 -30.725 1.00 92.25 455 TRP A N 1
ATOM 3628 C CA . TRP A 1 455 ? -2.731 5.428 -29.682 1.00 92.25 455 TRP A CA 1
ATOM 3629 C C . TRP A 1 455 ? -2.573 4.246 -28.718 1.00 92.25 455 TRP A C 1
ATOM 3631 O O . TRP A 1 455 ? -2.820 3.101 -29.093 1.00 92.25 455 TRP A O 1
ATOM 3641 N N . LYS A 1 456 ? -2.183 4.516 -27.466 1.00 85.62 456 LYS A N 1
ATOM 3642 C CA . LYS A 1 456 ? -1.814 3.486 -26.473 1.00 85.62 456 LYS A CA 1
ATOM 3643 C C . LYS A 1 456 ? -2.927 2.491 -26.134 1.00 85.62 456 LYS A C 1
ATOM 3645 O O . LYS A 1 456 ? -2.623 1.368 -25.741 1.00 85.62 456 LYS A O 1
ATOM 3650 N N . GLU A 1 457 ? -4.194 2.886 -26.257 1.00 86.81 457 GLU A N 1
ATOM 3651 C CA . GLU A 1 457 ? -5.346 2.004 -26.000 1.00 86.81 457 GLU A CA 1
ATOM 3652 C C . GLU A 1 457 ? -5.754 1.176 -27.230 1.00 86.81 457 GLU A C 1
ATOM 3654 O O . GLU A 1 457 ? -6.606 0.299 -27.128 1.00 86.81 457 GLU A O 1
ATOM 3659 N N . CYS A 1 458 ? -5.149 1.418 -28.395 1.00 91.38 458 CYS A N 1
ATOM 3660 C CA . CYS A 1 458 ? -5.433 0.652 -29.601 1.00 91.38 458 CYS A CA 1
ATOM 3661 C C . CYS A 1 458 ? -4.922 -0.792 -29.482 1.00 91.38 458 CYS A C 1
ATOM 3663 O O . CYS A 1 458 ? -3.811 -1.033 -29.015 1.00 91.38 458 CYS A O 1
ATOM 3665 N N . GLN A 1 459 ? -5.673 -1.760 -30.011 1.00 86.31 459 GLN A N 1
ATOM 3666 C CA . GLN A 1 459 ? -5.214 -3.151 -30.120 1.00 86.31 459 GLN A CA 1
ATOM 3667 C C . GLN A 1 459 ? -3.959 -3.321 -30.995 1.00 86.31 459 GLN A C 1
ATOM 3669 O O . GLN A 1 459 ? -3.262 -4.318 -30.871 1.00 86.31 459 GLN A O 1
ATOM 3674 N N . PHE A 1 460 ? -3.653 -2.347 -31.858 1.00 88.19 460 PHE A N 1
ATOM 3675 C CA . PHE A 1 460 ? -2.439 -2.315 -32.680 1.00 88.19 460 PHE A CA 1
ATOM 3676 C C . PHE A 1 460 ? -1.322 -1.447 -32.072 1.00 88.19 460 PHE A C 1
ATOM 3678 O O . PHE A 1 460 ? -0.355 -1.108 -32.758 1.00 88.19 460 PHE A O 1
ATOM 3685 N N . SER A 1 461 ? -1.457 -1.021 -30.810 1.00 84.00 461 SER A N 1
ATOM 3686 C CA . SER A 1 461 ? -0.363 -0.381 -30.076 1.00 84.00 461 SER A CA 1
ATOM 3687 C C . SER A 1 461 ? 0.749 -1.394 -29.792 1.00 84.00 461 SER A C 1
ATOM 3689 O O . SER A 1 461 ? 0.478 -2.597 -29.727 1.00 84.00 461 SER A O 1
ATOM 3691 N N . MET A 1 462 ? 1.980 -0.921 -29.557 1.00 72.50 462 MET A N 1
ATOM 3692 C CA . MET A 1 462 ? 3.122 -1.780 -29.200 1.00 72.50 462 MET A CA 1
ATOM 3693 C C . MET A 1 462 ? 2.723 -2.868 -28.184 1.00 72.50 462 MET A C 1
ATOM 3695 O O . MET A 1 462 ? 2.227 -2.554 -27.104 1.00 72.50 462 MET A O 1
ATOM 3699 N N . GLY A 1 463 ? 2.921 -4.139 -28.553 1.00 67.00 463 GLY A N 1
ATOM 3700 C CA . GLY A 1 463 ? 2.736 -5.298 -27.670 1.00 67.00 463 GLY A CA 1
ATOM 3701 C C . GLY A 1 463 ? 1.378 -6.012 -27.708 1.00 67.00 463 GLY A C 1
ATOM 3702 O O . GLY A 1 463 ? 1.264 -7.051 -27.067 1.00 67.00 463 GLY A O 1
ATOM 3703 N N . ARG A 1 464 ? 0.366 -5.519 -28.442 1.00 66.94 464 ARG A N 1
ATOM 3704 C CA . ARG A 1 464 ? -0.968 -6.165 -28.494 1.00 66.94 464 ARG A CA 1
ATOM 3705 C C . ARG A 1 464 ? -1.248 -6.908 -29.806 1.00 66.94 464 ARG A C 1
ATOM 3707 O O . ARG A 1 464 ? -1.639 -8.068 -29.774 1.00 66.94 464 ARG A O 1
ATOM 3714 N N . ALA A 1 465 ? -0.996 -6.276 -30.950 1.00 72.44 465 ALA A N 1
ATOM 3715 C CA . ALA A 1 465 ? -1.041 -6.900 -32.271 1.00 72.44 465 ALA A CA 1
ATOM 3716 C C . ALA A 1 465 ? -0.201 -6.083 -33.258 1.00 72.44 465 ALA A C 1
ATOM 3718 O O . ALA A 1 465 ? -0.202 -4.851 -33.222 1.00 72.44 465 ALA A O 1
ATOM 3719 N N . ARG A 1 466 ? 0.509 -6.764 -34.160 1.00 74.56 466 ARG A N 1
ATOM 3720 C CA . ARG A 1 466 ? 1.251 -6.109 -35.241 1.00 74.56 466 ARG A CA 1
ATOM 3721 C C . ARG A 1 466 ? 0.326 -5.939 -36.442 1.00 74.56 466 ARG A C 1
ATOM 3723 O O . ARG A 1 466 ? -0.326 -6.902 -36.837 1.00 74.56 466 ARG A O 1
ATOM 3730 N N . MET A 1 467 ? 0.291 -4.752 -37.047 1.00 76.12 467 MET A N 1
ATOM 3731 C CA . MET A 1 467 ? -0.343 -4.621 -38.361 1.00 76.12 467 MET A CA 1
ATOM 3732 C C . MET A 1 467 ? 0.503 -5.326 -39.422 1.00 76.12 467 MET A C 1
ATOM 3734 O O . MET A 1 467 ? 1.734 -5.259 -39.401 1.00 76.12 467 MET A O 1
ATOM 3738 N N . THR A 1 468 ? -0.167 -6.000 -40.351 1.00 74.25 468 THR A N 1
ATOM 3739 C CA . THR A 1 468 ? 0.454 -6.771 -41.435 1.00 74.25 468 THR A CA 1
ATOM 3740 C C . THR A 1 468 ? 1.277 -5.895 -42.380 1.00 74.25 468 THR A C 1
ATOM 3742 O O . THR A 1 468 ? 2.279 -6.372 -42.908 1.00 74.25 468 THR A O 1
ATOM 3745 N N . SER A 1 469 ? 0.923 -4.613 -42.545 1.00 79.12 469 SER A N 1
ATOM 3746 C CA . SER A 1 469 ? 1.673 -3.665 -43.372 1.00 79.12 469 SER A CA 1
ATOM 3747 C C . SER A 1 469 ? 1.793 -2.268 -42.733 1.00 79.12 469 SER A C 1
ATOM 3749 O O . SER A 1 469 ? 0.793 -1.697 -42.295 1.00 79.12 469 SER A O 1
ATOM 3751 N N . PRO A 1 470 ? 2.993 -1.647 -42.735 1.00 73.81 470 PRO A N 1
ATOM 3752 C CA . PRO A 1 470 ? 3.181 -0.231 -42.395 1.00 73.81 470 PRO A CA 1
ATOM 3753 C C . PRO A 1 470 ? 2.406 0.748 -43.284 1.00 73.81 470 PRO A C 1
ATOM 3755 O O . PRO A 1 470 ? 2.241 1.906 -42.896 1.00 73.81 470 PRO A O 1
ATOM 3758 N N . ALA A 1 471 ? 2.009 0.323 -44.490 1.00 77.94 471 ALA A N 1
ATOM 3759 C CA . ALA A 1 471 ? 1.294 1.158 -45.458 1.00 77.94 471 ALA A CA 1
ATOM 3760 C C . ALA A 1 471 ? -0.147 1.466 -45.021 1.00 77.94 471 ALA A C 1
ATOM 3762 O O . ALA A 1 471 ? -0.722 2.460 -45.455 1.00 77.94 471 ALA A O 1
ATOM 3763 N N . ASP A 1 472 ? -0.693 0.661 -44.112 1.00 84.56 472 ASP A N 1
ATOM 3764 C CA . ASP A 1 472 ? -2.076 0.785 -43.651 1.00 84.56 472 ASP A CA 1
ATOM 3765 C C . ASP A 1 472 ? -2.230 1.835 -42.536 1.00 84.56 472 ASP A C 1
ATOM 3767 O O . ASP A 1 472 ? -3.340 2.182 -42.125 1.00 84.56 472 ASP A O 1
ATOM 3771 N N . LEU A 1 473 ? -1.111 2.357 -42.026 1.00 92.06 473 LEU A N 1
ATOM 3772 C CA . LEU A 1 473 ? -1.088 3.343 -40.957 1.00 92.06 473 LEU A CA 1
ATOM 3773 C C . LEU A 1 473 ? -1.053 4.770 -41.507 1.00 92.06 473 LEU A C 1
ATOM 3775 O O . LEU A 1 473 ? -0.150 5.166 -42.244 1.00 92.06 473 LEU A O 1
ATOM 3779 N N . LYS A 1 474 ? -2.004 5.586 -41.058 1.00 93.31 474 LYS A N 1
ATOM 3780 C CA . LYS A 1 474 ? -2.095 7.007 -41.394 1.00 93.31 474 LYS A CA 1
ATOM 3781 C C . LYS A 1 474 ? -1.144 7.808 -40.510 1.00 93.31 474 LYS A C 1
ATOM 3783 O O . LYS A 1 474 ? -1.291 7.806 -39.288 1.00 93.31 474 LYS A O 1
ATOM 3788 N N . SER A 1 475 ? -0.189 8.511 -41.108 1.00 94.38 475 SER A N 1
ATOM 3789 C CA . SER A 1 475 ? 0.680 9.437 -40.374 1.00 94.38 475 SER A CA 1
ATOM 3790 C C . SER A 1 475 ? -0.099 10.662 -39.887 1.00 94.38 475 SER A C 1
ATOM 3792 O O . SER A 1 475 ? -1.002 11.150 -40.568 1.00 94.38 475 SER A O 1
ATOM 3794 N N . CYS A 1 476 ? 0.281 11.202 -38.731 1.00 95.94 476 CYS A N 1
ATOM 3795 C CA . CYS A 1 476 ? -0.224 12.485 -38.257 1.00 95.94 476 CYS A CA 1
ATOM 3796 C C . CYS A 1 476 ? 0.105 13.586 -39.275 1.00 95.94 476 CYS A C 1
ATOM 3798 O O . CYS A 1 476 ? 1.263 13.745 -39.659 1.00 95.94 476 CYS A O 1
ATOM 3800 N N . GLY A 1 477 ? -0.895 14.374 -39.682 1.00 94.06 477 GLY A N 1
ATOM 3801 C CA . GLY A 1 477 ? -0.708 15.455 -40.658 1.00 94.06 477 GLY A CA 1
ATOM 3802 C C . GLY A 1 477 ? 0.232 16.571 -40.186 1.00 94.06 477 GLY A C 1
ATOM 3803 O O . GLY A 1 477 ? 0.820 17.247 -41.022 1.00 94.06 477 GLY A O 1
ATOM 3804 N N . GLY A 1 478 ? 0.397 16.735 -38.867 1.00 93.19 478 GLY A N 1
ATOM 3805 C CA . GLY A 1 478 ? 1.303 17.717 -38.269 1.00 93.19 478 GLY A CA 1
ATOM 3806 C C . GLY A 1 478 ? 2.743 17.212 -38.191 1.00 93.19 478 GLY A C 1
ATOM 3807 O O . GLY A 1 478 ? 3.565 17.550 -39.035 1.00 93.19 478 GLY A O 1
ATOM 3808 N N . CYS A 1 479 ? 3.057 16.387 -37.187 1.00 90.81 479 CYS A N 1
ATOM 3809 C CA . CYS A 1 479 ? 4.438 15.959 -36.938 1.00 90.81 479 CYS A CA 1
ATOM 3810 C C . CYS A 1 479 ? 4.947 14.855 -37.878 1.00 90.81 479 CYS A C 1
ATOM 3812 O O . CYS A 1 479 ? 6.148 14.613 -37.923 1.00 90.81 479 CYS A O 1
ATOM 3814 N N . LYS A 1 480 ? 4.060 14.130 -38.578 1.00 90.12 480 LYS A N 1
ATOM 3815 C CA . LYS A 1 480 ? 4.369 12.951 -39.419 1.00 90.12 480 LYS A CA 1
ATOM 3816 C C . LYS A 1 480 ? 5.103 11.791 -38.721 1.00 90.12 480 LYS A C 1
ATOM 3818 O O . LYS A 1 480 ? 5.385 10.787 -39.373 1.00 90.12 480 LYS A O 1
ATOM 3823 N N . GLN A 1 481 ? 5.372 11.899 -37.421 1.00 86.12 481 GLN A N 1
ATOM 3824 C CA . GLN A 1 481 ? 6.017 10.856 -36.623 1.00 86.12 481 GLN A CA 1
ATOM 3825 C C . GLN A 1 481 ? 5.000 9.848 -36.084 1.00 86.12 481 GLN A C 1
ATOM 3827 O O . GLN A 1 481 ? 5.174 8.646 -36.262 1.00 86.12 481 GLN A O 1
ATOM 3832 N N . ALA A 1 482 ? 3.902 10.331 -35.491 1.00 91.06 482 ALA A N 1
ATOM 3833 C CA . ALA A 1 482 ? 2.844 9.457 -34.995 1.00 91.06 482 ALA A CA 1
ATOM 3834 C C . ALA A 1 482 ? 2.049 8.827 -36.146 1.00 91.06 482 ALA A C 1
ATOM 3836 O O . ALA A 1 482 ? 1.817 9.462 -37.178 1.00 91.06 482 ALA A O 1
ATOM 3837 N N . ARG A 1 483 ? 1.613 7.581 -35.952 1.00 94.19 483 ARG A N 1
ATOM 3838 C CA . ARG A 1 483 ? 0.920 6.756 -36.945 1.00 94.19 483 ARG A CA 1
ATOM 3839 C C . ARG A 1 483 ? -0.323 6.114 -36.346 1.00 94.19 483 ARG A C 1
ATOM 3841 O O . ARG A 1 483 ? -0.303 5.645 -35.214 1.00 94.19 483 ARG A O 1
ATOM 3848 N N . TYR A 1 484 ? -1.416 6.058 -37.096 1.00 94.69 484 TYR A N 1
ATOM 3849 C CA . TYR A 1 484 ? -2.704 5.593 -36.589 1.00 94.69 484 TYR A CA 1
ATOM 3850 C C . TYR A 1 484 ? -3.365 4.604 -37.537 1.00 94.69 484 TYR A C 1
ATOM 3852 O O . TYR A 1 484 ? -3.426 4.843 -38.740 1.00 94.69 484 TYR A O 1
ATOM 3860 N N . CYS A 1 485 ? -3.912 3.515 -36.994 1.00 94.50 485 CYS A N 1
ATOM 3861 C CA . CYS A 1 485 ? -4.692 2.556 -37.786 1.00 94.50 485 CYS A CA 1
ATOM 3862 C C . CYS A 1 485 ? -6.037 3.138 -38.238 1.00 94.50 485 CYS A C 1
ATOM 3864 O O . CYS A 1 485 ? -6.627 2.674 -39.207 1.00 94.50 485 CYS A O 1
ATOM 3866 N N . SER A 1 486 ? -6.527 4.178 -37.558 1.00 94.81 486 SER A N 1
ATOM 3867 C CA . SER A 1 486 ? -7.769 4.858 -37.898 1.00 94.81 486 SER A CA 1
ATOM 3868 C C . SER A 1 486 ? -7.726 6.336 -37.512 1.00 94.81 486 SER A C 1
ATOM 3870 O O . SER A 1 486 ? -6.987 6.761 -36.621 1.00 94.81 486 SER A O 1
ATOM 3872 N N . THR A 1 487 ? -8.571 7.135 -38.165 1.00 96.38 487 THR A N 1
ATOM 3873 C CA . THR A 1 487 ? -8.785 8.545 -37.805 1.00 96.38 487 THR A CA 1
ATOM 3874 C C . THR A 1 487 ? -9.361 8.682 -36.391 1.00 96.38 487 THR A C 1
ATOM 3876 O O . THR A 1 487 ? -9.131 9.684 -35.719 1.00 96.38 487 THR A O 1
ATOM 3879 N N . GLU A 1 488 ? -10.085 7.671 -35.910 1.00 97.00 488 GLU A N 1
ATOM 3880 C CA . GLU A 1 488 ? -10.576 7.618 -34.535 1.00 97.00 488 GLU A CA 1
ATOM 3881 C C . GLU A 1 488 ? -9.427 7.489 -33.528 1.00 97.00 488 GLU A C 1
ATOM 3883 O O . GLU A 1 488 ? -9.368 8.273 -32.584 1.00 97.00 488 GLU A O 1
ATOM 3888 N N . CYS A 1 489 ? -8.465 6.586 -33.763 1.00 96.62 489 CYS A N 1
ATOM 3889 C CA . CYS A 1 489 ? -7.269 6.477 -32.924 1.00 96.62 489 CYS A CA 1
ATOM 3890 C C . CYS A 1 489 ? -6.480 7.789 -32.898 1.00 96.62 489 CYS A C 1
ATOM 3892 O O . CYS A 1 489 ? -6.060 8.219 -31.829 1.00 96.62 489 CYS A O 1
ATOM 3894 N N . GLN A 1 490 ? -6.346 8.466 -34.042 1.00 97.12 490 GLN A N 1
ATOM 3895 C CA . GLN A 1 490 ? -5.728 9.792 -34.100 1.00 97.12 490 GLN A CA 1
ATOM 3896 C C . GLN A 1 490 ? -6.485 10.818 -33.245 1.00 97.12 490 GLN A C 1
ATOM 3898 O O . GLN A 1 490 ? -5.873 11.538 -32.462 1.00 97.12 490 GLN A O 1
ATOM 3903 N N . LYS A 1 491 ? -7.818 10.892 -33.365 1.00 96.94 491 LYS A N 1
ATOM 3904 C CA . LYS A 1 491 ? -8.651 11.813 -32.571 1.00 96.94 491 LYS A CA 1
ATOM 3905 C C . LYS A 1 491 ? -8.577 11.505 -31.073 1.00 96.94 491 LYS A C 1
ATOM 3907 O O . LYS A 1 491 ? -8.527 12.435 -30.267 1.00 96.94 491 LYS A O 1
ATOM 3912 N N . ASN A 1 492 ? -8.569 10.227 -30.704 1.00 95.56 492 ASN A N 1
ATOM 3913 C CA . ASN A 1 492 ? -8.449 9.788 -29.319 1.00 95.56 492 ASN A CA 1
ATOM 3914 C C . ASN A 1 492 ? -7.073 10.129 -28.749 1.00 95.56 492 ASN A C 1
ATOM 3916 O O . ASN A 1 492 ? -7.005 10.740 -27.691 1.00 95.56 492 ASN A O 1
ATOM 3920 N N . ASP A 1 493 ? -5.992 9.858 -29.474 1.00 94.38 493 ASP A N 1
ATOM 3921 C CA . ASP A 1 493 ? -4.639 10.221 -29.047 1.00 94.38 493 ASP A CA 1
ATOM 3922 C C . ASP A 1 493 ? -4.444 11.741 -28.950 1.00 94.38 493 ASP A C 1
ATOM 3924 O O . ASP A 1 493 ? -3.839 12.253 -28.008 1.00 94.38 493 ASP A O 1
ATOM 3928 N N . TRP A 1 494 ? -5.060 12.493 -29.864 1.00 94.38 494 TRP A N 1
ATOM 3929 C CA . TRP A 1 494 ? -5.073 13.953 -29.826 1.00 94.38 494 TRP A CA 1
ATOM 3930 C C . TRP A 1 494 ? -5.766 14.512 -28.577 1.00 94.38 494 TRP A C 1
ATOM 3932 O O . TRP A 1 494 ? -5.258 15.445 -27.957 1.00 94.38 494 TRP A O 1
ATOM 3942 N N . ARG A 1 495 ? -6.935 13.963 -28.215 1.00 93.12 495 ARG A N 1
ATOM 3943 C CA . ARG A 1 495 ? -7.774 14.457 -27.105 1.00 93.12 495 ARG A CA 1
ATOM 3944 C C . ARG A 1 495 ? -7.376 13.891 -25.743 1.00 93.12 495 ARG A C 1
ATOM 3946 O O . ARG A 1 495 ? -7.434 14.611 -24.755 1.00 93.12 495 ARG A O 1
ATOM 3953 N N . LYS A 1 496 ? -7.026 12.607 -25.692 1.00 89.19 496 LYS A N 1
ATOM 3954 C CA . LYS A 1 496 ? -6.808 11.822 -24.467 1.00 89.19 496 LYS A CA 1
ATOM 3955 C C . LYS A 1 496 ? -5.346 11.409 -24.281 1.00 89.19 496 LYS A C 1
ATOM 3957 O O . LYS A 1 496 ? -4.893 11.309 -23.149 1.00 89.19 496 LYS A O 1
ATOM 3962 N N . GLY A 1 497 ? -4.609 11.180 -25.368 1.00 84.06 497 GLY A N 1
ATOM 3963 C CA . GLY A 1 497 ? -3.228 10.673 -25.330 1.00 84.06 497 GLY A CA 1
ATOM 3964 C C . GLY A 1 497 ? -2.136 11.718 -25.172 1.00 84.06 497 GLY A C 1
ATOM 3965 O O . GLY A 1 497 ? -0.969 11.367 -25.021 1.00 84.06 497 GLY A O 1
ATOM 3966 N N . GLY A 1 498 ? -2.498 13.002 -25.192 1.00 84.44 498 GLY A N 1
ATOM 3967 C CA . GLY A 1 498 ? -1.545 14.104 -25.072 1.00 84.44 498 GLY A CA 1
ATOM 3968 C C . GLY A 1 498 ? -0.766 14.399 -26.357 1.00 84.44 498 GLY A C 1
ATOM 3969 O O . GLY A 1 498 ? 0.112 15.262 -26.342 1.00 84.44 498 GLY A O 1
ATOM 3970 N N . HIS A 1 499 ? -1.099 13.759 -27.488 1.00 91.06 499 HIS A N 1
ATOM 3971 C CA . HIS A 1 499 ? -0.372 13.962 -28.744 1.00 91.06 499 HIS A CA 1
ATOM 3972 C C . HIS A 1 499 ? -0.403 15.416 -29.227 1.00 91.06 499 HIS A C 1
ATOM 3974 O O . HIS A 1 499 ? 0.568 15.874 -29.820 1.00 91.06 499 HIS A O 1
ATOM 3980 N N . LYS A 1 500 ? -1.467 16.172 -28.924 1.00 91.69 500 LYS A N 1
ATOM 3981 C CA . LYS A 1 500 ? -1.568 17.599 -29.266 1.00 91.69 500 LYS A CA 1
ATOM 3982 C C . LYS A 1 500 ? -0.342 18.400 -28.800 1.00 91.69 500 LYS A C 1
ATOM 3984 O O . LYS A 1 500 ? 0.199 19.178 -29.578 1.00 91.69 500 LYS A O 1
ATOM 3989 N N . LEU A 1 501 ? 0.113 18.171 -27.565 1.00 82.75 501 LEU A N 1
ATOM 3990 C CA . LEU A 1 501 ? 1.257 18.877 -26.976 1.00 82.75 501 LEU A CA 1
ATOM 3991 C C . LEU A 1 501 ? 2.579 18.465 -27.633 1.00 82.75 501 LEU A C 1
ATOM 3993 O O . LEU A 1 501 ? 3.442 19.302 -27.876 1.00 82.75 501 LEU A O 1
ATOM 3997 N N . LEU A 1 502 ? 2.734 17.175 -27.947 1.00 80.56 502 LEU A N 1
ATOM 3998 C CA . LEU A 1 502 ? 3.931 16.655 -28.612 1.00 80.56 502 LEU A CA 1
ATOM 3999 C C . LEU A 1 502 ? 4.016 17.131 -30.065 1.00 80.56 502 LEU A C 1
ATOM 4001 O O . LEU A 1 502 ? 5.076 17.540 -30.524 1.00 80.56 502 LEU A O 1
ATOM 4005 N N . CYS A 1 503 ? 2.891 17.107 -30.781 1.00 87.19 503 CYS A N 1
ATOM 4006 C CA . CYS A 1 503 ? 2.816 17.502 -32.181 1.00 87.19 503 CYS A CA 1
ATOM 4007 C C . CYS A 1 503 ? 3.205 18.971 -32.385 1.00 87.19 503 CYS A C 1
ATOM 4009 O O . CYS A 1 503 ? 3.907 19.262 -33.348 1.00 87.19 503 CYS A O 1
ATOM 4011 N N . GLN A 1 504 ? 2.793 19.869 -31.481 1.00 86.25 504 GLN A N 1
ATOM 4012 C CA . GLN A 1 504 ? 3.171 21.287 -31.523 1.00 86.25 504 GLN A CA 1
ATOM 4013 C C . GLN A 1 504 ? 4.685 21.474 -31.369 1.00 86.25 504 GLN A C 1
ATOM 4015 O O . GLN A 1 504 ? 5.307 22.097 -32.220 1.00 86.25 504 GLN A O 1
ATOM 4020 N N . LYS A 1 505 ? 5.311 20.816 -30.383 1.00 77.69 505 LYS A N 1
ATOM 4021 C CA . LYS A 1 505 ? 6.770 20.900 -30.175 1.00 77.69 505 LYS A CA 1
ATOM 4022 C C . LYS A 1 505 ? 7.588 20.476 -31.401 1.00 77.69 505 LYS A C 1
ATOM 4024 O O . LYS A 1 505 ? 8.633 21.061 -31.664 1.00 77.69 505 LYS A O 1
ATOM 4029 N N . PHE A 1 506 ? 7.111 19.480 -32.152 1.00 79.00 506 PHE A N 1
ATOM 4030 C CA . PHE A 1 506 ? 7.747 19.067 -33.407 1.00 79.00 506 PHE A CA 1
ATOM 4031 C C . PHE A 1 506 ? 7.579 20.087 -34.535 1.00 79.00 506 PHE A C 1
ATOM 4033 O O . PHE A 1 506 ? 8.463 20.199 -35.379 1.00 79.00 506 PHE A O 1
ATOM 4040 N N . GLN A 1 507 ? 6.454 20.802 -34.581 1.00 79.06 507 GLN A N 1
ATOM 4041 C CA . GLN A 1 507 ? 6.218 21.838 -35.588 1.00 79.06 507 GLN A CA 1
ATOM 4042 C C . GLN A 1 507 ? 7.053 23.093 -35.322 1.00 79.06 507 GLN A C 1
ATOM 4044 O O . GLN A 1 507 ? 7.516 23.715 -36.273 1.00 79.06 507 GLN A O 1
ATOM 4049 N N . ASP A 1 508 ? 7.311 23.403 -34.051 1.00 78.19 508 ASP A N 1
ATOM 4050 C CA . ASP A 1 508 ? 8.082 24.579 -33.637 1.00 78.19 508 ASP A CA 1
ATOM 4051 C C . ASP A 1 508 ? 9.609 24.395 -33.781 1.00 78.19 508 ASP A C 1
ATOM 4053 O O . ASP A 1 508 ? 10.374 25.302 -33.466 1.00 78.19 508 ASP A O 1
ATOM 4057 N N . GLY A 1 509 ? 10.079 23.227 -34.243 1.00 64.38 509 GLY A N 1
ATOM 4058 C CA . GLY A 1 509 ? 11.509 22.941 -34.426 1.00 64.38 509 GLY A CA 1
ATOM 4059 C C . GLY A 1 509 ? 12.311 22.815 -33.123 1.00 64.38 509 GLY A C 1
ATOM 4060 O O . GLY A 1 509 ? 13.537 22.825 -33.154 1.00 64.38 509 GLY A O 1
ATOM 4061 N N . CYS A 1 510 ? 11.639 22.683 -31.978 1.00 51.62 510 CYS A N 1
ATOM 4062 C CA . CYS A 1 510 ? 12.247 22.626 -30.644 1.00 51.62 510 CYS A CA 1
ATOM 4063 C C . CYS A 1 510 ? 12.738 21.219 -30.221 1.00 51.62 510 CYS A C 1
ATOM 4065 O O . CYS A 1 510 ? 12.852 20.962 -29.019 1.00 51.62 510 CYS A O 1
ATOM 4067 N N . ILE A 1 511 ? 12.977 20.287 -31.159 1.00 53.69 511 ILE A N 1
ATOM 4068 C CA . ILE A 1 511 ? 13.396 18.894 -30.871 1.00 53.69 511 ILE A CA 1
ATOM 4069 C C . ILE A 1 511 ? 14.521 18.441 -31.797 1.00 53.69 511 ILE A C 1
ATOM 4071 O O . ILE A 1 511 ? 14.361 18.598 -33.029 1.00 53.69 511 ILE A O 1
#

Foldseek 3Di:
DVVLVVVLVVLVVVCLVPVLPVLVVVLVVLVVVVVCVVVVHDDDLVSLLVSLQVLLVQLPDPPRDPCSLVRNLVNPVLVSLLVSLLPPVCVPDDFLSSVLSSLSSNLSSLVSDDAQDPSLVVLQVRQLSNLVVCLVVVVLQPQPQQPQVRDGPPPPGHNDPVSNLSSLLSNQVNCCRHVVDQDAVSSNSLLVLLVLLLRHSYPDVSSLVSLVNNLVLLDPPDDLVSNLVCCVVRCPVRRHVLSSQVSLLVQLQDLPHDLQSNLSSLSNVLSVCVRPVSVVVDPLASSLQSLLNNLQSLLPDPPRALCSNLSSLLSSLSSLLVCLVVVHQYQLLSLLSSLLSLLSLLQDDCVRNVDDPVSLVSSLSSLQSLLPLLDPPDPPDDPSSVVNLVSNLVNCLVRLLVSLVSLVNSCVVVDDDPSSVSSNVSSVSSCVSSVHDNVVSVVVVLVQQLQAAPQCPDCRHPPRDTHPDSVQWDADPQLSSGTHNDPVSVVCCCVPVCVVVVSVCSNVVVD

Sequence (511 aa):
MESQRIKFLELLGRWQMNPRLGVPLLRQLAKSHKDAVASGTEVDKSDFSLLVTQLCGFLIDAGAPPAFPDQCVQEGLHTLYIDILLQNTFWSQQDNRILCELLSGLTHCIRAIQPKTKAANDIILRTPPLLQLFWKNRTRFRLDTIDVSGLESPESGMLREQELLWLILEIYQIYCKTCDAQPPPTTYLPHLGVYFWTTVNLRDLRIAACYHLVTFLSSPKYQEAEGEKFAKDVILNGVGIKEFINRAYAELRREDNPDVLVMRIAWSLARLIDMSFLQAHVSYKDLLSALVAAASRLATKAKARAGDRDGTITAAIEVLNKTLVRSEKVHASDALELLARAIDLLLVEASLTGFNKANYIGITNAVHNLAVSVPETGRNSTANQRRFLADLKDAAPRVWWPGLYRLRLAKYHAGQSASYDEIIHRWTLLGARLKLRERAERQRFEREEKCHCSWKECQFSMGRARMTSPADLKSCGGCKQARYCSTECQKNDWRKGGHKLLCQKFQDGCI

Secondary structure (DSSP, 8-state):
-HHHHHHHHHHHHHHHH-HHHHHHHHHHHHHHHHHHHHTT----HHHHHHHHHHHHHHHH-TTS-TTHHHHHHHTTHHHHHHHHHT-HHHHHH--HHHHHHHHHHHHHHHHHPPTTSHHHHHHHHHHHHHHHHHHHTGGGS--SSB-TT-PBP--TTS--HHHHHHHHHHHHHHHHHHHSSPPPGGGSHHHHHHHHHHH-----HHHHHHGGGGGGGG-TTS-HHHHHHHIIIIIIIII-HHHHHHHHHHHHH-SSS-HHHHHHHHHHHHHHTTSHHHHTT--HHHHHHHHHHHHHHHHH-TTS-HHHHHHHHHHHHHHHHHHHHTT----HHHHHHHHHHHHHHHTS-HHHH---HHHHHHHHHHHHHHHHHS----TT--HHHHHHHHHHHHHHHHHHHHHHHHHHHHHHHH-S-HHHHHHHHHHHHHHHHTT--HHHHHHHHHHHHTTS-S-TTSTTSTTT---S-GGGSEEPTTTS--EESSHHHHHHHHHTSSHHHHHHHHHTT--

Radius of gyration: 29.79 Å; chains: 1; bounding box: 73×47×89 Å

pLDDT: mean 88.34, std 9.98, range [51.53, 98.06]